Protein AF-0000000083551795 (afdb_homodimer)

Sequence (752 aa):
MEHSTFIGLDVHKAAISVAVAWGTRGGEVRHWGSVPNRPDQIRKLVEKLAAGGARLHFCYEAGPCDYGLHRQLVEMGHDCIVVAPSLIPVKAGDRVKTDRRDAVMLAKLHRAGELTAVWVPDTAHEAMRDLVRARATAMRVAGKARQHLQGFLLRHSRIYPGKKGWSGAYRRWLALVRFTHPAQQIVLQDYIDAVADAEARVERLTGQIADLLPHWSLAPVVAAVQAMRGVGFIVAVTVVAEVGDFQRFDSPRQLMAYLGLTPSEHSSGASVRRGGITKAGSGLARRALIEGAWSYRMQARISVKLLARLEALPKLVRDIAWKGQLRMCQRYRHLVAAGKAKVVVVTAIAREMLGFVWAIARAVTTPPAAPSATAAMEHSTFIGLDVHKAAISVAVAWGTRGGEVRHWGSVPNRPDQIRKLVEKLAAGGARLHFCYEAGPCDYGLHRQLVEMGHDCIVVAPSLIPVKAGDRVKTDRRDAVMLAKLHRAGELTAVWVPDTAHEAMRDLVRARATAMRVAGKARQHLQGFLLRHSRIYPGKKGWSGAYRRWLALVRFTHPAQQIVLQDYIDAVADAEARVERLTGQIADLLPHWSLAPVVAAVQAMRGVGFIVAVTVVAEVGDFQRFDSPRQLMAYLGLTPSEHSSGASVRRGGITKAGSGLARRALIEGAWSYRMQARISVKLLARLEALPKLVRDIAWKGQLRMCQRYRHLVAAGKAKVVVVTAIAREMLGFVWAIARAVTTPPAAPSATAA

Secondary structure (DSSP, 8-state):
---EEEEEEEE-SSEEEEEEEESSTT--EEEEEEEESSHHHHHHHHHHHHTT-PEEEEEEE--SS-SHHHHHHHHTT-EEEEE-GGGS---TT-----HHHHHHHHHHHHHHT-PPBPP---HHHHHHHHHHHHHHHHHHHHHHHHHHHHHHHHHTT----SSSTTSHHHHHHHHH---SSHHHHHHHHHHHHHHHHHHHHHHHHHHHHHHHGGGSTTHHHHHHHTTSTT--HHHHHHHHHHH--GGG-SSHHHHHHHTT-SEEEEEETTEEEEEEE---S-HHHHHHHHHHHGGGGSPP---HHHHHHHTTS-HHHHHHHHHHHHHHHHHHHHHHHTT--HHHHHHHHHHHHHHHHHHHHHHHHS----------/---EEEEEEEE-SSEEEEEEEESSSS--EEEEEEEESSHHHHHHHHHHHHTT-PEEEEEEE--SS-SHHHHHHHHTT-EEEEE-GGGS---TT-----HHHHHHHHHHHHHHT-PPBPP---HHHHHHHHHHHHHHHHHHHHHHHHHHHHHHHHHTT----SSSTTSHHHHHHHHH---SSHHHHHHHHHHHHHHHHHHHHHHHHHHHHHHHGGGSTTHHHHHHHTTSTT--HHHHHHHHHHH--GGG-SSHHHHHHHTT-SEEEEEETTEEEEEEE---S-HHHHHHHHHHHGGGGSPP---HHHHHHHTTS-HHHHHHHHHHHHHHHHHHHHHHHTT--HHHHHHHHHHHHHHHHHHHHHHHHS----------

InterPro domains:
  IPR002525 Transposase IS110-like, N-terminal [PF01548] (7-154)
  IPR003346 Transposase IS116/IS110/IS902, C-terminal [PF02371] (224-297)
  IPR047650 Transposase IS110-like [NF033542] (6-363)
  IPR047650 Transposase IS110-like [PTHR33055] (2-297)

Radius of gyration: 32.65 Å; Cα contacts (8 Å, |Δi|>4): 1067; chains: 2; bounding box: 66×117×77 Å

Organism: NCBI:txid2306993

Foldseek 3Di:
DQWEKEWFWEDDPFKIWIWIATGAPPGDIFTPGMFTPDLVRLVVVCCVVCVVVHAYAYEYEDDPDACVSVVSQVVVPHHYFYFYPVQQDDDPPDPDDDSRVNRSSRRVCVSVVRTDGDDHDDPLLVVLLVLLVVLVVLVVQLVVLVVQLVVLCVVVPNDDPDDDDPDPVNVVSLVVDDDDDVVSVVVSVVSVVSNVVSVVVSVVSLVVSVVCLVVRPCSLLLLLLLLAQLNDNSLSSNLCSQVPDLVVDPALVVVLVQQQLQWDWDDDDPDTDTHHTRRHGDPRNLVSLLRSLLRLCDDQDQDPVSCVSPVVYDPVSNVLNSVLSNVLNVQLVVCVVVPDDNSNSSSVSSSSSSRSSSVRSCVRVDPDPDPPPPDD/DQWEKEWFWEDDPFKIWIWIATGQPPGDIFTPGMFTPDLVRLVVVCCVVCVVVHAYAYEYEDDPDACVSVVSQVVVPHHYFYFYPVQQDDDPPDPDDDSRVNRSSRRVCVSVVRTDGDDHDDPLLVVLLVLLVVLVVLVVQLVVLVVQLVVLCVVVPNDDPDDDDPDPVNVVSLVVDDDDDVVSRVVSVVSVVSNVVSVVVSVVSLVVSVVCLVVRPLSLLLLLLLLAQLNDNSLSSNLCSQPPDLVVDPALVVVLVQQQLQWDWDDDDPDTDTHHTRRHGDPRNLVSLLRSLLRLCDDQDQDPVSCVSPVVYDPVSNVLNSVLSNVLNVQLVVCVVVPDDNSNSSSVSSSSSSRSSSVRSCVVVDPDDDPPPPDD

pLDDT: mean 91.14, std 11.52, range [32.66, 98.81]

Solvent-accessible surface area (backbone atoms only — not comparable to full-atom values): 40526 Å² total; per-residue (Å²): 126,86,46,47,32,21,30,4,36,32,77,47,87,65,34,27,24,35,8,40,19,41,50,74,87,87,46,65,69,41,70,74,50,72,44,57,60,41,73,69,49,48,51,51,51,50,53,61,70,34,68,81,69,34,52,48,37,37,34,32,61,64,54,68,50,46,64,58,66,48,49,53,43,38,73,72,72,33,50,57,40,40,25,44,65,90,58,52,85,75,64,89,76,66,81,78,87,46,59,60,58,50,4,35,50,43,6,53,35,53,65,70,65,64,62,54,66,52,88,78,71,54,72,67,52,48,24,50,29,49,36,50,50,47,31,51,50,31,46,51,51,23,53,50,30,46,48,53,37,50,51,55,30,38,27,67,69,53,72,78,89,69,89,60,80,84,37,75,68,38,52,56,49,57,72,66,62,81,54,89,52,64,46,42,37,52,41,51,51,50,32,53,49,48,28,53,52,26,47,49,50,28,50,51,44,50,52,50,50,61,67,48,34,80,78,38,94,57,36,66,43,35,55,52,39,33,43,29,83,45,23,47,71,68,40,22,49,42,38,44,43,72,63,58,66,68,77,80,38,93,42,49,67,52,49,32,47,50,38,10,54,35,64,30,74,53,67,48,94,95,44,80,45,77,54,60,54,58,64,33,62,48,63,67,36,44,50,38,39,34,60,18,28,54,59,33,75,44,80,74,74,81,47,72,72,55,45,66,52,39,70,84,49,58,66,70,47,50,50,52,25,49,52,46,41,52,51,43,22,52,48,41,54,53,41,48,73,71,65,48,57,65,71,59,45,26,42,54,41,20,35,52,49,47,34,52,42,45,53,38,40,48,61,71,69,52,75,78,76,70,77,77,76,75,82,126,127,88,46,47,31,21,31,4,36,32,79,47,87,66,34,28,24,35,8,42,19,41,48,76,82,89,48,63,68,42,70,74,49,72,45,56,59,39,74,70,50,49,51,51,51,50,54,62,69,34,69,81,70,35,52,48,36,38,34,33,60,63,56,69,51,46,64,58,64,49,49,52,43,40,73,73,71,32,49,58,41,40,25,45,65,91,58,51,87,74,66,89,79,66,80,76,89,46,59,60,57,50,4,35,49,42,6,51,34,52,55,68,64,64,61,54,67,52,90,78,72,54,72,68,52,47,24,51,30,49,37,50,51,48,30,53,50,30,45,52,50,22,53,50,30,46,47,53,38,50,52,54,30,39,27,66,69,52,72,79,88,68,89,60,80,85,36,74,67,38,52,55,50,56,72,65,63,83,52,89,53,64,45,43,37,51,42,51,52,49,33,52,50,47,27,53,53,26,47,50,49,28,51,52,44,51,52,51,50,63,68,49,34,81,78,38,92,56,36,66,42,34,55,52,39,33,44,28,83,45,22,49,70,68,37,21,48,41,38,45,45,71,63,58,67,68,77,80,39,93,43,49,64,54,49,31,46,50,39,11,53,34,65,30,77,53,67,50,93,98,44,79,45,76,53,60,55,59,65,33,62,48,63,67,37,44,50,38,40,33,60,17,28,53,61,32,76,43,81,73,74,82,47,72,71,55,46,65,53,39,70,86,47,56,66,70,48,50,51,51,25,49,54,45,41,51,52,44,21,51,48,42,52,53,42,46,74,71,64,47,56,66,70,60,48,25,43,53,40,21,34,54,50,48,34,52,42,45,52,40,40,49,63,71,68,51,73,78,74,70,76,76,76,75,82,125

Structure (mmCIF, N/CA/C/O backbone):
data_AF-0000000083551795-model_v1
#
loop_
_entity.id
_entity.type
_entity.pdbx_description
1 polymer 'IS110 family transposase'
#
loop_
_atom_site.group_PDB
_atom_site.id
_atom_site.type_symbol
_atom_site.label_atom_id
_atom_site.label_alt_id
_atom_site.label_comp_id
_atom_site.label_asym_id
_atom_site.label_entity_id
_atom_site.label_seq_id
_atom_site.pdbx_PDB_ins_code
_atom_site.Cartn_x
_atom_site.Cartn_y
_atom_site.Cartn_z
_atom_site.occupancy
_atom_site.B_iso_or_equiv
_atom_site.auth_seq_id
_atom_site.auth_comp_id
_atom_site.auth_asym_id
_atom_site.auth_atom_id
_atom_site.pdbx_PDB_model_num
ATOM 1 N N . MET A 1 1 ? 22.203 51.625 5.285 1 41.16 1 MET A N 1
ATOM 2 C CA . MET A 1 1 ? 21.062 51 4.602 1 41.16 1 MET A CA 1
ATOM 3 C C . MET A 1 1 ? 21.062 49.5 4.789 1 41.16 1 MET A C 1
ATOM 5 O O . MET A 1 1 ? 22.062 48.812 4.523 1 41.16 1 MET A O 1
ATOM 9 N N . GLU A 1 2 ? 20.406 48.938 5.668 1 53.03 2 GLU A N 1
ATOM 10 C CA . GLU A 1 2 ? 20.484 47.562 6.141 1 53.03 2 GLU A CA 1
ATOM 11 C C . GLU A 1 2 ? 20.344 46.594 4.98 1 53.03 2 GLU A C 1
ATOM 13 O O . GLU A 1 2 ? 19.391 46.656 4.215 1 53.03 2 GLU A O 1
ATOM 18 N N . HIS A 1 3 ? 21.438 46.156 4.359 1 75.12 3 HIS A N 1
ATOM 19 C CA . HIS A 1 3 ? 21.484 45.406 3.109 1 75.12 3 HIS A CA 1
ATOM 20 C C . HIS A 1 3 ? 20.938 44 3.291 1 75.12 3 HIS A C 1
ATOM 22 O O . HIS A 1 3 ? 21.297 43.312 4.234 1 75.12 3 HIS A O 1
ATOM 28 N N . SER A 1 4 ? 19.703 43.781 2.795 1 85 4 SER A N 1
ATOM 29 C CA . SER A 1 4 ? 19.078 42.469 2.814 1 85 4 SER A CA 1
ATOM 30 C C . SER A 1 4 ? 19.672 41.562 1.757 1 85 4 SER A C 1
ATOM 32 O O . SER A 1 4 ? 19.984 42 0.647 1 85 4 SER A O 1
ATOM 34 N N . THR A 1 5 ? 20.109 40.406 2.186 1 91.75 5 THR A N 1
ATOM 35 C CA . THR A 1 5 ? 20.578 39.344 1.3 1 91.75 5 THR A CA 1
ATOM 36 C C . THR A 1 5 ? 19.641 38.156 1.319 1 91.75 5 THR A C 1
ATOM 38 O O . THR A 1 5 ? 19.234 37.688 2.389 1 91.75 5 THR A O 1
ATOM 41 N N . PHE A 1 6 ? 19.234 37.781 0.107 1 95.5 6 PHE A N 1
ATOM 42 C CA . PHE A 1 6 ? 18.312 36.656 -0.006 1 95.5 6 PHE A CA 1
ATOM 43 C C . PHE A 1 6 ? 19.047 35.375 -0.385 1 95.5 6 PHE A C 1
ATOM 45 O O . PHE A 1 6 ? 19.859 35.375 -1.312 1 95.5 6 PHE A O 1
ATOM 52 N N . ILE A 1 7 ? 18.812 34.344 0.366 1 96.62 7 ILE A N 1
ATOM 53 C CA . ILE A 1 7 ? 19.531 33.094 0.189 1 96.62 7 ILE A CA 1
ATOM 54 C C . ILE A 1 7 ? 18.562 31.969 -0.174 1 96.62 7 ILE A C 1
ATOM 56 O O . ILE A 1 7 ? 17.578 31.734 0.536 1 96.62 7 ILE A O 1
ATOM 60 N N . GLY A 1 8 ? 18.812 31.328 -1.295 1 97 8 GLY A N 1
ATOM 61 C CA . GLY A 1 8 ? 18.078 30.141 -1.682 1 97 8 GLY A CA 1
ATOM 62 C C . GLY A 1 8 ? 18.812 28.859 -1.348 1 97 8 GLY A C 1
ATOM 63 O O . GLY A 1 8 ? 19.984 28.688 -1.703 1 97 8 GLY A O 1
ATOM 64 N N . LEU A 1 9 ? 18.125 27.969 -0.644 1 96.19 9 LEU A N 1
ATOM 65 C CA . LEU A 1 9 ? 18.719 26.688 -0.25 1 96.19 9 LEU A CA 1
ATOM 66 C C . LEU A 1 9 ? 17.984 25.531 -0.918 1 96.19 9 LEU A C 1
ATOM 68 O O . LEU A 1 9 ? 16.766 25.375 -0.769 1 96.19 9 LEU A O 1
ATOM 72 N N . ASP A 1 10 ? 18.672 24.75 -1.681 1 94 10 ASP A N 1
ATOM 73 C CA . ASP A 1 10 ? 18.188 23.453 -2.125 1 94 10 ASP A CA 1
ATOM 74 C C . ASP A 1 10 ? 18.672 22.344 -1.208 1 94 10 ASP A C 1
ATOM 76 O O . ASP A 1 10 ? 19.812 21.891 -1.323 1 94 10 ASP A O 1
ATOM 80 N N . VAL A 1 11 ? 17.766 21.859 -0.387 1 91.88 11 VAL A N 1
ATOM 81 C CA . VAL A 1 11 ? 18.109 21.047 0.774 1 91.88 11 VAL A CA 1
ATOM 82 C C . VAL A 1 11 ? 17.953 19.562 0.442 1 91.88 11 VAL A C 1
ATOM 84 O O . VAL A 1 11 ? 16.875 19.125 0.029 1 91.88 11 VAL A O 1
ATOM 87 N N . HIS A 1 12 ? 19.062 18.781 0.589 1 87.12 12 HIS A N 1
ATOM 88 C CA . HIS A 1 12 ? 19.062 17.328 0.508 1 87.12 12 HIS A CA 1
ATOM 89 C C . HIS A 1 12 ? 19.547 16.703 1.814 1 87.12 12 HIS A C 1
ATOM 91 O O . HIS A 1 12 ? 20.047 17.406 2.695 1 87.12 12 HIS A O 1
ATOM 97 N N . LYS A 1 13 ? 19.359 15.422 1.849 1 83.31 13 LYS A N 1
ATOM 98 C CA . LYS A 1 13 ? 19.719 14.703 3.068 1 83.31 13 LYS A CA 1
ATOM 99 C C . LYS A 1 13 ? 21.188 14.891 3.412 1 83.31 13 LYS A C 1
ATOM 101 O O . LYS A 1 13 ? 21.547 15.086 4.578 1 83.31 13 LYS A O 1
ATOM 106 N N . ALA A 1 14 ? 22.031 14.953 2.416 1 85.5 14 ALA A N 1
ATOM 107 C CA . ALA A 1 14 ? 23.469 14.953 2.66 1 85.5 14 ALA A CA 1
ATOM 108 C C . ALA A 1 14 ? 24.062 16.344 2.504 1 85.5 14 ALA A C 1
ATOM 110 O O . ALA A 1 14 ? 25.062 16.688 3.145 1 85.5 14 ALA A O 1
ATOM 111 N N . ALA A 1 15 ? 23.375 17.109 1.63 1 91.56 15 ALA A N 1
ATOM 112 C CA . ALA A 1 15 ? 24 18.375 1.31 1 91.56 15 ALA A CA 1
ATOM 113 C C . ALA A 1 15 ? 22.953 19.438 0.972 1 91.56 15 ALA A C 1
ATOM 115 O O . ALA A 1 15 ? 21.812 19.109 0.637 1 91.56 15 ALA A O 1
ATOM 116 N N . ILE A 1 16 ? 23.359 20.672 1.082 1 94.44 16 ILE A N 1
ATOM 117 C CA . ILE A 1 16 ? 22.531 21.828 0.754 1 94.44 16 ILE A CA 1
ATOM 118 C C . ILE A 1 16 ? 23.234 22.688 -0.294 1 94.44 16 ILE A C 1
ATOM 120 O O . ILE A 1 16 ? 24.375 23.094 -0.103 1 94.44 16 ILE A O 1
ATOM 124 N N . SER A 1 17 ? 22.594 22.875 -1.423 1 96.5 17 SER A N 1
ATOM 125 C CA . SER A 1 17 ? 23.078 23.828 -2.418 1 96.5 17 SER A CA 1
ATOM 126 C C . SER A 1 17 ? 22.625 25.25 -2.086 1 96.5 17 SER A C 1
ATOM 128 O O . SER A 1 17 ? 21.453 25.484 -1.791 1 96.5 17 SER A O 1
ATOM 130 N N . VAL A 1 18 ? 23.578 26.203 -2.111 1 97.5 18 VAL A N 1
ATOM 131 C CA . VAL A 1 18 ? 23.328 27.547 -1.612 1 97.5 18 VAL A CA 1
ATOM 132 C C . VAL A 1 18 ? 23.484 28.547 -2.748 1 97.5 18 VAL A C 1
ATOM 134 O O . VAL A 1 18 ? 24.469 28.5 -3.498 1 97.5 18 VAL A O 1
ATOM 137 N N . ALA A 1 19 ? 22.516 29.406 -2.863 1 97.38 19 ALA A N 1
ATOM 138 C CA . ALA A 1 19 ? 22.609 30.547 -3.779 1 97.38 19 ALA A CA 1
ATOM 139 C C . ALA A 1 19 ? 22.312 31.859 -3.059 1 97.38 19 ALA A C 1
ATOM 141 O O . ALA A 1 19 ? 21.547 31.875 -2.086 1 97.38 19 ALA A O 1
ATOM 142 N N . VAL A 1 20 ? 22.906 32.938 -3.545 1 95.31 20 VAL A N 1
ATOM 143 C CA . VAL A 1 20 ? 22.781 34.219 -2.881 1 95.31 20 VAL A CA 1
ATOM 144 C C . VAL A 1 20 ? 22.344 35.281 -3.887 1 95.31 20 VAL A C 1
ATOM 146 O O . VAL A 1 20 ? 22.906 35.375 -4.98 1 95.31 20 VAL A O 1
ATOM 149 N N . ALA A 1 21 ? 21.328 35.906 -3.525 1 94 21 ALA A N 1
ATOM 150 C CA . ALA A 1 21 ? 20.891 37.094 -4.254 1 94 21 ALA A CA 1
ATOM 151 C C . ALA A 1 21 ? 21.125 38.375 -3.439 1 94 21 ALA A C 1
ATOM 153 O O . ALA A 1 21 ? 20.469 38.594 -2.428 1 94 21 ALA A O 1
ATOM 154 N N . TRP A 1 22 ? 22.094 39.188 -3.982 1 86.25 22 TRP A N 1
ATOM 155 C CA . TRP A 1 22 ? 22.484 40.375 -3.256 1 86.25 22 TRP A CA 1
ATOM 156 C C . TRP A 1 22 ? 21.562 41.562 -3.594 1 86.25 22 TRP A C 1
ATOM 158 O O . TRP A 1 22 ? 21.188 41.719 -4.754 1 86.25 22 TRP A O 1
ATOM 168 N N . GLY A 1 23 ? 21.281 42.312 -2.646 1 74.06 23 GLY A N 1
ATOM 169 C CA . GLY A 1 23 ? 20.609 43.594 -2.828 1 74.06 23 GLY A CA 1
ATOM 170 C C . GLY A 1 23 ? 19.141 43.438 -3.174 1 74.06 23 GLY A C 1
ATOM 171 O O . GLY A 1 23 ? 18.594 42.344 -3.09 1 74.06 23 GLY A O 1
ATOM 172 N N . THR A 1 24 ? 18.453 44.5 -3.156 1 67.69 24 THR A N 1
ATOM 173 C CA . THR A 1 24 ? 17.031 44.531 -3.473 1 67.69 24 THR A CA 1
ATOM 174 C C . THR A 1 24 ? 16.797 44.219 -4.953 1 67.69 24 THR A C 1
ATOM 176 O O . THR A 1 24 ? 17.578 43.531 -5.578 1 67.69 24 THR A O 1
ATOM 179 N N . ARG A 1 25 ? 16.562 45.156 -5.758 1 64.62 25 ARG A N 1
ATOM 180 C CA . ARG A 1 25 ? 16.156 45.031 -7.152 1 64.62 25 ARG A CA 1
ATOM 181 C C . ARG A 1 25 ? 17.359 45.094 -8.086 1 64.62 25 ARG A C 1
ATOM 183 O O . ARG A 1 25 ? 18.203 45.969 -7.973 1 64.62 25 ARG A O 1
ATOM 190 N N . GLY A 1 26 ? 17.609 44.062 -8.875 1 67.12 26 GLY A N 1
ATOM 191 C CA . GLY A 1 26 ? 18.531 44.062 -9.992 1 67.12 26 GLY A CA 1
ATOM 192 C C . GLY A 1 26 ? 19.906 43.531 -9.617 1 67.12 26 GLY A C 1
ATOM 193 O O . GLY A 1 26 ? 20.812 43.5 -10.453 1 67.12 26 GLY A O 1
ATOM 194 N N . GLY A 1 27 ? 20.125 43.125 -8.336 1 74.69 27 GLY A N 1
ATOM 195 C CA . GLY A 1 27 ? 21.453 42.688 -7.949 1 74.69 27 GLY A CA 1
ATOM 196 C C . GLY A 1 27 ? 21.781 41.312 -8.469 1 74.69 27 GLY A C 1
ATOM 197 O O . GLY A 1 27 ? 20.906 40.594 -8.945 1 74.69 27 GLY A O 1
ATOM 198 N N . GLU A 1 28 ? 23.047 40.938 -8.391 1 86.38 28 GLU A N 1
ATOM 199 C CA . GLU A 1 28 ? 23.562 39.656 -8.883 1 86.38 28 GLU A CA 1
ATOM 200 C C . GLU A 1 28 ? 23.047 38.5 -8.039 1 86.38 28 GLU A C 1
ATOM 202 O O . GLU A 1 28 ? 22.906 38.594 -6.82 1 86.38 28 GLU A O 1
ATOM 207 N N . VAL A 1 29 ? 22.547 37.5 -8.727 1 91.88 29 VAL A N 1
ATOM 208 C CA . VAL A 1 29 ? 22.203 36.219 -8.094 1 91.88 29 VAL A CA 1
ATOM 209 C C . VAL A 1 29 ? 23.203 35.156 -8.523 1 91.88 29 VAL A C 1
ATOM 211 O O . VAL A 1 29 ? 23.422 34.938 -9.719 1 91.88 29 VAL A O 1
ATOM 214 N N . ARG A 1 30 ? 23.875 34.531 -7.605 1 92.06 30 ARG A N 1
ATOM 215 C CA . ARG A 1 30 ? 24.875 33.531 -7.969 1 92.06 30 ARG A CA 1
ATOM 216 C C . ARG A 1 30 ? 24.812 32.344 -7.031 1 92.06 30 ARG A C 1
ATOM 218 O O . ARG A 1 30 ? 24.438 32.469 -5.867 1 92.06 30 ARG A O 1
ATOM 225 N N . HIS A 1 31 ? 25.172 31.266 -7.594 1 95.31 31 HIS A N 1
ATOM 226 C CA . HIS A 1 31 ? 25.406 30.094 -6.773 1 95.31 31 HIS A CA 1
ATOM 227 C C . HIS A 1 31 ? 26.641 30.266 -5.898 1 95.31 31 HIS A C 1
ATOM 229 O O . HIS A 1 31 ? 27.719 30.609 -6.398 1 95.31 31 HIS A O 1
ATOM 235 N N . TRP A 1 32 ? 26.5 30.141 -4.676 1 94.31 32 TRP A N 1
ATOM 236 C CA . TRP A 1 32 ? 27.562 30.344 -3.701 1 94.31 32 TRP A CA 1
ATOM 237 C C . TRP A 1 32 ? 28.359 29.062 -3.496 1 94.31 32 TRP A C 1
ATOM 239 O O . TRP A 1 32 ? 29.594 29.078 -3.455 1 94.31 32 TRP A O 1
ATOM 249 N N . GLY A 1 33 ? 27.672 27.906 -3.389 1 95 33 GLY A N 1
ATOM 250 C CA . GLY A 1 33 ? 28.312 26.609 -3.182 1 95 33 GLY A CA 1
ATOM 251 C C . GLY A 1 33 ? 27.391 25.594 -2.547 1 95 33 GLY A C 1
ATOM 252 O O . GLY A 1 33 ? 26.172 25.703 -2.629 1 95 33 GLY A O 1
ATOM 253 N N . SER A 1 34 ? 28.016 24.516 -2.074 1 96.06 34 SER A N 1
ATOM 254 C CA . SER A 1 34 ? 27.297 23.453 -1.373 1 96.06 34 SER A CA 1
ATOM 255 C C . SER A 1 34 ? 27.938 23.172 -0.014 1 96.06 34 SER A C 1
ATOM 257 O O . SER A 1 34 ? 29.156 23.234 0.134 1 96.06 34 SER A O 1
ATOM 259 N N . VAL A 1 35 ? 27.141 22.969 0.938 1 96 35 VAL A N 1
ATOM 260 C CA . VAL A 1 35 ? 27.625 22.641 2.271 1 96 35 VAL A CA 1
ATOM 261 C C . VAL A 1 35 ? 26.953 21.344 2.756 1 96 35 VAL A C 1
ATOM 263 O O . VAL A 1 35 ? 25.828 21.031 2.359 1 96 35 VAL A O 1
ATOM 266 N N . PRO A 1 36 ? 27.688 20.562 3.625 1 93.62 36 PRO A N 1
ATOM 267 C CA . PRO A 1 36 ? 27.016 19.406 4.234 1 93.62 36 PRO A CA 1
ATOM 268 C C . PRO A 1 36 ? 25.812 19.797 5.074 1 93.62 36 PRO A C 1
ATOM 270 O O . PRO A 1 36 ? 25.828 20.844 5.738 1 93.62 36 PRO A O 1
ATOM 273 N N . ASN A 1 37 ? 24.766 19.016 5.031 1 90.44 37 ASN A N 1
ATOM 274 C CA . ASN A 1 37 ? 23.562 19.281 5.809 1 90.44 37 ASN A CA 1
ATOM 275 C C . ASN A 1 37 ? 23.75 18.859 7.266 1 90.44 37 ASN A C 1
ATOM 277 O O . ASN A 1 37 ? 23.188 17.844 7.695 1 90.44 37 ASN A O 1
ATOM 281 N N . ARG A 1 38 ? 24.5 19.641 7.969 1 91 38 ARG A N 1
ATOM 282 C CA . ARG A 1 38 ? 24.797 19.469 9.383 1 91 38 ARG A CA 1
ATOM 283 C C . ARG A 1 38 ? 24.719 20.797 10.125 1 91 38 ARG A C 1
ATOM 285 O O . ARG A 1 38 ? 25.141 21.844 9.602 1 91 38 ARG A O 1
ATOM 292 N N . PRO A 1 39 ? 24.281 20.703 11.359 1 91.62 39 PRO A N 1
ATOM 293 C CA . PRO A 1 39 ? 24.062 21.953 12.102 1 91.62 39 PRO A CA 1
ATOM 294 C C . PRO A 1 39 ? 25.328 22.797 12.211 1 91.62 39 PRO A C 1
ATOM 296 O O . PRO A 1 39 ? 25.266 24.031 12.109 1 91.62 39 PRO A O 1
ATOM 299 N N . ASP A 1 40 ? 26.406 22.172 12.398 1 94.81 40 ASP A N 1
ATOM 300 C CA . ASP A 1 40 ? 27.641 22.906 12.555 1 94.81 40 ASP A CA 1
ATOM 301 C C . ASP A 1 40 ? 28.047 23.578 11.242 1 94.81 40 ASP A C 1
ATOM 303 O O . ASP A 1 40 ? 28.547 24.703 11.242 1 94.81 40 ASP A O 1
ATOM 307 N N . GLN A 1 41 ? 27.781 22.875 10.141 1 95.56 41 GLN A N 1
ATOM 308 C CA . GLN A 1 41 ? 28.125 23.438 8.836 1 95.56 41 GLN A CA 1
ATOM 309 C C . GLN A 1 41 ? 27.172 24.578 8.461 1 95.56 41 GLN A C 1
ATOM 311 O O . GLN A 1 41 ? 27.578 25.547 7.82 1 95.56 41 GLN A O 1
ATOM 316 N N . ILE A 1 42 ? 25.984 24.484 8.852 1 94.81 42 ILE A N 1
ATOM 317 C CA . ILE A 1 42 ? 25 25.531 8.625 1 94.81 42 ILE A CA 1
ATOM 318 C C . ILE A 1 42 ? 25.391 26.797 9.406 1 94.81 42 ILE A C 1
ATOM 320 O O . ILE A 1 42 ? 25.312 27.906 8.883 1 94.81 42 ILE A O 1
ATOM 324 N N . ARG A 1 43 ? 25.781 26.594 10.617 1 96.19 43 ARG A N 1
ATOM 325 C CA . ARG A 1 43 ? 26.25 27.703 11.438 1 96.19 43 ARG A CA 1
ATOM 326 C C . ARG A 1 43 ? 27.406 28.438 10.766 1 96.19 43 ARG A C 1
ATOM 328 O O . ARG A 1 43 ? 27.406 29.672 10.695 1 96.19 43 ARG A O 1
ATOM 335 N N . LYS A 1 44 ? 28.328 27.688 10.266 1 96.19 44 LYS A N 1
ATOM 336 C CA . LYS A 1 44 ? 29.469 28.281 9.594 1 96.19 44 LYS A CA 1
ATOM 337 C C . LYS A 1 44 ? 29.047 29.047 8.352 1 96.19 44 LYS A C 1
ATOM 339 O O . LYS A 1 44 ? 29.562 30.125 8.078 1 96.19 44 LYS A O 1
ATOM 344 N N . LEU A 1 45 ? 28.172 28.438 7.609 1 95.38 45 LEU A N 1
ATOM 345 C CA . LEU A 1 45 ? 27.641 29.094 6.418 1 95.38 45 LEU A CA 1
ATOM 346 C C . LEU A 1 45 ? 27.031 30.438 6.762 1 95.38 45 LEU A C 1
ATOM 348 O O . LEU A 1 45 ? 27.312 31.453 6.109 1 95.38 45 LEU A O 1
ATOM 352 N N . VAL A 1 46 ? 26.203 30.531 7.785 1 95.12 46 VAL A N 1
ATOM 353 C CA . VAL A 1 46 ? 25.516 31.734 8.203 1 95.12 46 VAL A CA 1
ATOM 354 C C . VAL A 1 46 ? 26.516 32.781 8.656 1 95.12 46 VAL A C 1
ATOM 356 O O . VAL A 1 46 ? 26.406 33.969 8.305 1 95.12 46 VAL A O 1
ATOM 359 N N . GLU A 1 47 ? 27.516 32.344 9.414 1 94.31 47 GLU A N 1
ATOM 360 C CA . GLU A 1 47 ? 28.547 33.281 9.891 1 94.31 47 GLU A CA 1
ATOM 361 C C . GLU A 1 47 ? 29.312 33.906 8.727 1 94.31 47 GLU A C 1
ATOM 363 O O . GLU A 1 47 ? 29.594 35.094 8.734 1 94.31 47 GLU A O 1
ATOM 368 N N . LYS A 1 48 ? 29.547 33.094 7.762 1 93.56 48 LYS A N 1
ATOM 369 C CA . LYS A 1 48 ? 30.266 33.562 6.59 1 93.56 48 LYS A CA 1
ATOM 370 C C . LYS A 1 48 ? 29.438 34.562 5.801 1 93.56 48 LYS A C 1
ATOM 372 O O . LYS A 1 48 ? 29.938 35.625 5.379 1 93.56 48 LYS A O 1
ATOM 377 N N . LEU A 1 49 ? 28.219 34.25 5.586 1 92.19 49 LEU A N 1
ATOM 378 C CA . LEU A 1 49 ? 27.344 35.094 4.77 1 92.19 49 LEU A CA 1
ATOM 379 C C . LEU A 1 49 ? 26.969 36.375 5.508 1 92.19 49 LEU A C 1
ATOM 381 O O . LEU A 1 49 ? 26.719 37.406 4.879 1 92.19 49 LEU A O 1
ATOM 385 N N . ALA A 1 50 ? 26.938 36.312 6.809 1 89.94 50 ALA A N 1
ATOM 386 C CA . ALA A 1 50 ? 26.516 37.438 7.625 1 89.94 50 ALA A CA 1
ATOM 387 C C . ALA A 1 50 ? 27.672 38.375 7.945 1 89.94 50 ALA A C 1
ATOM 389 O O . ALA A 1 50 ? 27.5 39.438 8.57 1 89.94 50 ALA A O 1
ATOM 390 N N . ALA A 1 51 ? 28.859 38.031 7.695 1 86.5 51 ALA A N 1
ATOM 391 C CA . ALA A 1 51 ? 30.062 38.812 8.023 1 86.5 51 ALA A CA 1
ATOM 392 C C . ALA A 1 51 ? 29.938 40.25 7.535 1 86.5 51 ALA A C 1
ATOM 394 O O . ALA A 1 51 ? 30.469 41.156 8.156 1 86.5 51 ALA A O 1
ATOM 395 N N . GLY A 1 52 ? 29.25 40.531 6.598 1 77.44 52 GLY A N 1
ATOM 396 C CA . GLY A 1 52 ? 29.109 41.906 6.078 1 77.44 52 GLY A CA 1
ATOM 397 C C . GLY A 1 52 ? 28.016 42.688 6.762 1 77.44 52 GLY A C 1
ATOM 398 O O . GLY A 1 52 ? 27.766 43.844 6.402 1 77.44 52 GLY A O 1
ATOM 399 N N . GLY A 1 53 ? 27.391 42.094 7.84 1 76.94 53 GLY A N 1
ATOM 400 C CA . GLY A 1 53 ? 26.391 42.781 8.625 1 76.94 53 GLY A CA 1
ATOM 401 C C . GLY A 1 53 ? 25.016 42.75 8 1 76.94 53 GLY A C 1
ATOM 402 O O . GLY A 1 53 ? 24.078 43.375 8.508 1 76.94 53 GLY A O 1
ATOM 403 N N . ALA A 1 54 ? 24.875 42.125 6.934 1 78.5 54 ALA A N 1
ATOM 404 C CA . ALA A 1 54 ? 23.578 42.062 6.258 1 78.5 54 ALA A CA 1
ATOM 405 C C . ALA A 1 54 ? 22.609 41.125 6.988 1 78.5 54 ALA A C 1
ATOM 407 O O . ALA A 1 54 ? 23.031 40.188 7.637 1 78.5 54 ALA A O 1
ATOM 408 N N . ARG A 1 55 ? 21.375 41.562 7 1 85 55 ARG A N 1
ATOM 409 C CA . ARG A 1 55 ? 20.328 40.625 7.434 1 85 55 ARG A CA 1
ATOM 410 C C . ARG A 1 55 ? 20.047 39.594 6.359 1 85 55 ARG A C 1
ATOM 412 O O . ARG A 1 55 ? 19.781 39.938 5.203 1 85 55 ARG A O 1
ATOM 419 N N . LEU A 1 56 ? 20.141 38.312 6.77 1 93.94 56 LEU A N 1
ATOM 420 C CA . LEU A 1 56 ? 19.969 37.25 5.809 1 93.94 56 LEU A CA 1
ATOM 421 C C . LEU A 1 56 ? 18.531 36.75 5.801 1 93.94 56 LEU A C 1
ATOM 423 O O . LEU A 1 56 ? 17.906 36.594 6.855 1 93.94 56 LEU A O 1
ATOM 427 N N . HIS A 1 57 ? 18 36.594 4.613 1 95.94 57 HIS A N 1
ATOM 428 C CA . HIS A 1 57 ? 16.672 36 4.398 1 95.94 57 HIS A CA 1
ATOM 429 C C . HIS A 1 57 ? 16.766 34.688 3.646 1 95.94 57 HIS A C 1
ATOM 431 O O . HIS A 1 57 ? 16.969 34.656 2.428 1 95.94 57 HIS A O 1
ATOM 437 N N . PHE A 1 58 ? 16.547 33.625 4.391 1 97 58 PHE A N 1
ATOM 438 C CA . PHE A 1 58 ? 16.688 32.312 3.812 1 97 58 PHE A CA 1
ATOM 439 C C . PHE A 1 58 ? 15.344 31.797 3.293 1 97 58 PHE A C 1
ATOM 441 O O . PHE A 1 58 ? 14.289 32.188 3.795 1 97 58 PHE A O 1
ATOM 448 N N . CYS A 1 59 ? 15.422 30.922 2.285 1 96.38 59 CYS A N 1
ATOM 449 C CA . CYS A 1 59 ? 14.258 30.156 1.874 1 96.38 59 CYS A CA 1
ATOM 450 C C . CYS A 1 59 ? 14.656 28.781 1.371 1 96.38 59 CYS A C 1
ATOM 452 O O . CYS A 1 59 ? 15.758 28.594 0.85 1 96.38 59 CYS A O 1
ATOM 454 N N . TYR A 1 60 ? 13.898 27.828 1.641 1 94.81 60 TYR A N 1
ATOM 455 C CA . TYR A 1 60 ? 14.07 26.516 1.042 1 94.81 60 TYR A CA 1
ATOM 456 C C . TYR A 1 60 ? 12.734 25.812 0.837 1 94.81 60 TYR A C 1
ATOM 458 O O . TYR A 1 60 ? 11.727 26.219 1.43 1 94.81 60 TYR A O 1
ATOM 466 N N . GLU A 1 61 ? 12.758 24.875 -0.057 1 91.44 61 GLU A N 1
ATOM 467 C CA . GLU A 1 61 ? 11.547 24.125 -0.393 1 91.44 61 GLU A CA 1
ATOM 468 C C . GLU A 1 61 ? 11.25 23.047 0.649 1 91.44 61 GLU A C 1
ATOM 470 O O . GLU A 1 61 ? 12.156 22.359 1.102 1 91.44 61 GLU A O 1
ATOM 475 N N . ALA A 1 62 ? 9.914 23.094 0.992 1 84.94 62 ALA A N 1
ATOM 476 C CA . ALA A 1 62 ? 9.484 22.031 1.898 1 84.94 62 ALA A CA 1
ATOM 477 C C . ALA A 1 62 ? 9.781 20.656 1.308 1 84.94 62 ALA A C 1
ATOM 479 O O . ALA A 1 62 ? 9.469 20.406 0.142 1 84.94 62 ALA A O 1
ATOM 480 N N . GLY A 1 63 ? 10.523 19.844 1.919 1 75.06 63 GLY A N 1
ATOM 481 C CA . GLY A 1 63 ? 10.867 18.5 1.496 1 75.06 63 GLY A CA 1
ATOM 482 C C . GLY A 1 63 ? 10.789 17.484 2.619 1 75.06 63 GLY A C 1
ATOM 483 O O . GLY A 1 63 ? 10.047 17.672 3.58 1 75.06 63 GLY A O 1
ATOM 484 N N . PRO A 1 64 ? 11.445 16.375 2.27 1 69.25 64 PRO A N 1
ATOM 485 C CA . PRO A 1 64 ? 11.391 15.312 3.271 1 69.25 64 PRO A CA 1
ATOM 486 C C . PRO A 1 64 ? 12.062 15.703 4.586 1 69.25 64 PRO A C 1
ATOM 488 O O . PRO A 1 64 ? 11.828 15.062 5.617 1 69.25 64 PRO A O 1
ATOM 491 N N . CYS A 1 65 ? 12.805 16.719 4.402 1 63.62 65 CYS A N 1
ATOM 492 C CA . CYS A 1 65 ? 13.492 17.141 5.613 1 63.62 65 CYS A CA 1
ATOM 493 C C . CYS A 1 65 ? 12.617 18.062 6.449 1 63.62 65 CYS A C 1
ATOM 495 O O . CYS A 1 65 ? 11.68 18.688 5.93 1 63.62 65 CYS A O 1
ATOM 497 N N . ASP A 1 66 ? 12.773 18.016 7.754 1 66.69 66 ASP A N 1
ATOM 498 C CA . ASP A 1 66 ? 11.953 18.688 8.758 1 66.69 66 ASP A CA 1
ATOM 499 C C . ASP A 1 66 ? 12.211 20.188 8.75 1 66.69 66 ASP A C 1
ATOM 501 O O . ASP A 1 66 ? 12.789 20.734 7.797 1 66.69 66 ASP A O 1
ATOM 505 N N . TYR A 1 67 ? 11.594 20.797 9.664 1 88.38 67 TYR A N 1
ATOM 506 C CA . TYR A 1 67 ? 11.68 22.219 9.93 1 88.38 67 TYR A CA 1
ATOM 507 C C . TYR A 1 67 ? 12.898 22.547 10.781 1 88.38 67 TYR A C 1
ATOM 509 O O . TYR A 1 67 ? 12.992 23.641 11.344 1 88.38 67 TYR A O 1
ATOM 517 N N . GLY A 1 68 ? 13.82 21.484 10.836 1 87.5 68 GLY A N 1
ATOM 518 C CA . GLY A 1 68 ? 15 21.703 11.656 1 87.5 68 GLY A CA 1
ATOM 519 C C . GLY A 1 68 ? 15.883 22.828 11.141 1 87.5 68 GLY A C 1
ATOM 520 O O . GLY A 1 68 ? 16.359 23.656 11.922 1 87.5 68 GLY A O 1
ATOM 521 N N . LEU A 1 69 ? 16.047 22.812 9.859 1 91.94 69 LEU A N 1
ATOM 522 C CA . LEU A 1 69 ? 16.844 23.859 9.234 1 91.94 69 LEU A CA 1
ATOM 523 C C . LEU A 1 69 ? 16.234 25.234 9.469 1 91.94 69 LEU A C 1
ATOM 525 O O . LEU A 1 69 ? 16.938 26.172 9.836 1 91.94 69 LEU A O 1
ATOM 529 N N . HIS A 1 70 ? 14.953 25.312 9.289 1 94.94 70 HIS A N 1
ATOM 530 C CA . HIS A 1 70 ? 14.234 26.562 9.547 1 94.94 70 HIS A CA 1
ATOM 531 C C . HIS A 1 70 ? 14.438 27.031 10.984 1 94.94 70 HIS A C 1
ATOM 533 O O . HIS A 1 70 ? 14.789 28.188 11.219 1 94.94 70 HIS A O 1
ATOM 539 N N . ARG A 1 71 ? 14.297 26.156 11.883 1 92.88 71 ARG A N 1
ATOM 540 C CA . ARG A 1 71 ? 14.398 26.5 13.297 1 92.88 71 ARG A CA 1
ATOM 541 C C . ARG A 1 71 ? 15.812 26.938 13.656 1 92.88 71 ARG A C 1
ATOM 543 O O . ARG A 1 71 ? 16 27.891 14.414 1 92.88 71 ARG A O 1
ATOM 550 N N . GLN A 1 72 ? 16.734 26.25 13.148 1 93.25 72 GLN A N 1
ATOM 551 C CA . GLN A 1 72 ? 18.125 26.609 13.414 1 93.25 72 GLN A CA 1
ATOM 552 C C . GLN A 1 72 ? 18.438 28.016 12.906 1 93.25 72 GLN A C 1
ATOM 554 O O . GLN A 1 72 ? 19.031 28.828 13.625 1 93.25 72 GLN A O 1
ATOM 559 N N . LEU A 1 73 ? 18.016 28.328 11.719 1 95.44 73 LEU A N 1
ATOM 560 C CA . LEU A 1 73 ? 18.297 29.609 11.109 1 95.44 73 LEU A CA 1
ATOM 561 C C . LEU A 1 73 ? 17.594 30.734 11.859 1 95.44 73 LEU A C 1
ATOM 563 O O . LEU A 1 73 ? 18.188 31.797 12.094 1 95.44 73 LEU A O 1
ATOM 567 N N . VAL A 1 74 ? 16.375 30.484 12.266 1 95.19 74 VAL A N 1
ATOM 568 C CA . VAL A 1 74 ? 15.617 31.469 13.023 1 95.19 74 VAL A CA 1
ATOM 569 C C . VAL A 1 74 ? 16.25 31.672 14.391 1 95.19 74 VAL A C 1
ATOM 571 O O . VAL A 1 74 ? 16.375 32.812 14.867 1 95.19 74 VAL A O 1
ATOM 574 N N . GLU A 1 75 ? 16.656 30.641 15.039 1 94.56 75 GLU A N 1
ATOM 575 C CA . GLU A 1 75 ? 17.312 30.703 16.344 1 94.56 75 GLU A CA 1
ATOM 576 C C . GLU A 1 75 ? 18.609 31.5 16.266 1 94.56 75 GLU A C 1
ATOM 578 O O . GLU A 1 75 ? 19 32.156 17.234 1 94.56 75 GLU A O 1
ATOM 583 N N . MET A 1 76 ? 19.203 31.453 15.117 1 94.12 76 MET A N 1
ATOM 584 C CA . MET A 1 76 ? 20.453 32.188 14.898 1 94.12 76 MET A CA 1
ATOM 585 C C . MET A 1 76 ? 20.188 33.656 14.609 1 94.12 76 MET A C 1
ATOM 587 O O . MET A 1 76 ? 21.109 34.438 14.438 1 94.12 76 MET A O 1
ATOM 591 N N . GLY A 1 77 ? 18.922 33.969 14.508 1 92.69 77 GLY A N 1
ATOM 592 C CA . GLY A 1 77 ? 18.547 35.375 14.398 1 92.69 77 GLY A CA 1
ATOM 593 C C . GLY A 1 77 ? 18.281 35.781 12.969 1 92.69 77 GLY A C 1
ATOM 594 O O . GLY A 1 77 ? 18.234 37 12.68 1 92.69 77 GLY A O 1
ATOM 595 N N . HIS A 1 78 ? 18.109 34.875 12.055 1 94.75 78 HIS A N 1
ATOM 596 C CA . HIS A 1 78 ? 17.859 35.219 10.656 1 94.75 78 HIS A CA 1
ATOM 597 C C . HIS A 1 78 ? 16.453 34.781 10.234 1 94.75 78 HIS A C 1
ATOM 599 O O . HIS A 1 78 ? 15.805 34 10.914 1 94.75 78 HIS A O 1
ATOM 605 N N . ASP A 1 79 ? 16.031 35.406 9.164 1 94.94 79 ASP A N 1
ATOM 606 C CA . ASP A 1 79 ? 14.734 35.031 8.617 1 94.94 79 ASP A CA 1
ATOM 607 C C . ASP A 1 79 ? 14.836 33.812 7.734 1 94.94 79 ASP A C 1
ATOM 609 O O . ASP A 1 79 ? 15.836 33.594 7.039 1 94.94 79 ASP A O 1
ATOM 613 N N . CYS A 1 80 ? 13.828 33.031 7.855 1 96.44 80 CYS A N 1
ATOM 614 C CA . CYS A 1 80 ? 13.766 31.844 7 1 96.44 80 CYS A CA 1
ATOM 615 C C . CYS A 1 80 ? 12.32 31.484 6.672 1 96.44 80 CYS A C 1
ATOM 617 O O . CYS A 1 80 ? 11.484 31.359 7.566 1 96.44 80 CYS A O 1
ATOM 619 N N . ILE A 1 81 ? 12.062 31.312 5.355 1 95.56 81 ILE A N 1
ATOM 620 C CA . ILE A 1 81 ? 10.734 30.844 4.977 1 95.56 81 ILE A CA 1
ATOM 621 C C . ILE A 1 81 ? 10.852 29.469 4.316 1 95.56 81 ILE A C 1
ATOM 623 O O . ILE A 1 81 ? 11.852 29.188 3.645 1 95.56 81 ILE A O 1
ATOM 627 N N . VAL A 1 82 ? 9.906 28.688 4.645 1 94.94 82 VAL A N 1
ATOM 628 C CA . VAL A 1 82 ? 9.742 27.406 3.957 1 94.94 82 VAL A CA 1
ATOM 629 C C . VAL A 1 82 ? 8.656 27.531 2.891 1 94.94 82 VAL A C 1
ATOM 631 O O . VAL A 1 82 ? 7.578 28.062 3.15 1 94.94 82 VAL A O 1
ATOM 634 N N . VAL A 1 83 ? 9.031 27 1.712 1 92.19 83 VAL A N 1
ATOM 635 C CA . VAL A 1 83 ? 8.125 27.25 0.592 1 92.19 83 VAL A CA 1
ATOM 636 C C . VAL A 1 83 ? 7.5 25.938 0.131 1 92.19 83 VAL A C 1
ATOM 638 O O . VAL A 1 83 ? 8.164 24.891 0.125 1 92.19 83 VAL A O 1
ATOM 641 N N . ALA A 1 84 ? 6.199 26.047 -0.243 1 84.69 84 ALA A N 1
ATOM 642 C CA . ALA A 1 84 ? 5.512 24.875 -0.8 1 84.69 84 ALA A CA 1
ATOM 643 C C . ALA A 1 84 ? 5.961 24.609 -2.234 1 84.69 84 ALA A C 1
ATOM 645 O O . ALA A 1 84 ? 5.945 25.516 -3.072 1 84.69 84 ALA A O 1
ATOM 646 N N . PRO A 1 85 ? 6.332 23.359 -2.496 1 82.12 85 PRO A N 1
ATOM 647 C CA . PRO A 1 85 ? 6.773 23.047 -3.857 1 82.12 85 PRO A CA 1
ATOM 648 C C . PRO A 1 85 ? 5.711 23.344 -4.91 1 82.12 85 PRO A C 1
ATOM 650 O O . PRO A 1 85 ? 6.035 23.844 -5.996 1 82.12 85 PRO A O 1
ATOM 653 N N . SER A 1 86 ? 4.473 23.141 -4.582 1 76.88 86 SER A N 1
ATOM 654 C CA . SER A 1 86 ? 3.375 23.312 -5.527 1 76.88 86 SER A CA 1
ATOM 655 C C . SER A 1 86 ? 3.139 24.781 -5.84 1 76.88 86 SER A C 1
ATOM 657 O O . SER A 1 86 ? 2.459 25.109 -6.812 1 76.88 86 SER A O 1
ATOM 659 N N . LEU A 1 87 ? 3.756 25.578 -5.109 1 76.75 87 LEU A N 1
ATOM 660 C CA . LEU A 1 87 ? 3.465 27 -5.262 1 76.75 87 LEU A CA 1
ATOM 661 C C . LEU A 1 87 ? 4.656 27.75 -5.859 1 76.75 87 LEU A C 1
ATOM 663 O O . LEU A 1 87 ? 4.613 28.969 -6.035 1 76.75 87 LEU A O 1
ATOM 667 N N . ILE A 1 88 ? 5.688 26.969 -6.133 1 81 88 ILE A N 1
ATOM 668 C CA . ILE A 1 88 ? 6.844 27.594 -6.777 1 81 88 ILE A CA 1
ATOM 669 C C . ILE A 1 88 ? 6.582 27.734 -8.273 1 81 88 ILE A C 1
ATOM 671 O O . ILE A 1 88 ? 6.297 26.75 -8.961 1 81 88 ILE A O 1
ATOM 675 N N . PRO A 1 89 ? 6.613 28.859 -8.75 1 75.81 89 PRO A N 1
ATOM 676 C CA . PRO A 1 89 ? 6.406 29.062 -10.188 1 75.81 89 PRO A CA 1
ATOM 677 C C . PRO A 1 89 ? 7.43 28.328 -11.047 1 75.81 89 PRO A C 1
ATOM 679 O O . PRO A 1 89 ? 8.617 28.312 -10.711 1 75.81 89 PRO A O 1
ATOM 682 N N . VAL A 1 90 ? 6.98 27.453 -11.984 1 70.81 90 VAL A N 1
ATOM 683 C CA . VAL A 1 90 ? 7.867 26.734 -12.891 1 70.81 90 VAL A CA 1
ATOM 684 C C . VAL A 1 90 ? 7.773 27.328 -14.297 1 70.81 90 VAL A C 1
ATOM 686 O O . VAL A 1 90 ? 6.676 27.594 -14.789 1 70.81 90 VAL A O 1
ATOM 689 N N . LYS A 1 91 ? 8.922 27.734 -14.734 1 65.19 91 LYS A N 1
ATOM 690 C CA . LYS A 1 91 ? 8.93 28.188 -16.125 1 65.19 91 LYS A CA 1
ATOM 691 C C . LYS A 1 91 ? 8.789 27.016 -17.094 1 65.19 91 LYS A C 1
ATOM 693 O O . LYS A 1 91 ? 9.469 26 -16.953 1 65.19 91 LYS A O 1
ATOM 698 N N . ALA A 1 92 ? 7.82 26.906 -17.953 1 62.78 92 ALA A N 1
ATOM 699 C CA . ALA A 1 92 ? 7.445 25.859 -18.891 1 62.78 92 ALA A CA 1
ATOM 700 C C . ALA A 1 92 ? 8.664 25.328 -19.641 1 62.78 92 ALA A C 1
ATOM 702 O O . ALA A 1 92 ? 8.766 24.141 -19.906 1 62.78 92 ALA A O 1
ATOM 703 N N . GLY A 1 93 ? 9.523 26.109 -19.844 1 61.44 93 GLY A N 1
ATOM 704 C CA . GLY A 1 93 ? 10.594 25.75 -20.766 1 61.44 93 GLY A CA 1
ATOM 705 C C . GLY A 1 93 ? 11.859 25.297 -20.062 1 61.44 93 GLY A C 1
ATOM 706 O O . GLY A 1 93 ? 12.82 24.891 -20.703 1 61.44 93 GLY A O 1
ATOM 707 N N . ASP A 1 94 ? 11.781 25.234 -18.906 1 61.56 94 ASP A N 1
ATOM 708 C CA . ASP A 1 94 ? 13.023 24.906 -18.219 1 61.56 94 ASP A CA 1
ATOM 709 C C . ASP A 1 94 ? 13.156 23.391 -18.016 1 61.56 94 ASP A C 1
ATOM 711 O O . ASP A 1 94 ? 12.398 22.781 -17.266 1 61.56 94 ASP A O 1
ATOM 715 N N . ARG A 1 95 ? 13.914 22.781 -18.812 1 66.19 95 ARG A N 1
ATOM 716 C CA . ARG A 1 95 ? 14.023 21.328 -18.891 1 66.19 95 ARG A CA 1
ATOM 717 C C . ARG A 1 95 ? 15.227 20.828 -18.109 1 66.19 95 ARG A C 1
ATOM 719 O O . ARG A 1 95 ? 15.422 19.609 -17.953 1 66.19 95 ARG A O 1
ATOM 726 N N . VAL A 1 96 ? 16.031 21.781 -17.688 1 70.5 96 VAL A N 1
ATOM 727 C CA . VAL A 1 96 ? 17.234 21.297 -17.016 1 70.5 96 VAL A CA 1
ATOM 728 C C . VAL A 1 96 ? 17.094 21.5 -15.516 1 70.5 96 VAL A C 1
ATOM 730 O O . VAL A 1 96 ? 17.016 22.625 -15.039 1 70.5 96 VAL A O 1
ATOM 733 N N . LYS A 1 97 ? 16.859 20.516 -14.719 1 75.56 97 LYS A N 1
ATOM 734 C CA . LYS A 1 97 ? 16.734 20.578 -13.266 1 75.56 97 LYS A CA 1
ATOM 735 C C . LYS A 1 97 ? 18 20.078 -12.578 1 75.56 97 LYS A C 1
ATOM 737 O O . LYS A 1 97 ? 18.422 18.938 -12.812 1 75.56 97 LYS A O 1
ATOM 742 N N . THR A 1 98 ? 18.75 21.156 -12.023 1 86.75 98 THR A N 1
ATOM 743 C CA . THR A 1 98 ? 19.891 20.828 -11.18 1 86.75 98 THR A CA 1
ATOM 744 C C . THR A 1 98 ? 19.75 21.484 -9.812 1 86.75 98 THR A C 1
ATOM 746 O O . THR A 1 98 ? 19.016 22.469 -9.656 1 86.75 98 THR A O 1
ATOM 749 N N . ASP A 1 99 ? 20.453 20.953 -8.812 1 89.56 99 ASP A N 1
ATOM 750 C CA . ASP A 1 99 ? 20.438 21.5 -7.465 1 89.56 99 ASP A CA 1
ATOM 751 C C . ASP A 1 99 ? 20.891 22.969 -7.469 1 89.56 99 ASP A C 1
ATOM 753 O O . ASP A 1 99 ? 20.312 23.797 -6.758 1 89.56 99 ASP A O 1
ATOM 757 N N . ARG A 1 100 ? 21.875 23.25 -8.273 1 91.19 100 ARG A N 1
ATOM 758 C CA . ARG A 1 100 ? 22.391 24.609 -8.398 1 91.19 100 ARG A CA 1
ATOM 759 C C . ARG A 1 100 ? 21.328 25.547 -8.953 1 91.19 100 ARG A C 1
ATOM 761 O O . ARG A 1 100 ? 21.078 26.625 -8.383 1 91.19 100 ARG A O 1
ATOM 768 N N . ARG A 1 101 ? 20.734 25.188 -9.984 1 90.12 101 ARG A N 1
ATOM 769 C CA . ARG A 1 101 ? 19.734 26.016 -10.633 1 90.12 101 ARG A CA 1
ATOM 770 C C . ARG A 1 101 ? 18.516 26.203 -9.727 1 90.12 101 ARG A C 1
ATOM 772 O O . ARG A 1 101 ? 17.938 27.297 -9.688 1 90.12 101 ARG A O 1
ATOM 779 N N . ASP A 1 102 ? 18.188 25.172 -8.977 1 91.69 102 ASP A N 1
ATOM 780 C CA . ASP A 1 102 ? 17.047 25.25 -8.07 1 91.69 102 ASP A CA 1
ATOM 781 C C . ASP A 1 102 ? 17.328 26.25 -6.945 1 91.69 102 ASP A C 1
ATOM 783 O O . ASP A 1 102 ? 16.469 27.078 -6.609 1 91.69 102 ASP A O 1
ATOM 787 N N . ALA A 1 103 ? 18.531 26.188 -6.465 1 95.38 103 ALA A N 1
ATOM 788 C CA . ALA A 1 103 ? 18.906 27.125 -5.414 1 95.38 103 ALA A CA 1
ATOM 789 C C . ALA A 1 103 ? 18.875 28.562 -5.922 1 95.38 103 ALA A C 1
ATOM 791 O O . ALA A 1 103 ? 18.375 29.453 -5.242 1 95.38 103 ALA A O 1
ATOM 792 N N . VAL A 1 104 ? 19.391 28.75 -7.09 1 94.5 104 VAL A N 1
ATOM 793 C CA . VAL A 1 104 ? 19.438 30.078 -7.684 1 94.5 104 VAL A CA 1
ATOM 794 C C . VAL A 1 104 ? 18.016 30.594 -7.926 1 94.5 104 VAL A C 1
ATOM 796 O O . VAL A 1 104 ? 17.703 31.734 -7.613 1 94.5 104 VAL A O 1
ATOM 799 N N . MET A 1 105 ? 17.234 29.75 -8.445 1 92.75 105 MET A N 1
ATOM 800 C CA . MET A 1 105 ? 15.844 30.109 -8.695 1 92.75 105 MET A CA 1
ATOM 801 C C . MET A 1 105 ? 15.141 30.5 -7.402 1 92.75 105 MET A C 1
ATOM 803 O O . MET A 1 105 ? 14.438 31.5 -7.352 1 92.75 105 MET A O 1
ATOM 807 N N . LEU A 1 106 ? 15.375 29.75 -6.344 1 94.69 106 LEU A N 1
ATOM 808 C CA . LEU A 1 106 ? 14.766 30.031 -5.051 1 94.69 106 LEU A CA 1
ATOM 809 C C . LEU A 1 106 ? 15.211 31.391 -4.516 1 94.69 106 LEU A C 1
ATOM 811 O O . LEU A 1 106 ? 14.398 32.188 -4.039 1 94.69 106 LEU A O 1
ATOM 815 N N . ALA A 1 107 ? 16.469 31.688 -4.652 1 95.44 107 ALA A N 1
ATOM 816 C CA . ALA A 1 107 ? 17 32.969 -4.195 1 95.44 107 ALA A CA 1
ATOM 817 C C . ALA A 1 107 ? 16.375 34.125 -4.969 1 95.44 107 ALA A C 1
ATOM 819 O O . ALA A 1 107 ? 15.984 35.125 -4.379 1 95.44 107 ALA A O 1
ATOM 820 N N . LYS A 1 108 ? 16.281 33.906 -6.242 1 93.31 108 LYS A N 1
ATOM 821 C CA . LYS A 1 108 ? 15.703 34.938 -7.105 1 93.31 108 LYS A CA 1
ATOM 822 C C . LYS A 1 108 ? 14.242 35.219 -6.742 1 93.31 108 LYS A C 1
ATOM 824 O O . LYS A 1 108 ? 13.844 36.375 -6.578 1 93.31 108 LYS A O 1
ATOM 829 N N . LEU A 1 109 ? 13.516 34.188 -6.629 1 93.38 109 LEU A N 1
ATOM 830 C CA . LEU A 1 109 ? 12.086 34.312 -6.328 1 93.38 109 LEU A CA 1
ATOM 831 C C . LEU A 1 109 ? 11.867 34.875 -4.93 1 93.38 109 LEU A C 1
ATOM 833 O O . LEU A 1 109 ? 10.914 35.594 -4.695 1 93.38 109 LEU A O 1
ATOM 837 N N . HIS A 1 110 ? 12.727 34.5 -4.027 1 94.44 110 HIS A N 1
ATOM 838 C CA . HIS A 1 110 ? 12.656 35.031 -2.666 1 94.44 110 HIS A CA 1
ATOM 839 C C . HIS A 1 110 ? 12.875 36.531 -2.645 1 94.44 110 HIS A C 1
ATOM 841 O O . HIS A 1 110 ? 12.109 37.25 -2.02 1 94.44 110 HIS A O 1
ATOM 847 N N . ARG A 1 111 ? 13.828 36.938 -3.367 1 93.06 111 ARG A N 1
ATOM 848 C CA . ARG A 1 111 ? 14.117 38.344 -3.455 1 93.06 111 ARG A CA 1
ATOM 849 C C . ARG A 1 111 ? 12.953 39.125 -4.086 1 93.06 111 ARG A C 1
ATOM 851 O O . ARG A 1 111 ? 12.625 40.219 -3.652 1 93.06 111 ARG A O 1
ATOM 858 N N . ALA A 1 112 ? 12.367 38.5 -5.078 1 91.62 112 ALA A N 1
ATOM 859 C CA . ALA A 1 112 ? 11.273 39.125 -5.812 1 91.62 112 ALA A CA 1
ATOM 860 C C . ALA A 1 112 ? 9.977 39.094 -5.008 1 91.62 112 ALA A C 1
ATOM 862 O O . ALA A 1 112 ? 8.984 39.719 -5.395 1 91.62 112 ALA A O 1
ATOM 863 N N . GLY A 1 113 ? 9.945 38.344 -3.936 1 90.44 113 GLY A N 1
ATOM 864 C CA . GLY A 1 113 ? 8.734 38.219 -3.135 1 90.44 113 GLY A CA 1
ATOM 865 C C . GLY A 1 113 ? 7.668 37.375 -3.785 1 90.44 113 GLY A C 1
ATOM 866 O O . GLY A 1 113 ? 6.473 37.594 -3.588 1 90.44 113 GLY A O 1
ATOM 867 N N . GLU A 1 114 ? 8.141 36.438 -4.543 1 90.06 114 GLU A N 1
ATOM 868 C CA . GLU A 1 114 ? 7.211 35.625 -5.34 1 90.06 114 GLU A CA 1
ATOM 869 C C . GLU A 1 114 ? 6.961 34.281 -4.699 1 90.06 114 GLU A C 1
ATOM 871 O O . GLU A 1 114 ? 6.297 33.406 -5.289 1 90.06 114 GLU A O 1
ATOM 876 N N . LEU A 1 115 ? 7.5 34.031 -3.553 1 91.44 115 LEU A N 1
ATOM 877 C CA . LEU A 1 115 ? 7.336 32.75 -2.881 1 91.44 115 LEU A CA 1
ATOM 878 C C . LEU A 1 115 ? 6.238 32.812 -1.824 1 91.44 115 LEU A C 1
ATOM 880 O O . LEU A 1 115 ? 6.031 33.875 -1.211 1 91.44 115 LEU A O 1
ATOM 884 N N . THR A 1 116 ? 5.531 31.75 -1.726 1 87.12 116 THR A N 1
ATOM 885 C CA . THR A 1 116 ? 4.527 31.625 -0.673 1 87.12 116 THR A CA 1
ATOM 886 C C . THR A 1 116 ? 5.031 30.719 0.449 1 87.12 116 THR A C 1
ATOM 888 O O . THR A 1 116 ? 5.32 29.547 0.224 1 87.12 116 THR A O 1
ATOM 891 N N . ALA A 1 117 ? 5.113 31.312 1.631 1 91.06 117 ALA A N 1
ATOM 892 C CA . ALA A 1 117 ? 5.637 30.594 2.785 1 91.06 117 ALA A CA 1
ATOM 893 C C . ALA A 1 117 ? 4.59 29.641 3.355 1 91.06 117 ALA A C 1
ATOM 895 O O . ALA A 1 117 ? 3.398 29.969 3.389 1 91.06 117 ALA A O 1
ATOM 896 N N . VAL A 1 118 ? 5.074 28.547 3.787 1 90.06 118 VAL A N 1
ATOM 897 C CA . VAL A 1 118 ? 4.195 27.625 4.504 1 90.06 118 VAL A CA 1
ATOM 898 C C . VAL A 1 118 ? 4.258 27.906 6.004 1 90.06 118 VAL A C 1
ATOM 900 O O . VAL A 1 118 ? 5.246 28.469 6.492 1 90.06 118 VAL A O 1
ATOM 903 N N . TRP A 1 119 ? 3.188 27.594 6.664 1 91.19 119 TRP A N 1
ATOM 904 C CA . TRP A 1 119 ? 3.162 27.703 8.117 1 91.19 119 TRP A CA 1
ATOM 905 C C . TRP A 1 119 ? 4.047 26.625 8.75 1 91.19 119 TRP A C 1
ATOM 907 O O . TRP A 1 119 ? 3.928 25.438 8.43 1 91.19 119 TRP A O 1
ATOM 917 N N . VAL A 1 120 ? 4.969 27.047 9.602 1 93 120 VAL A N 1
ATOM 918 C CA . VAL A 1 120 ? 5.855 26.109 10.289 1 93 120 VAL A CA 1
ATOM 919 C C . VAL A 1 120 ? 5.332 25.859 11.703 1 93 120 VAL A C 1
ATOM 921 O O . VAL A 1 120 ? 5.289 26.766 12.531 1 93 120 VAL A O 1
ATOM 924 N N . PRO A 1 121 ? 4.918 24.672 11.961 1 92.38 121 PRO A N 1
ATOM 925 C CA . PRO A 1 121 ? 4.406 24.359 13.297 1 92.38 121 PRO A CA 1
ATOM 926 C C . PRO A 1 121 ? 5.496 24.406 14.367 1 92.38 121 PRO A C 1
ATOM 928 O O . PRO A 1 121 ? 6.68 24.219 14.062 1 92.38 121 PRO A O 1
ATOM 931 N N . ASP A 1 122 ? 5.078 24.703 15.602 1 92.44 122 ASP A N 1
ATOM 932 C CA . ASP A 1 122 ? 6.016 24.531 16.703 1 92.44 122 ASP A CA 1
ATOM 933 C C . ASP A 1 122 ? 6.301 23.047 16.953 1 92.44 122 ASP A C 1
ATOM 935 O O . ASP A 1 122 ? 5.648 22.188 16.359 1 92.44 122 ASP A O 1
ATOM 939 N N . THR A 1 123 ? 7.215 22.75 17.812 1 92.69 123 THR A N 1
ATOM 940 C CA . THR A 1 123 ? 7.703 21.391 18 1 92.69 123 THR A CA 1
ATOM 941 C C . THR A 1 123 ? 6.621 20.5 18.609 1 92.69 123 THR A C 1
ATOM 943 O O . THR A 1 123 ? 6.516 19.312 18.266 1 92.69 123 THR A O 1
ATOM 946 N N . ALA A 1 124 ? 5.836 21.078 19.469 1 95.25 124 ALA A N 1
ATOM 947 C CA . ALA A 1 124 ? 4.77 20.312 20.109 1 95.25 124 ALA A CA 1
ATOM 948 C C . ALA A 1 124 ? 3.691 19.938 19.094 1 95.25 124 ALA A C 1
ATOM 950 O O . ALA A 1 124 ? 3.217 18.797 19.078 1 95.25 124 ALA A O 1
ATOM 951 N N . HIS A 1 125 ? 3.375 20.906 18.297 1 95.88 125 HIS A N 1
ATOM 952 C CA . HIS A 1 125 ? 2.381 20.641 17.266 1 95.88 125 HIS A CA 1
ATOM 953 C C . HIS A 1 125 ? 2.889 19.609 16.25 1 95.88 125 HIS A C 1
ATOM 955 O O . HIS A 1 125 ? 2.158 18.688 15.875 1 95.88 125 HIS A O 1
ATOM 961 N N . GLU A 1 126 ? 4.066 19.797 15.875 1 95.06 126 GLU A N 1
ATOM 962 C CA . GLU A 1 126 ? 4.668 18.844 14.945 1 95.06 126 GLU A CA 1
ATOM 963 C C . GLU A 1 126 ? 4.652 17.422 15.523 1 95.06 126 GLU A C 1
ATOM 965 O O . GLU A 1 126 ? 4.379 16.469 14.805 1 95.06 126 GLU A O 1
ATOM 970 N N . ALA A 1 127 ? 4.898 17.297 16.781 1 97.31 127 ALA A N 1
ATOM 971 C CA . ALA A 1 127 ? 4.93 16 17.453 1 97.31 127 ALA A CA 1
ATOM 972 C C . ALA A 1 127 ? 3.547 15.359 17.469 1 97.31 127 ALA A C 1
ATOM 974 O O . ALA A 1 127 ? 3.404 14.18 17.141 1 97.31 127 ALA A O 1
ATOM 975 N N . MET A 1 128 ? 2.562 16.141 17.781 1 98.12 128 MET A N 1
ATOM 976 C CA . MET A 1 128 ? 1.201 15.617 17.797 1 98.12 128 MET A CA 1
ATOM 977 C C . MET A 1 128 ? 0.754 15.219 16.391 1 98.12 128 MET A C 1
ATOM 979 O O . MET A 1 128 ? 0.089 14.195 16.219 1 98.12 128 MET A O 1
ATOM 983 N N . ARG A 1 129 ? 1.122 16.016 15.43 1 97.31 129 ARG A N 1
ATOM 984 C CA . ARG A 1 129 ? 0.811 15.695 14.039 1 97.31 129 ARG A CA 1
ATOM 985 C C . ARG A 1 129 ? 1.454 14.375 13.625 1 97.31 129 ARG A C 1
ATOM 987 O O . ARG A 1 129 ? 0.825 13.562 12.945 1 97.31 129 ARG A O 1
ATOM 994 N N . ASP A 1 130 ? 2.689 14.164 14.047 1 97.5 130 ASP A N 1
ATOM 995 C CA . ASP A 1 130 ? 3.371 12.906 13.766 1 97.5 130 ASP A CA 1
ATOM 996 C C . ASP A 1 130 ? 2.59 11.719 14.328 1 97.5 130 ASP A C 1
ATOM 998 O O . ASP A 1 130 ? 2.441 10.695 13.656 1 97.5 130 ASP A O 1
ATOM 1002 N N . LEU A 1 131 ? 2.135 11.875 15.547 1 98.75 131 LEU A N 1
ATOM 1003 C CA . LEU A 1 131 ? 1.401 10.805 16.203 1 98.75 131 LEU A CA 1
ATOM 1004 C C . LEU A 1 131 ? 0.08 10.523 15.5 1 98.75 131 LEU A C 1
ATOM 1006 O O . LEU A 1 131 ? -0.269 9.367 15.258 1 98.75 131 LEU A O 1
ATOM 1010 N N . VAL A 1 132 ? -0.599 11.555 15.094 1 98.69 132 VAL A N 1
ATOM 1011 C CA . VAL A 1 132 ? -1.867 11.43 14.383 1 98.69 132 VAL A CA 1
ATOM 1012 C C . VAL A 1 132 ? -1.635 10.773 13.023 1 98.69 132 VAL A C 1
ATOM 1014 O O . VAL A 1 132 ? -2.393 9.883 12.617 1 98.69 132 VAL A O 1
ATOM 1017 N N . ARG A 1 133 ? -0.585 11.18 12.359 1 98.25 133 ARG A N 1
ATOM 1018 C CA . ARG A 1 133 ? -0.261 10.609 11.055 1 98.25 133 ARG A CA 1
ATOM 1019 C C . ARG A 1 133 ? 0.171 9.148 11.18 1 98.25 133 ARG A C 1
ATOM 1021 O O . ARG A 1 133 ? -0.104 8.336 10.297 1 98.25 133 ARG A O 1
ATOM 1028 N N . ALA A 1 134 ? 0.831 8.812 12.289 1 98.75 134 ALA A N 1
ATOM 1029 C CA . ALA A 1 134 ? 1.173 7.414 12.539 1 98.75 134 ALA A CA 1
ATOM 1030 C C . ALA A 1 134 ? -0.083 6.559 12.688 1 98.75 134 ALA A C 1
ATOM 1032 O O . ALA A 1 134 ? -0.143 5.441 12.164 1 98.75 134 ALA A O 1
ATOM 1033 N N . ARG A 1 135 ? -1.056 7.117 13.383 1 98.81 135 ARG A N 1
ATOM 1034 C CA . ARG A 1 135 ? -2.318 6.395 13.5 1 98.81 135 ARG A CA 1
ATOM 1035 C C . ARG A 1 135 ? -2.963 6.191 12.133 1 98.81 135 ARG A C 1
ATOM 1037 O O . ARG A 1 135 ? -3.514 5.129 11.852 1 98.81 135 ARG A O 1
ATOM 1044 N N . ALA A 1 136 ? -2.941 7.238 11.336 1 98.56 136 ALA A N 1
ATOM 1045 C CA . ALA A 1 136 ? -3.502 7.141 9.984 1 98.56 136 ALA A CA 1
ATOM 1046 C C . ALA A 1 136 ? -2.795 6.059 9.18 1 98.56 136 ALA A C 1
ATOM 1048 O O . ALA A 1 136 ? -3.438 5.305 8.445 1 98.56 136 ALA A O 1
ATOM 1049 N N . THR A 1 137 ? -1.459 6.004 9.305 1 98.56 137 THR A N 1
ATOM 1050 C CA . THR A 1 137 ? -0.686 4.949 8.656 1 98.56 137 THR A CA 1
ATOM 1051 C C . THR A 1 137 ? -1.136 3.572 9.148 1 98.56 137 THR A C 1
ATOM 1053 O O . THR A 1 137 ? -1.355 2.666 8.336 1 98.56 137 THR A O 1
ATOM 1056 N N . ALA A 1 138 ? -1.294 3.428 10.461 1 98.75 138 ALA A N 1
ATOM 1057 C CA . ALA A 1 138 ? -1.744 2.168 11.047 1 98.75 138 ALA A CA 1
ATOM 1058 C C . ALA A 1 138 ? -3.121 1.779 10.516 1 98.75 138 ALA A C 1
ATOM 1060 O O . ALA A 1 138 ? -3.387 0.602 10.266 1 98.75 138 ALA A O 1
ATOM 1061 N N . MET A 1 139 ? -3.973 2.748 10.367 1 98.5 139 MET A N 1
ATOM 1062 C CA . MET A 1 139 ? -5.312 2.5 9.844 1 98.5 139 MET A CA 1
ATOM 1063 C C . MET A 1 139 ? -5.246 1.96 8.414 1 98.5 139 MET A C 1
ATOM 1065 O O . MET A 1 139 ? -5.988 1.044 8.062 1 98.5 139 MET A O 1
ATOM 1069 N N . ARG A 1 140 ? -4.379 2.523 7.637 1 98.06 140 ARG A N 1
ATOM 1070 C CA . ARG A 1 140 ? -4.199 2.043 6.27 1 98.06 140 ARG A CA 1
ATOM 1071 C C . ARG A 1 140 ? -3.691 0.605 6.258 1 98.06 140 ARG A C 1
ATOM 1073 O O . ARG A 1 140 ? -4.156 -0.215 5.461 1 98.06 140 ARG A O 1
ATOM 1080 N N . VAL A 1 141 ? -2.758 0.346 7.125 1 98.56 141 VAL A N 1
ATOM 1081 C CA . VAL A 1 141 ? -2.221 -1.006 7.238 1 98.56 141 VAL A CA 1
ATOM 1082 C C . VAL A 1 141 ? -3.336 -1.976 7.617 1 98.56 141 VAL A C 1
ATOM 1084 O O . VAL A 1 141 ? -3.436 -3.068 7.055 1 98.56 141 VAL A O 1
ATOM 1087 N N . ALA A 1 142 ? -4.176 -1.603 8.555 1 98.62 142 ALA A N 1
ATOM 1088 C CA . ALA A 1 142 ? -5.293 -2.445 8.969 1 98.62 142 ALA A CA 1
ATOM 1089 C C . ALA A 1 142 ? -6.254 -2.697 7.812 1 98.62 142 ALA A C 1
ATOM 1091 O O . ALA A 1 142 ? -6.723 -3.822 7.621 1 98.62 142 ALA A O 1
ATOM 1092 N N . GLY A 1 143 ? -6.531 -1.637 7.09 1 98.38 143 GLY A N 1
ATOM 1093 C CA . GLY A 1 143 ? -7.395 -1.786 5.93 1 98.38 143 GLY A CA 1
ATOM 1094 C C . GLY A 1 143 ? -6.855 -2.766 4.906 1 98.38 143 GLY A C 1
ATOM 1095 O O . GLY A 1 143 ? -7.602 -3.586 4.367 1 98.38 143 GLY A O 1
ATOM 1096 N N . LYS A 1 144 ? -5.582 -2.674 4.648 1 98.62 144 LYS A N 1
ATOM 1097 C CA . LYS A 1 144 ? -4.953 -3.582 3.695 1 98.62 144 LYS A CA 1
ATOM 1098 C C . LYS A 1 144 ? -4.957 -5.016 4.219 1 98.62 144 LYS A C 1
ATOM 1100 O O . LYS A 1 144 ? -5.152 -5.961 3.453 1 98.62 144 LYS A O 1
ATOM 1105 N N . ALA A 1 145 ? -4.688 -5.172 5.477 1 98.75 145 ALA A N 1
ATOM 1106 C CA . ALA A 1 145 ? -4.727 -6.5 6.082 1 98.75 145 ALA A CA 1
ATOM 1107 C C . ALA A 1 145 ? -6.102 -7.141 5.906 1 98.75 145 ALA A C 1
ATOM 1109 O O . ALA A 1 145 ? -6.203 -8.32 5.574 1 98.75 145 ALA A O 1
ATOM 1110 N N . ARG A 1 146 ? -7.152 -6.375 6.129 1 98.5 146 ARG A N 1
ATOM 1111 C CA . ARG A 1 146 ? -8.508 -6.871 5.938 1 98.5 146 ARG A CA 1
ATOM 1112 C C . ARG A 1 146 ? -8.742 -7.293 4.492 1 98.5 146 ARG A C 1
ATOM 1114 O O . ARG A 1 146 ? -9.352 -8.328 4.234 1 98.5 146 ARG A O 1
ATOM 1121 N N . GLN A 1 147 ? -8.203 -6.52 3.633 1 97.94 147 GLN A N 1
ATOM 1122 C CA . GLN A 1 147 ? -8.359 -6.816 2.213 1 97.94 147 GLN A CA 1
ATOM 1123 C C . GLN A 1 147 ? -7.66 -8.125 1.847 1 97.94 147 GLN A C 1
ATOM 1125 O O . GLN A 1 147 ? -8.188 -8.914 1.063 1 97.94 147 GLN A O 1
ATOM 1130 N N . HIS A 1 148 ? -6.473 -8.305 2.359 1 98.31 148 HIS A N 1
ATOM 1131 C CA . HIS A 1 148 ? -5.742 -9.547 2.104 1 98.31 148 HIS A CA 1
ATOM 1132 C C . HIS A 1 148 ? -6.539 -10.758 2.574 1 98.31 148 HIS A C 1
ATOM 1134 O O . HIS A 1 148 ? -6.672 -11.742 1.842 1 98.31 148 HIS A O 1
ATOM 1140 N N . LEU A 1 149 ? -7.07 -10.664 3.773 1 98.44 149 LEU A N 1
ATOM 1141 C CA . LEU A 1 149 ? -7.859 -11.758 4.34 1 98.44 149 LEU A CA 1
ATOM 1142 C C . LEU A 1 149 ? -9.102 -12.016 3.5 1 98.44 149 LEU A C 1
ATOM 1144 O O . LEU A 1 149 ? -9.383 -13.164 3.137 1 98.44 149 LEU A O 1
ATOM 1148 N N . GLN A 1 150 ? -9.82 -10.961 3.17 1 96.25 150 GLN A N 1
ATOM 1149 C CA . GLN A 1 150 ? -11.055 -11.102 2.406 1 96.25 150 GLN A CA 1
ATOM 1150 C C . GLN A 1 150 ? -10.773 -11.648 1.008 1 96.25 150 GLN A C 1
ATOM 1152 O O . GLN A 1 150 ? -11.562 -12.438 0.479 1 96.25 150 GLN A O 1
ATOM 1157 N N . GLY A 1 151 ? -9.648 -11.164 0.389 1 94.31 151 GLY A N 1
ATOM 1158 C CA . GLY A 1 151 ? -9.266 -11.695 -0.907 1 94.31 151 GLY A CA 1
ATOM 1159 C C . GLY A 1 151 ? -8.992 -13.188 -0.881 1 94.31 151 GLY A C 1
ATOM 1160 O O . GLY A 1 151 ? -9.414 -13.922 -1.784 1 94.31 151 GLY A O 1
ATOM 1161 N N . PHE A 1 152 ? -8.312 -13.656 0.223 1 96.75 152 PHE A N 1
ATOM 1162 C CA . PHE A 1 152 ? -8.023 -15.07 0.395 1 96.75 152 PHE A CA 1
ATOM 1163 C C . PHE A 1 152 ? -9.312 -15.867 0.559 1 96.75 152 PHE A C 1
ATOM 1165 O O . PHE A 1 152 ? -9.492 -16.906 -0.078 1 96.75 152 PHE A O 1
ATOM 1172 N N . LEU A 1 153 ? -10.234 -15.32 1.379 1 94.81 153 LEU A N 1
ATOM 1173 C CA . LEU A 1 153 ? -11.508 -15.992 1.623 1 94.81 153 LEU A CA 1
ATOM 1174 C C . LEU A 1 153 ? -12.328 -16.078 0.34 1 94.81 153 LEU A C 1
ATOM 1176 O O . LEU A 1 153 ? -12.883 -17.141 0.029 1 94.81 153 LEU A O 1
ATOM 1180 N N . LEU A 1 154 ? -12.359 -15 -0.39 1 90.56 154 LEU A N 1
ATOM 1181 C CA . LEU A 1 154 ? -13.125 -14.969 -1.63 1 90.56 154 LEU A CA 1
ATOM 1182 C C . LEU A 1 154 ? -12.562 -15.969 -2.641 1 90.56 154 LEU A C 1
ATOM 1184 O O . LEU A 1 154 ? -13.32 -16.688 -3.299 1 90.56 154 LEU A O 1
ATOM 1188 N N . ARG A 1 155 ? -11.273 -16.094 -2.725 1 88.5 155 ARG A N 1
ATOM 1189 C CA . ARG A 1 155 ? -10.609 -16.984 -3.668 1 88.5 155 ARG A CA 1
ATOM 1190 C C . ARG A 1 155 ? -10.984 -18.438 -3.395 1 88.5 155 ARG A C 1
ATOM 1192 O O . ARG A 1 155 ? -10.961 -19.281 -4.301 1 88.5 155 ARG A O 1
ATOM 1199 N N . HIS A 1 156 ? -11.336 -18.703 -2.197 1 91.44 156 HIS A N 1
ATOM 1200 C CA . HIS A 1 156 ? -11.656 -20.078 -1.822 1 91.44 156 HIS A CA 1
ATOM 1201 C C . HIS A 1 156 ? -13.141 -20.219 -1.51 1 91.44 156 HIS A C 1
ATOM 1203 O O . HIS A 1 156 ? -13.539 -21.141 -0.781 1 91.44 156 HIS A O 1
ATOM 1209 N N . SER A 1 157 ? -13.906 -19.188 -1.948 1 87.25 157 SER A N 1
ATOM 1210 C CA . SER A 1 157 ? -15.367 -19.219 -1.896 1 87.25 157 SER A CA 1
ATOM 1211 C C . SER A 1 157 ? -15.867 -19.344 -0.461 1 87.25 157 SER A C 1
ATOM 1213 O O . SER A 1 157 ? -16.812 -20.094 -0.194 1 87.25 157 SER A O 1
ATOM 1215 N N . ARG A 1 158 ? -15.07 -18.812 0.476 1 91 158 ARG A N 1
ATOM 1216 C CA . ARG A 1 158 ? -15.555 -18.672 1.845 1 91 158 ARG A CA 1
ATOM 1217 C C . ARG A 1 158 ? -16.266 -17.328 2.035 1 91 158 ARG A C 1
ATOM 1219 O O . ARG A 1 158 ? -15.617 -16.297 2.258 1 91 158 ARG A O 1
ATOM 1226 N N . ILE A 1 159 ? -17.531 -17.375 2.006 1 88.25 159 ILE A N 1
ATOM 1227 C CA . ILE A 1 159 ? -18.328 -16.141 1.98 1 88.25 159 ILE A CA 1
ATOM 1228 C C . ILE A 1 159 ? -19.125 -16.016 3.275 1 88.25 159 ILE A C 1
ATOM 1230 O O . ILE A 1 159 ? -19.859 -16.938 3.648 1 88.25 159 ILE A O 1
ATOM 1234 N N . TYR A 1 160 ? -18.938 -14.945 3.975 1 91.88 160 TYR A N 1
ATOM 1235 C CA . TYR A 1 160 ? -19.719 -14.664 5.176 1 91.88 160 TYR A CA 1
ATOM 1236 C C . TYR A 1 160 ? -21.188 -14.461 4.844 1 91.88 160 TYR A C 1
ATOM 1238 O O . TYR A 1 160 ? -21.531 -13.602 4.027 1 91.88 160 TYR A O 1
ATOM 1246 N N . PRO A 1 161 ? -22.109 -15.148 5.414 1 88.5 161 PRO A N 1
ATOM 1247 C CA . PRO A 1 161 ? -23.531 -15.062 5.07 1 88.5 161 PRO A CA 1
ATOM 1248 C C . PRO A 1 161 ? -24.219 -13.844 5.68 1 88.5 161 PRO A C 1
ATOM 1250 O O . PRO A 1 161 ? -25.328 -13.5 5.285 1 88.5 161 PRO A O 1
ATOM 1253 N N . GLY A 1 162 ? -23.547 -13.18 6.605 1 88.94 162 GLY A N 1
ATOM 1254 C CA . GLY A 1 162 ? -24.172 -12.062 7.285 1 88.94 162 GLY A CA 1
ATOM 1255 C C . GLY A 1 162 ? -24.078 -10.758 6.512 1 88.94 162 GLY A C 1
ATOM 1256 O O . GLY A 1 162 ? -23.609 -10.742 5.371 1 88.94 162 GLY A O 1
ATOM 1257 N N . LYS A 1 163 ? -24.562 -9.742 7.094 1 85.88 163 LYS A N 1
ATOM 1258 C CA . LYS A 1 163 ? -24.734 -8.469 6.402 1 85.88 163 LYS A CA 1
ATOM 1259 C C . LYS A 1 163 ? -23.516 -7.578 6.586 1 85.88 163 LYS A C 1
ATOM 1261 O O . LYS A 1 163 ? -23.078 -6.922 5.637 1 85.88 163 LYS A O 1
ATOM 1266 N N . LYS A 1 164 ? -22.984 -7.562 7.836 1 89.56 164 LYS A N 1
ATOM 1267 C CA . LYS A 1 164 ? -21.938 -6.598 8.141 1 89.56 164 LYS A CA 1
ATOM 1268 C C . LYS A 1 164 ? -20.594 -7.297 8.398 1 89.56 164 LYS A C 1
ATOM 1270 O O . LYS A 1 164 ? -20.516 -8.188 9.242 1 89.56 164 LYS A O 1
ATOM 1275 N N . GLY A 1 165 ? -19.625 -6.906 7.625 1 91.75 165 GLY A N 1
ATOM 1276 C CA . GLY A 1 165 ? -18.281 -7.426 7.848 1 91.75 165 GLY A CA 1
ATOM 1277 C C . GLY A 1 165 ? -17.625 -6.848 9.086 1 91.75 165 GLY A C 1
ATOM 1278 O O . GLY A 1 165 ? -18.016 -5.781 9.562 1 91.75 165 GLY A O 1
ATOM 1279 N N . TRP A 1 166 ? -16.75 -7.609 9.672 1 93.75 166 TRP A N 1
ATOM 1280 C CA . TRP A 1 166 ? -15.852 -7.215 10.75 1 93.75 166 TRP A CA 1
ATOM 1281 C C . TRP A 1 166 ? -16.625 -6.926 12.031 1 93.75 166 TRP A C 1
ATOM 1283 O O . TRP A 1 166 ? -16.141 -6.207 12.906 1 93.75 166 TRP A O 1
ATOM 1293 N N . SER A 1 167 ? -17.875 -7.262 12.117 1 94.31 167 SER A N 1
ATOM 1294 C CA . SER A 1 167 ? -18.656 -7.27 13.352 1 94.31 167 SER A CA 1
ATOM 1295 C C . SER A 1 167 ? -18.234 -8.422 14.266 1 94.31 167 SER A C 1
ATOM 1297 O O . SER A 1 167 ? -17.375 -9.227 13.898 1 94.31 167 SER A O 1
ATOM 1299 N N . GLY A 1 168 ? -18.797 -8.422 15.477 1 94.62 168 GLY A N 1
ATOM 1300 C CA . GLY A 1 168 ? -18.578 -9.562 16.344 1 94.62 168 GLY A CA 1
ATOM 1301 C C . GLY A 1 168 ? -19.016 -10.875 15.719 1 94.62 168 GLY A C 1
ATOM 1302 O O . GLY A 1 168 ? -18.312 -11.883 15.828 1 94.62 168 GLY A O 1
ATOM 1303 N N . ALA A 1 169 ? -20.109 -10.828 15.016 1 95.69 169 ALA A N 1
ATOM 1304 C CA . ALA A 1 169 ? -20.641 -12.008 14.344 1 95.69 169 ALA A CA 1
ATOM 1305 C C . ALA A 1 169 ? -19.703 -12.461 13.227 1 95.69 169 ALA A C 1
ATOM 1307 O O . ALA A 1 169 ? -19.484 -13.664 13.039 1 95.69 169 ALA A O 1
ATOM 1308 N N . TYR A 1 170 ? -19.172 -11.555 12.508 1 96.38 170 TYR A N 1
ATOM 1309 C CA . TYR A 1 170 ? -18.234 -11.859 11.438 1 96.38 170 TYR A CA 1
ATOM 1310 C C . TYR A 1 170 ? -16.984 -12.547 11.984 1 96.38 170 TYR A C 1
ATOM 1312 O O . TYR A 1 170 ? -16.531 -13.547 11.422 1 96.38 170 TYR A O 1
ATOM 1320 N N . ARG A 1 171 ? -16.469 -12.062 13.102 1 95.88 171 ARG A N 1
ATOM 1321 C CA . ARG A 1 171 ? -15.266 -12.617 13.703 1 95.88 171 ARG A CA 1
ATOM 1322 C C . ARG A 1 171 ? -15.523 -14.016 14.242 1 95.88 171 ARG A C 1
ATOM 1324 O O . ARG A 1 171 ? -14.633 -14.875 14.195 1 95.88 171 ARG A O 1
ATOM 1331 N N . ARG A 1 172 ? -16.672 -14.258 14.789 1 95.62 172 ARG A N 1
ATOM 1332 C CA . ARG A 1 172 ? -17.031 -15.602 15.227 1 95.62 172 ARG A CA 1
ATOM 1333 C C . ARG A 1 172 ? -17.109 -16.562 14.039 1 95.62 172 ARG A C 1
ATOM 1335 O O . ARG A 1 172 ? -16.656 -17.703 14.133 1 95.62 172 ARG A O 1
ATOM 1342 N N . TRP A 1 173 ? -17.703 -16.031 12.977 1 96.56 173 TRP A N 1
ATOM 1343 C CA . TRP A 1 173 ? -17.766 -16.828 11.758 1 96.56 173 TRP A CA 1
ATOM 1344 C C . TRP A 1 173 ? -16.359 -17.188 11.266 1 96.56 173 TRP A C 1
ATOM 1346 O O . TRP A 1 173 ? -16.094 -18.328 10.906 1 96.56 173 TRP A O 1
ATOM 1356 N N . LEU A 1 174 ? -15.461 -16.203 11.297 1 96.62 174 LEU A N 1
ATOM 1357 C CA . LEU A 1 174 ? -14.086 -16.406 10.867 1 96.62 174 LEU A CA 1
ATOM 1358 C C . LEU A 1 174 ? -13.43 -17.531 11.656 1 96.62 174 LEU A C 1
ATOM 1360 O O . LEU A 1 174 ? -12.648 -18.312 11.109 1 96.62 174 LEU A O 1
ATOM 1364 N N . ALA A 1 175 ? -13.742 -17.625 12.938 1 95.94 175 ALA A N 1
ATOM 1365 C CA . ALA A 1 175 ? -13.164 -18.625 13.82 1 95.94 175 ALA A CA 1
ATOM 1366 C C . ALA A 1 175 ? -13.641 -20.031 13.438 1 95.94 175 ALA A C 1
ATOM 1368 O O . ALA A 1 175 ? -13.016 -21.031 13.812 1 95.94 175 ALA A O 1
ATOM 1369 N N . LEU A 1 176 ? -14.711 -20.109 12.648 1 96.38 176 LEU A N 1
ATOM 1370 C CA . LEU A 1 176 ? -15.281 -21.391 12.273 1 96.38 176 LEU A CA 1
ATOM 1371 C C . LEU A 1 176 ? -14.781 -21.828 10.898 1 96.38 176 LEU A C 1
ATOM 1373 O O . LEU A 1 176 ? -14.938 -22.984 10.516 1 96.38 176 LEU A O 1
ATOM 1377 N N . VAL A 1 177 ? -14.234 -20.906 10.172 1 96.88 177 VAL A N 1
ATOM 1378 C CA . VAL A 1 177 ? -13.727 -21.234 8.844 1 96.88 177 VAL A CA 1
ATOM 1379 C C . VAL A 1 177 ? -12.562 -22.203 8.961 1 96.88 177 VAL A C 1
ATOM 1381 O O . VAL A 1 177 ? -11.688 -22.031 9.82 1 96.88 177 VAL A O 1
ATOM 1384 N N . ARG A 1 178 ? -12.562 -23.266 8.125 1 96.5 178 ARG A N 1
ATOM 1385 C CA . ARG A 1 178 ? -11.516 -24.281 8.141 1 96.5 178 ARG A CA 1
ATOM 1386 C C . ARG A 1 178 ? -11.086 -24.656 6.727 1 96.5 178 ARG A C 1
ATOM 1388 O O . ARG A 1 178 ? -11.891 -24.594 5.797 1 96.5 178 ARG A O 1
ATOM 1395 N N . PHE A 1 179 ? -9.852 -24.984 6.613 1 96.62 179 PHE A N 1
ATOM 1396 C CA . PHE A 1 179 ? -9.312 -25.547 5.383 1 96.62 179 PHE A CA 1
ATOM 1397 C C . PHE A 1 179 ? -8.742 -26.953 5.629 1 96.62 179 PHE A C 1
ATOM 1399 O O . PHE A 1 179 ? -8.227 -27.234 6.711 1 96.62 179 PHE A O 1
ATOM 1406 N N . THR A 1 180 ? -8.883 -27.75 4.633 1 94.56 180 THR A N 1
ATOM 1407 C CA . THR A 1 180 ? -8.406 -29.125 4.742 1 94.56 180 THR A CA 1
ATOM 1408 C C . THR A 1 180 ? -6.879 -29.172 4.695 1 94.56 180 THR A C 1
ATOM 1410 O O . THR A 1 180 ? -6.246 -29.828 5.531 1 94.56 180 THR A O 1
ATOM 1413 N N . HIS A 1 181 ? -6.34 -28.516 3.74 1 96.19 181 HIS A N 1
ATOM 1414 C CA . HIS A 1 181 ? -4.887 -28.531 3.613 1 96.19 181 HIS A CA 1
ATOM 1415 C C . HIS A 1 181 ? -4.234 -27.625 4.656 1 96.19 181 HIS A C 1
ATOM 1417 O O . HIS A 1 181 ? -4.613 -26.469 4.797 1 96.19 181 HIS A O 1
ATOM 1423 N N . PRO A 1 182 ? -3.215 -28.047 5.371 1 97.81 182 PRO A N 1
ATOM 1424 C CA . PRO A 1 182 ? -2.588 -27.266 6.438 1 97.81 182 PRO A CA 1
ATOM 1425 C C . PRO A 1 182 ? -2.051 -25.922 5.949 1 97.81 182 PRO A C 1
ATOM 1427 O O . PRO A 1 182 ? -2.104 -24.922 6.676 1 97.81 182 PRO A O 1
ATOM 1430 N N . ALA A 1 183 ? -1.52 -25.859 4.746 1 98.38 183 ALA A N 1
ATOM 1431 C CA . ALA A 1 183 ? -0.957 -24.625 4.215 1 98.38 183 ALA A CA 1
ATOM 1432 C C . ALA A 1 183 ? -2.006 -23.516 4.176 1 98.38 183 ALA A C 1
ATOM 1434 O O . ALA A 1 183 ? -1.742 -22.391 4.594 1 98.38 183 ALA A O 1
ATOM 1435 N N . GLN A 1 184 ? -3.172 -23.859 3.701 1 98.06 184 GLN A N 1
ATOM 1436 C CA . GLN A 1 184 ? -4.234 -22.875 3.609 1 98.06 184 GLN A CA 1
ATOM 1437 C C . GLN A 1 184 ? -4.754 -22.484 4.992 1 98.06 184 GLN A C 1
ATOM 1439 O O . GLN A 1 184 ? -5.137 -21.344 5.223 1 98.06 184 GLN A O 1
ATOM 1444 N N . GLN A 1 185 ? -4.73 -23.484 5.926 1 98.38 185 GLN A N 1
ATOM 1445 C CA . GLN A 1 185 ? -5.117 -23.172 7.297 1 98.38 185 GLN A CA 1
ATOM 1446 C C . GLN A 1 185 ? -4.125 -22.219 7.949 1 98.38 185 GLN A C 1
ATOM 1448 O O . GLN A 1 185 ? -4.52 -21.312 8.688 1 98.38 185 GLN A O 1
ATOM 1453 N N . ILE A 1 186 ? -2.875 -22.391 7.703 1 98.69 186 ILE A N 1
ATOM 1454 C CA . ILE A 1 186 ? -1.82 -21.516 8.195 1 98.69 186 ILE A CA 1
ATOM 1455 C C . ILE A 1 186 ? -2.021 -20.109 7.633 1 98.69 186 ILE A C 1
ATOM 1457 O O . ILE A 1 186 ? -1.938 -19.125 8.367 1 98.69 186 ILE A O 1
ATOM 1461 N N . VAL A 1 187 ? -2.33 -20.031 6.312 1 98.75 187 VAL A N 1
ATOM 1462 C CA . VAL A 1 187 ? -2.525 -18.734 5.648 1 98.75 187 VAL A CA 1
ATOM 1463 C C . VAL A 1 187 ? -3.715 -18.016 6.273 1 98.75 187 VAL A C 1
ATOM 1465 O O . VAL A 1 187 ? -3.637 -16.812 6.562 1 98.75 187 VAL A O 1
ATOM 1468 N N . LEU A 1 188 ? -4.816 -18.766 6.496 1 98.62 188 LEU A N 1
ATOM 1469 C CA . LEU A 1 188 ? -5.996 -18.172 7.125 1 98.62 188 LEU A CA 1
ATOM 1470 C C . LEU A 1 188 ? -5.648 -17.562 8.477 1 98.62 188 LEU A C 1
ATOM 1472 O O . LEU A 1 188 ? -5.953 -16.391 8.734 1 98.62 188 LEU A O 1
ATOM 1476 N N . GLN A 1 189 ? -4.996 -18.359 9.273 1 98.56 189 GLN A N 1
ATOM 1477 C CA . GLN A 1 189 ? -4.66 -17.891 10.617 1 98.56 189 GLN A CA 1
ATOM 1478 C C . GLN A 1 189 ? -3.699 -16.703 10.562 1 98.56 189 GLN A C 1
ATOM 1480 O O . GLN A 1 189 ? -3.826 -15.766 11.352 1 98.56 189 GLN A O 1
ATOM 1485 N N . ASP A 1 190 ? -2.783 -16.781 9.672 1 98.69 190 ASP A N 1
ATOM 1486 C CA . ASP A 1 190 ? -1.83 -15.695 9.5 1 98.69 190 ASP A CA 1
ATOM 1487 C C . ASP A 1 190 ? -2.547 -14.391 9.172 1 98.69 190 ASP A C 1
ATOM 1489 O O . ASP A 1 190 ? -2.248 -13.344 9.758 1 98.69 190 ASP A O 1
ATOM 1493 N N . TYR A 1 191 ? -3.471 -14.414 8.203 1 98.75 191 TYR A N 1
ATOM 1494 C CA . TYR A 1 191 ? -4.199 -13.219 7.805 1 98.75 191 TYR A CA 1
ATOM 1495 C C . TYR A 1 191 ? -5.082 -12.711 8.938 1 98.75 191 TYR A C 1
ATOM 1497 O O . TYR A 1 191 ? -5.211 -11.5 9.141 1 98.75 191 TYR A O 1
ATOM 1505 N N . ILE A 1 192 ? -5.672 -13.641 9.672 1 98.62 192 ILE A N 1
ATOM 1506 C CA . ILE A 1 192 ? -6.492 -13.258 10.82 1 98.62 192 ILE A CA 1
ATOM 1507 C C . ILE A 1 192 ? -5.633 -12.531 11.852 1 98.62 192 ILE A C 1
ATOM 1509 O O . ILE A 1 192 ? -6.016 -11.469 12.352 1 98.62 192 ILE A O 1
ATOM 1513 N N . ASP A 1 193 ? -4.469 -13.086 12.164 1 98.5 193 ASP A N 1
ATOM 1514 C CA . ASP A 1 193 ? -3.557 -12.492 13.133 1 98.5 193 ASP A CA 1
ATOM 1515 C C . ASP A 1 193 ? -3.062 -11.125 12.656 1 98.5 193 ASP A C 1
ATOM 1517 O O . ASP A 1 193 ? -2.922 -10.195 13.453 1 98.5 193 ASP A O 1
ATOM 1521 N N . ALA A 1 194 ? -2.781 -11.008 11.359 1 98.69 194 ALA A N 1
ATOM 1522 C CA . ALA A 1 194 ? -2.324 -9.742 10.797 1 98.69 194 ALA A CA 1
ATOM 1523 C C . ALA A 1 194 ? -3.367 -8.648 10.992 1 98.69 194 ALA A C 1
ATOM 1525 O O . ALA A 1 194 ? -3.025 -7.508 11.328 1 98.69 194 ALA A O 1
ATOM 1526 N N . VAL A 1 195 ? -4.66 -8.984 10.75 1 98.56 195 VAL A N 1
ATOM 1527 C CA . VAL A 1 195 ? -5.742 -8.031 10.961 1 98.56 195 VAL A CA 1
ATOM 1528 C C . VAL A 1 195 ? -5.805 -7.633 12.43 1 98.56 195 VAL A C 1
ATOM 1530 O O . VAL A 1 195 ? -5.871 -6.445 12.758 1 98.56 195 VAL A O 1
ATOM 1533 N N . ALA A 1 196 ? -5.734 -8.625 13.328 1 98.25 196 ALA A N 1
ATOM 1534 C CA . ALA A 1 196 ? -5.82 -8.375 14.766 1 98.25 196 ALA A CA 1
ATOM 1535 C C . ALA A 1 196 ? -4.68 -7.48 15.234 1 98.25 196 ALA A C 1
ATOM 1537 O O . ALA A 1 196 ? -4.898 -6.531 15.992 1 98.25 196 ALA A O 1
ATOM 1538 N N . ASP A 1 197 ? -3.467 -7.793 14.789 1 98.31 197 ASP A N 1
ATOM 1539 C CA . ASP A 1 197 ? -2.293 -7.012 15.164 1 98.31 197 ASP A CA 1
ATOM 1540 C C . ASP A 1 197 ? -2.416 -5.57 14.672 1 98.31 197 ASP A C 1
ATOM 1542 O O . ASP A 1 197 ? -2.094 -4.633 15.406 1 98.31 197 ASP A O 1
ATOM 1546 N N . ALA A 1 198 ? -2.84 -5.402 13.414 1 98.62 198 ALA A N 1
ATOM 1547 C CA . ALA A 1 198 ? -2.971 -4.066 12.836 1 98.62 198 ALA A CA 1
ATOM 1548 C C . ALA A 1 198 ? -4.031 -3.252 13.57 1 98.62 198 ALA A C 1
ATOM 1550 O O . ALA A 1 198 ? -3.84 -2.061 13.828 1 98.62 198 ALA A O 1
ATOM 1551 N N . GLU A 1 199 ? -5.152 -3.875 13.891 1 98.44 199 GLU A N 1
ATOM 1552 C CA . GLU A 1 199 ? -6.219 -3.191 14.617 1 98.44 199 GLU A CA 1
ATOM 1553 C C . GLU A 1 199 ? -5.77 -2.801 16.016 1 98.44 199 GLU A C 1
ATOM 1555 O O . GLU A 1 199 ? -6.105 -1.721 16.516 1 98.44 199 GLU A O 1
ATOM 1560 N N . ALA A 1 200 ? -5.027 -3.705 16.688 1 98.62 200 ALA A N 1
ATOM 1561 C CA . ALA A 1 200 ? -4.488 -3.404 18.016 1 98.62 200 ALA A CA 1
ATOM 1562 C C . ALA A 1 200 ? -3.555 -2.199 17.969 1 98.62 200 ALA A C 1
ATOM 1564 O O . ALA A 1 200 ? -3.545 -1.376 18.891 1 98.62 200 ALA A O 1
ATOM 1565 N N . ARG A 1 201 ? -2.76 -2.117 16.922 1 98.69 201 ARG A N 1
ATOM 1566 C CA . ARG A 1 201 ? -1.858 -0.989 16.719 1 98.69 201 ARG A CA 1
ATOM 1567 C C . ARG A 1 201 ? -2.635 0.319 16.594 1 98.69 201 ARG A C 1
ATOM 1569 O O . ARG A 1 201 ? -2.27 1.32 17.219 1 98.69 201 ARG A O 1
ATOM 1576 N N . VAL A 1 202 ? -3.725 0.328 15.828 1 98.75 202 VAL A N 1
ATOM 1577 C CA . VAL A 1 202 ? -4.574 1.504 15.672 1 98.75 202 VAL A CA 1
ATOM 1578 C C . VAL A 1 202 ? -5.121 1.933 17.031 1 98.75 202 VAL A C 1
ATOM 1580 O O . VAL A 1 202 ? -5.086 3.115 17.375 1 98.75 202 VAL A O 1
ATOM 1583 N N . GLU A 1 203 ? -5.605 0.957 17.797 1 98.75 203 GLU A N 1
ATOM 1584 C CA . GLU A 1 203 ? -6.188 1.24 19.109 1 98.75 203 GLU A CA 1
ATOM 1585 C C . GLU A 1 203 ? -5.148 1.811 20.062 1 98.75 203 GLU A C 1
ATOM 1587 O O . GLU A 1 203 ? -5.426 2.76 20.812 1 98.75 203 GLU A O 1
ATOM 1592 N N . ARG A 1 204 ? -3.998 1.224 20.062 1 98.62 204 ARG A N 1
ATOM 1593 C CA . ARG A 1 204 ? -2.916 1.698 20.922 1 98.62 204 ARG A CA 1
ATOM 1594 C C . ARG A 1 204 ? -2.555 3.143 20.594 1 98.62 204 ARG A C 1
ATOM 1596 O O . ARG A 1 204 ? -2.449 3.979 21.484 1 98.62 204 ARG A O 1
ATOM 1603 N N . LEU A 1 205 ? -2.373 3.471 19.328 1 98.81 205 LEU A N 1
ATOM 1604 C CA . LEU A 1 205 ? -2.02 4.824 18.906 1 98.81 205 LEU A CA 1
ATOM 1605 C C . LEU A 1 205 ? -3.139 5.805 19.234 1 98.81 205 LEU A C 1
ATOM 1607 O O . LEU A 1 205 ? -2.877 6.945 19.625 1 98.81 205 LEU A O 1
ATOM 1611 N N . THR A 1 206 ? -4.375 5.359 19.094 1 98.81 206 THR A N 1
ATOM 1612 C CA . THR A 1 206 ? -5.52 6.191 19.453 1 98.81 206 THR A CA 1
ATOM 1613 C C . THR A 1 206 ? -5.48 6.547 20.938 1 98.81 206 THR A C 1
ATOM 1615 O O . THR A 1 206 ? -5.68 7.707 21.312 1 98.81 206 THR A O 1
ATOM 1618 N N . GLY A 1 207 ? -5.191 5.492 21.766 1 98.81 207 GLY A N 1
ATOM 1619 C CA . GLY A 1 207 ? -5.066 5.73 23.188 1 98.81 207 GLY A CA 1
ATOM 1620 C C . GLY A 1 207 ? -3.941 6.684 23.547 1 98.81 207 GLY A C 1
ATOM 1621 O O . GLY A 1 207 ? -4.09 7.527 24.438 1 98.81 207 GLY A O 1
ATOM 1622 N N . GLN A 1 208 ? -2.861 6.625 22.828 1 98.81 208 GLN A N 1
ATOM 1623 C CA . GLN A 1 208 ? -1.708 7.484 23.078 1 98.81 208 GLN A CA 1
ATOM 1624 C C . GLN A 1 208 ? -1.999 8.93 22.672 1 98.81 208 GLN A C 1
ATOM 1626 O O . GLN A 1 208 ? -1.561 9.859 23.344 1 98.81 208 GLN A O 1
ATOM 1631 N N . ILE A 1 209 ? -2.721 9.133 21.562 1 98.81 209 ILE A N 1
ATOM 1632 C CA . ILE A 1 209 ? -3.154 10.469 21.172 1 98.81 209 ILE A CA 1
ATOM 1633 C C . ILE A 1 209 ? -4.016 11.078 22.281 1 98.81 209 ILE A C 1
ATOM 1635 O O . ILE A 1 209 ? -3.797 12.219 22.688 1 98.81 209 ILE A O 1
ATOM 1639 N N . ALA A 1 210 ? -4.949 10.281 22.797 1 98.69 210 ALA A N 1
ATOM 1640 C CA . ALA A 1 210 ? -5.848 10.742 23.859 1 98.69 210 ALA A CA 1
ATOM 1641 C C . ALA A 1 210 ? -5.074 11.102 25.125 1 98.69 210 ALA A C 1
ATOM 1643 O O . ALA A 1 210 ? -5.375 12.094 25.781 1 98.69 210 ALA A O 1
ATOM 1644 N N . ASP A 1 211 ? -4.047 10.32 25.438 1 98.56 211 ASP A N 1
ATOM 1645 C CA . ASP A 1 211 ? -3.25 10.508 26.641 1 98.56 211 ASP A CA 1
ATOM 1646 C C . ASP A 1 211 ? -2.438 11.797 26.562 1 98.56 211 ASP A C 1
ATOM 1648 O O . ASP A 1 211 ? -2.225 12.469 27.578 1 98.56 211 ASP A O 1
ATOM 1652 N N . LEU A 1 212 ? -2.016 12.188 25.391 1 98.5 212 LEU A N 1
ATOM 1653 C CA . LEU A 1 212 ? -1.109 13.32 25.25 1 98.5 212 LEU A CA 1
ATOM 1654 C C . LEU A 1 212 ? -1.882 14.594 24.922 1 98.5 212 LEU A C 1
ATOM 1656 O O . LEU A 1 212 ? -1.348 15.695 25.047 1 98.5 212 LEU A O 1
ATOM 1660 N N . LEU A 1 213 ? -3.152 14.438 24.547 1 98.06 213 LEU A N 1
ATOM 1661 C CA . LEU A 1 213 ? -3.979 15.539 24.062 1 98.06 213 LEU A CA 1
ATOM 1662 C C . LEU A 1 213 ? -4.047 16.656 25.109 1 98.06 213 LEU A C 1
ATOM 1664 O O . LEU A 1 213 ? -3.865 17.828 24.781 1 98.06 213 LEU A O 1
ATOM 1668 N N . PRO A 1 214 ? -4.18 16.297 26.422 1 97.25 214 PRO A N 1
ATOM 1669 C CA . PRO A 1 214 ? -4.332 17.359 27.422 1 97.25 214 PRO A CA 1
ATOM 1670 C C . PRO A 1 214 ? -3.102 18.25 27.516 1 97.25 214 PRO A C 1
ATOM 1672 O O . PRO A 1 214 ? -3.193 19.391 28 1 97.25 214 PRO A O 1
ATOM 1675 N N . HIS A 1 215 ? -2.016 17.797 27.031 1 96.38 215 HIS A N 1
ATOM 1676 C CA . HIS A 1 215 ? -0.776 18.562 27.141 1 96.38 215 HIS A CA 1
ATOM 1677 C C . HIS A 1 215 ? -0.523 19.375 25.875 1 96.38 215 HIS A C 1
ATOM 1679 O O . HIS A 1 215 ? 0.466 20.109 25.781 1 96.38 215 HIS A O 1
ATOM 1685 N N . TRP A 1 216 ? -1.391 19.219 24.891 1 97 216 TRP A N 1
ATOM 1686 C CA . TRP A 1 216 ? -1.295 19.953 23.641 1 97 216 TRP A CA 1
ATOM 1687 C C . TRP A 1 216 ? -2.061 21.266 23.703 1 97 216 TRP A C 1
ATOM 1689 O O . TRP A 1 216 ? -3.209 21.297 24.156 1 97 216 TRP A O 1
ATOM 1699 N N . SER A 1 217 ? -1.432 22.359 23.297 1 96.25 217 SER A N 1
ATOM 1700 C CA . SER A 1 217 ? -1.999 23.688 23.422 1 96.25 217 SER A CA 1
ATOM 1701 C C . SER A 1 217 ? -3.33 23.797 22.672 1 96.25 217 SER A C 1
ATOM 1703 O O . SER A 1 217 ? -4.164 24.641 23.016 1 96.25 217 SER A O 1
ATOM 1705 N N . LEU A 1 218 ? -3.611 22.875 21.75 1 97 218 LEU A N 1
ATOM 1706 C CA . LEU A 1 218 ? -4.824 22.969 20.953 1 97 218 LEU A CA 1
ATOM 1707 C C . LEU A 1 218 ? -5.891 22 21.438 1 97 218 LEU A C 1
ATOM 1709 O O . LEU A 1 218 ? -6.898 21.781 20.766 1 97 218 LEU A O 1
ATOM 1713 N N . ALA A 1 219 ? -5.68 21.391 22.641 1 97.44 219 ALA A N 1
ATOM 1714 C CA . ALA A 1 219 ? -6.645 20.469 23.219 1 97.44 219 ALA A CA 1
ATOM 1715 C C . ALA A 1 219 ? -8.023 21.109 23.312 1 97.44 219 ALA A C 1
ATOM 1717 O O . ALA A 1 219 ? -9.031 20.469 22.984 1 97.44 219 ALA A O 1
ATOM 1718 N N . PRO A 1 220 ? -8.148 22.375 23.672 1 96.56 220 PRO A N 1
ATOM 1719 C CA . PRO A 1 220 ? -9.477 22.984 23.75 1 96.56 220 PRO A CA 1
ATOM 1720 C C . PRO A 1 220 ? -10.156 23.078 22.375 1 96.56 220 PRO A C 1
ATOM 1722 O O . PRO A 1 220 ? -11.375 22.953 22.281 1 96.56 220 PRO A O 1
ATOM 1725 N N . VAL A 1 221 ? -9.375 23.312 21.344 1 97.94 221 VAL A N 1
ATOM 1726 C CA . VAL A 1 221 ? -9.938 23.375 20 1 97.94 221 VAL A CA 1
ATOM 1727 C C . VAL A 1 221 ? -10.453 22 19.594 1 97.94 221 VAL A C 1
ATOM 1729 O O . VAL A 1 221 ? -11.562 21.875 19.062 1 97.94 221 VAL A O 1
ATOM 1732 N N . VAL A 1 222 ? -9.664 20.953 19.922 1 98.31 222 VAL A N 1
ATOM 1733 C CA . VAL A 1 222 ? -10.078 19.594 19.609 1 98.31 222 VAL A CA 1
ATOM 1734 C C . VAL A 1 222 ? -11.398 19.281 20.297 1 98.31 222 VAL A C 1
ATOM 1736 O O . VAL A 1 222 ? -12.312 18.719 19.688 1 98.31 222 VAL A O 1
ATOM 1739 N N . ALA A 1 223 ? -11.484 19.656 21.516 1 97.44 223 ALA A N 1
ATOM 1740 C CA . ALA A 1 223 ? -12.703 19.422 22.266 1 97.44 223 ALA A CA 1
ATOM 1741 C C . ALA A 1 223 ? -13.883 20.188 21.672 1 97.44 223 ALA A C 1
ATOM 1743 O O . ALA A 1 223 ? -14.961 19.625 21.484 1 97.44 223 ALA A O 1
ATOM 1744 N N . ALA A 1 224 ? -13.688 21.406 21.344 1 98.12 224 ALA A N 1
ATOM 1745 C CA . ALA A 1 224 ? -14.758 22.297 20.891 1 98.12 224 ALA A CA 1
ATOM 1746 C C . ALA A 1 224 ? -15.312 21.844 19.547 1 98.12 224 ALA A C 1
ATOM 1748 O O . ALA A 1 224 ? -16.531 21.844 19.344 1 98.12 224 ALA A O 1
ATOM 1749 N N . VAL A 1 225 ? -14.477 21.438 18.672 1 98.19 225 VAL A N 1
ATOM 1750 C CA . VAL A 1 225 ? -14.938 21.141 17.312 1 98.19 225 VAL A CA 1
ATOM 1751 C C . VAL A 1 225 ? -15.734 19.844 17.328 1 98.19 225 VAL A C 1
ATOM 1753 O O . VAL A 1 225 ? -16.469 19.562 16.375 1 98.19 225 VAL A O 1
ATOM 1756 N N . GLN A 1 226 ? -15.602 19.062 18.375 1 97.94 226 GLN A N 1
ATOM 1757 C CA . GLN A 1 226 ? -16.375 17.828 18.5 1 97.94 226 GLN A CA 1
ATOM 1758 C C . GLN A 1 226 ? -17.844 18.125 18.781 1 97.94 226 GLN A C 1
ATOM 1760 O O . GLN A 1 226 ? -18.672 17.219 18.812 1 97.94 226 GLN A O 1
ATOM 1765 N N . ALA A 1 227 ? -18.188 19.359 18.969 1 97.81 227 ALA A N 1
ATOM 1766 C CA . ALA A 1 227 ? -19.578 19.766 19.062 1 97.81 227 ALA A CA 1
ATOM 1767 C C . ALA A 1 227 ? -20.328 19.469 17.766 1 97.81 227 ALA A C 1
ATOM 1769 O O . ALA A 1 227 ? -21.547 19.328 17.766 1 97.81 227 ALA A O 1
ATOM 1770 N N . MET A 1 228 ? -19.625 19.453 16.734 1 97.38 228 MET A N 1
ATOM 1771 C CA . MET A 1 228 ? -20.219 19.25 15.414 1 97.38 228 MET A CA 1
ATOM 1772 C C . MET A 1 228 ? -20.578 17.781 15.211 1 97.38 228 MET A C 1
ATOM 1774 O O . MET A 1 228 ? -19.781 16.891 15.492 1 97.38 228 MET A O 1
ATOM 1778 N N . ARG A 1 229 ? -21.734 17.562 14.672 1 96.19 229 ARG A N 1
ATOM 1779 C CA . ARG A 1 229 ? -22.078 16.219 14.227 1 96.19 229 ARG A CA 1
ATOM 1780 C C . ARG A 1 229 ? -21.078 15.719 13.18 1 96.19 229 ARG A C 1
ATOM 1782 O O . ARG A 1 229 ? -20.703 16.469 12.273 1 96.19 229 ARG A O 1
ATOM 1789 N N . GLY A 1 230 ? -20.672 14.5 13.336 1 95.62 230 GLY A N 1
ATOM 1790 C CA . GLY A 1 230 ? -19.781 13.922 12.359 1 95.62 230 GLY A CA 1
ATOM 1791 C C . GLY A 1 230 ? -18.312 14.18 12.672 1 95.62 230 GLY A C 1
ATOM 1792 O O . GLY A 1 230 ? -17.422 13.656 11.984 1 95.62 230 GLY A O 1
ATOM 1793 N N . VAL A 1 231 ? -18.062 15.008 13.641 1 97.75 231 VAL A N 1
ATOM 1794 C CA . VAL A 1 231 ? -16.688 15.297 14.055 1 97.75 231 VAL A CA 1
ATOM 1795 C C . VAL A 1 231 ? -16.422 14.664 15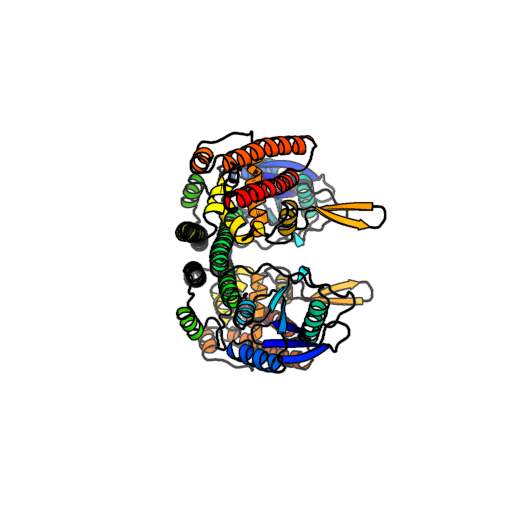.422 1 97.75 231 VAL A C 1
ATOM 1797 O O . VAL A 1 231 ? -16.5 15.336 16.453 1 97.75 231 VAL A O 1
ATOM 1800 N N . GLY A 1 232 ? -16.172 13.375 15.383 1 96.88 232 GLY A N 1
ATOM 1801 C CA . GLY A 1 232 ? -15.766 12.695 16.609 1 96.88 232 GLY A CA 1
ATOM 1802 C C . GLY A 1 232 ? -14.297 12.906 16.938 1 96.88 232 GLY A C 1
ATOM 1803 O O . GLY A 1 232 ? -13.617 13.703 16.281 1 96.88 232 GLY A O 1
ATOM 1804 N N . PHE A 1 233 ? -13.797 12.242 17.891 1 97.25 233 PHE A N 1
ATOM 1805 C CA . PHE A 1 233 ? -12.461 12.445 18.438 1 97.25 233 PHE A CA 1
ATOM 1806 C C . PHE A 1 233 ? -11.398 12.367 17.344 1 97.25 233 PHE A C 1
ATOM 1808 O O . PHE A 1 233 ? -10.594 13.281 17.188 1 97.25 233 PHE A O 1
ATOM 1815 N N . ILE A 1 234 ? -11.445 11.305 16.469 1 97.75 234 ILE A N 1
ATOM 1816 C CA . ILE A 1 234 ? -10.406 11.078 15.469 1 97.75 234 ILE A CA 1
ATOM 1817 C C . ILE A 1 234 ? -10.484 12.156 14.391 1 97.75 234 ILE A C 1
ATOM 1819 O O . ILE A 1 234 ? -9.461 12.672 13.953 1 97.75 234 I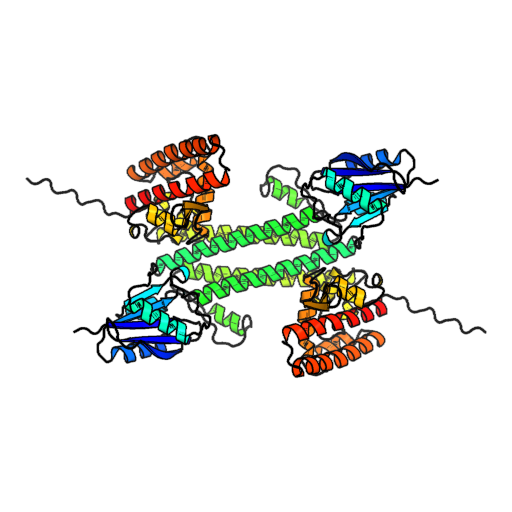LE A O 1
ATOM 1823 N N . VAL A 1 235 ? -11.688 12.477 13.938 1 98.06 235 VAL A N 1
ATOM 1824 C CA . VAL A 1 235 ? -11.844 13.523 12.938 1 98.06 235 VAL A CA 1
ATOM 1825 C C . VAL A 1 235 ? -11.328 14.852 13.492 1 98.06 235 VAL A C 1
ATOM 1827 O O . VAL A 1 235 ? -10.562 15.555 12.828 1 98.06 235 VAL A O 1
ATOM 1830 N N . ALA A 1 236 ? -11.672 15.141 14.734 1 98.56 236 ALA A N 1
ATOM 1831 C CA . ALA A 1 236 ? -11.305 16.406 15.375 1 98.56 236 ALA A CA 1
ATOM 1832 C C . ALA A 1 236 ? -9.789 16.531 15.492 1 98.56 236 ALA A C 1
ATOM 1834 O O . ALA A 1 236 ? -9.203 17.516 15.031 1 98.56 236 ALA A O 1
ATOM 1835 N N . VAL A 1 237 ? -9.188 15.523 16.109 1 98.56 237 VAL A N 1
ATOM 1836 C CA . VAL A 1 237 ? -7.754 15.617 16.375 1 98.56 237 VAL A CA 1
ATOM 1837 C C . VAL A 1 237 ? -6.984 15.625 15.062 1 98.56 237 VAL A C 1
ATOM 1839 O O . VAL A 1 237 ? -5.953 16.297 14.938 1 98.56 237 VAL A O 1
ATOM 1842 N N . THR A 1 238 ? -7.465 14.906 14.008 1 98.69 238 THR A N 1
ATOM 1843 C CA . THR A 1 238 ? -6.816 14.859 12.703 1 98.69 238 THR A CA 1
ATOM 1844 C C . THR A 1 238 ? -6.871 16.219 12.023 1 98.69 238 THR A C 1
ATOM 1846 O O . THR A 1 238 ? -5.844 16.75 11.586 1 98.69 238 THR A O 1
ATOM 1849 N N . VAL A 1 239 ? -8.023 16.828 12 1 98.56 239 VAL A N 1
ATOM 1850 C CA . VAL A 1 239 ? -8.195 18.109 11.344 1 98.56 239 VAL A CA 1
ATOM 1851 C C . VAL A 1 239 ? -7.363 19.172 12.062 1 98.56 239 VAL A C 1
ATOM 1853 O O . VAL A 1 239 ? -6.645 19.953 11.43 1 98.56 239 VAL A O 1
ATOM 1856 N N . VAL A 1 240 ? -7.418 19.172 13.367 1 98.56 240 VAL A N 1
ATOM 1857 C CA . VAL A 1 240 ? -6.703 20.172 14.164 1 98.56 240 VAL A CA 1
ATOM 1858 C C . VAL A 1 240 ? -5.199 19.969 14.008 1 98.56 240 VAL A C 1
ATOM 1860 O O . VAL A 1 240 ? -4.453 20.938 13.859 1 98.56 240 VAL A O 1
ATOM 1863 N N . ALA A 1 241 ? -4.758 18.734 13.992 1 98.19 241 ALA A N 1
ATOM 1864 C CA . ALA A 1 241 ? -3.332 18.453 13.844 1 98.19 241 ALA A CA 1
ATOM 1865 C C . ALA A 1 241 ? -2.834 18.875 12.461 1 98.19 241 ALA A C 1
ATOM 1867 O O . ALA A 1 241 ? -1.71 19.375 12.328 1 98.19 241 ALA A O 1
ATOM 1868 N N . GLU A 1 242 ? -3.637 18.719 11.461 1 97.31 242 GLU A N 1
ATOM 1869 C CA . GLU A 1 242 ? -3.229 19.031 10.094 1 97.31 242 GLU A CA 1
ATOM 1870 C C . GLU A 1 242 ? -3.295 20.531 9.828 1 97.31 242 GLU A C 1
ATOM 1872 O O . GLU A 1 242 ? -2.496 21.078 9.062 1 97.31 242 GLU A O 1
ATOM 1877 N N . VAL A 1 243 ? -4.199 21.203 10.508 1 96.88 243 VAL A N 1
ATOM 1878 C CA . VAL A 1 243 ? -4.395 22.625 10.266 1 96.88 243 VAL A CA 1
ATOM 1879 C C . VAL A 1 243 ? -3.484 23.438 11.188 1 96.88 243 VAL A C 1
ATOM 1881 O O . VAL A 1 243 ? -2.844 24.391 10.75 1 96.88 243 VAL A O 1
ATOM 1884 N N . GLY A 1 244 ? -3.465 23.094 12.438 1 95.81 244 GLY A N 1
ATOM 1885 C CA . GLY A 1 244 ? -2.701 23.844 13.422 1 95.81 244 GLY A CA 1
ATOM 1886 C C . GLY A 1 244 ? -3.4 25.109 13.883 1 95.81 244 GLY A C 1
ATOM 1887 O O . GLY A 1 244 ? -4.516 25.062 14.406 1 95.81 244 GLY A O 1
ATOM 1888 N N . ASP A 1 245 ? -2.842 26.25 13.516 1 94.38 245 ASP A N 1
ATOM 1889 C CA . ASP A 1 245 ? -3.369 27.547 13.93 1 94.38 245 ASP A CA 1
ATOM 1890 C C . ASP A 1 245 ? -4.473 28.016 12.984 1 94.38 245 ASP A C 1
ATOM 1892 O O . ASP A 1 245 ? -4.195 28.422 11.852 1 94.38 245 ASP A O 1
ATOM 1896 N N . PHE A 1 246 ? -5.699 28.031 13.523 1 96.31 246 PHE A N 1
ATOM 1897 C CA . PHE A 1 246 ? -6.848 28.422 12.711 1 96.31 246 PHE A CA 1
ATOM 1898 C C . PHE A 1 246 ? -6.895 29.938 12.523 1 96.31 246 PHE A C 1
ATOM 1900 O O . PHE A 1 246 ? -7.57 30.422 11.617 1 96.31 246 PHE A O 1
ATOM 1907 N N . GLN A 1 247 ? -6.172 30.609 13.32 1 94 247 GLN A N 1
ATOM 1908 C CA . GLN A 1 247 ? -6.199 32.062 13.273 1 94 247 GLN A CA 1
ATOM 1909 C C . GLN A 1 247 ? -5.453 32.594 12.055 1 94 247 GLN A C 1
ATOM 1911 O O . GLN A 1 247 ? -5.617 33.75 11.672 1 94 247 GLN A O 1
ATOM 1916 N N . ARG A 1 248 ? -4.695 31.719 11.5 1 92.44 248 ARG A N 1
ATOM 1917 C CA . ARG A 1 248 ? -3.889 32.156 10.367 1 92.44 248 ARG A CA 1
ATOM 1918 C C . ARG A 1 248 ? -4.746 32.344 9.117 1 92.44 248 ARG A C 1
ATOM 1920 O O . ARG A 1 248 ? -4.293 32.875 8.117 1 92.44 248 ARG A O 1
ATOM 1927 N N . PHE A 1 249 ? -5.98 31.938 9.266 1 96 249 PHE A N 1
ATOM 1928 C CA . PHE A 1 249 ? -6.918 32.125 8.164 1 96 249 PHE A CA 1
ATOM 1929 C C . PHE A 1 249 ? -7.891 33.25 8.453 1 96 249 PHE A C 1
ATOM 1931 O O . PHE A 1 249 ? -8.664 33.188 9.406 1 96 249 PHE A O 1
ATOM 1938 N N . ASP A 1 250 ? -7.941 34.219 7.551 1 94.81 250 ASP A N 1
ATOM 1939 C CA . ASP A 1 250 ? -8.766 35.406 7.75 1 94.81 250 ASP A CA 1
ATOM 1940 C C . ASP A 1 250 ? -10.242 35.094 7.492 1 94.81 250 ASP A C 1
ATOM 1942 O O . ASP A 1 250 ? -11.125 35.781 7.988 1 94.81 250 ASP A O 1
ATOM 1946 N N . SER A 1 251 ? -10.469 34.062 6.75 1 96.88 251 SER A N 1
ATOM 1947 C CA . SER A 1 251 ? -11.82 33.625 6.414 1 96.88 251 SER A CA 1
ATOM 1948 C C . SER A 1 251 ? -11.898 32.094 6.285 1 96.88 251 SER A C 1
ATOM 1950 O O . SER A 1 251 ? -10.883 31.438 6.035 1 96.88 251 SER A O 1
ATOM 1952 N N . PRO A 1 252 ? -13.133 31.594 6.508 1 96.94 252 PRO A N 1
ATOM 1953 C CA . PRO A 1 252 ? -13.266 30.141 6.32 1 96.94 252 PRO A CA 1
ATOM 1954 C C . PRO A 1 252 ? -12.945 29.703 4.895 1 96.94 252 PRO A C 1
ATOM 1956 O O . PRO A 1 252 ? -12.469 28.578 4.684 1 96.94 252 PRO A O 1
ATOM 1959 N N . ARG A 1 253 ? -13.148 30.562 3.971 1 96.44 253 ARG A N 1
ATOM 1960 C CA . ARG A 1 253 ? -12.883 30.25 2.57 1 96.44 253 ARG A CA 1
ATOM 1961 C C . ARG A 1 253 ? -11.406 29.953 2.346 1 96.44 253 ARG A C 1
ATOM 1963 O O . ARG A 1 253 ? -11.055 29.094 1.544 1 96.44 253 ARG A O 1
ATOM 1970 N N . GLN A 1 254 ? -10.586 30.672 3.066 1 96.06 254 GLN A N 1
ATOM 1971 C CA . GLN A 1 254 ? -9.148 30.438 2.959 1 96.06 254 GLN A CA 1
ATOM 1972 C C . GLN A 1 254 ? -8.781 29.047 3.471 1 96.06 254 GLN A C 1
ATOM 1974 O O . GLN A 1 254 ? -7.953 28.359 2.869 1 96.06 254 GLN A O 1
ATOM 1979 N N . LEU A 1 255 ? -9.414 28.656 4.523 1 97 255 LEU A N 1
ATOM 1980 C CA . LEU A 1 255 ? -9.172 27.328 5.082 1 97 255 LEU A CA 1
ATOM 1981 C C . LEU A 1 255 ? -9.688 26.25 4.148 1 97 255 LEU A C 1
ATOM 1983 O O . LEU A 1 255 ? -9.023 25.219 3.951 1 97 255 LEU A O 1
ATOM 1987 N N . MET A 1 256 ? -10.836 26.5 3.557 1 97.5 256 MET A N 1
ATOM 1988 C CA . MET A 1 256 ? -11.414 25.562 2.596 1 97.5 256 MET A CA 1
ATOM 1989 C C . MET A 1 256 ? -10.477 25.344 1.413 1 97.5 256 MET A C 1
ATOM 1991 O O . MET A 1 256 ? -10.281 24.219 0.958 1 97.5 256 MET A O 1
ATOM 1995 N N . ALA A 1 257 ? -9.875 26.406 0.951 1 94.06 257 ALA A N 1
ATOM 1996 C CA . ALA A 1 257 ? -8.914 26.328 -0.152 1 94.06 257 ALA A CA 1
ATOM 1997 C C . ALA A 1 257 ? -7.645 25.609 0.271 1 94.06 257 ALA A C 1
ATOM 1999 O O . ALA A 1 257 ? -7.098 24.812 -0.493 1 94.06 257 ALA A O 1
ATOM 2000 N N . TYR A 1 258 ? -7.25 25.906 1.47 1 93.31 258 TYR A N 1
ATOM 2001 C CA . TYR A 1 258 ? -6.043 25.312 2.02 1 93.31 258 TYR A CA 1
ATOM 2002 C C . TYR A 1 258 ? -6.168 23.781 2.062 1 93.31 258 TYR A C 1
ATOM 2004 O O . TYR A 1 258 ? -5.207 23.078 1.771 1 93.31 258 TYR A O 1
ATOM 2012 N N . LEU A 1 259 ? -7.344 23.266 2.357 1 95.81 259 LEU A N 1
ATOM 2013 C CA . LEU A 1 259 ? -7.551 21.828 2.455 1 95.81 259 LEU A CA 1
ATOM 2014 C C . LEU A 1 259 ? -8.062 21.266 1.137 1 95.81 259 LEU A C 1
ATOM 2016 O O . LEU A 1 259 ? -8.398 20.078 1.053 1 95.81 259 LEU A O 1
ATOM 2020 N N . GLY A 1 260 ? -8.211 22.109 0.138 1 94.19 260 GLY A N 1
ATOM 2021 C CA . GLY A 1 260 ? -8.516 21.672 -1.214 1 94.19 260 GLY A CA 1
ATOM 2022 C C . GLY A 1 260 ? -9.961 21.25 -1.391 1 94.19 260 GLY A C 1
ATOM 2023 O O . GLY A 1 260 ? -10.258 20.375 -2.201 1 94.19 260 GLY A O 1
ATOM 2024 N N . LEU A 1 261 ? -10.844 21.75 -0.623 1 95.62 261 LEU A N 1
ATOM 2025 C CA . LEU A 1 261 ? -12.25 21.391 -0.702 1 95.62 261 LEU A CA 1
ATOM 2026 C C . LEU A 1 261 ? -13.016 22.359 -1.592 1 95.62 261 LEU A C 1
ATOM 2028 O O . LEU A 1 261 ? -14.234 22.281 -1.709 1 95.62 261 LEU A O 1
ATOM 2032 N N . THR A 1 262 ? -12.266 23.266 -2.227 1 92.94 262 THR A N 1
ATOM 2033 C CA . THR A 1 262 ? -12.883 24.234 -3.121 1 92.94 262 THR A CA 1
ATOM 2034 C C . THR A 1 262 ? -12.836 23.75 -4.566 1 92.94 262 THR A C 1
ATOM 2036 O O . THR A 1 262 ? -11.875 23.094 -4.973 1 92.94 262 THR A O 1
ATOM 2039 N N . PRO A 1 263 ? -13.82 24.016 -5.301 1 89.12 263 PRO A N 1
ATOM 2040 C CA . PRO A 1 263 ? -13.812 23.594 -6.707 1 89.12 263 PRO A CA 1
ATOM 2041 C C . PRO A 1 263 ? -12.664 24.203 -7.5 1 89.12 263 PRO A C 1
ATOM 2043 O O . PRO A 1 263 ? -12.242 25.328 -7.219 1 89.12 263 PRO A O 1
ATOM 2046 N N . SER A 1 264 ? -12.125 23.422 -8.453 1 86.94 264 SER A N 1
ATOM 2047 C CA . SER A 1 264 ? -11.125 23.953 -9.383 1 86.94 264 SER A CA 1
ATOM 2048 C C . SER A 1 264 ? -11.773 24.812 -10.453 1 86.94 264 SER A C 1
ATOM 2050 O O . SER A 1 264 ? -12.953 24.656 -10.766 1 86.94 264 SER A O 1
ATOM 2052 N N . GLU A 1 265 ? -11.102 25.906 -10.82 1 80.25 265 GLU A N 1
ATOM 2053 C CA . GLU A 1 265 ? -11.617 26.812 -11.844 1 80.25 265 GLU A CA 1
ATOM 2054 C C . GLU A 1 265 ? -10.625 26.969 -12.992 1 80.25 265 GLU A C 1
ATOM 2056 O O . GLU A 1 265 ? -9.43 27.141 -12.766 1 80.25 265 GLU A O 1
ATOM 2061 N N . HIS A 1 266 ? -11.023 26.484 -14.156 1 76.88 266 HIS A N 1
ATOM 2062 C CA . HIS A 1 266 ? -10.25 26.766 -15.367 1 76.88 266 HIS A CA 1
ATOM 2063 C C . HIS A 1 266 ? -10.961 27.797 -16.25 1 76.88 266 HIS A C 1
ATOM 2065 O O . HIS A 1 266 ? -12.086 27.562 -16.688 1 76.88 266 HIS A O 1
ATOM 2071 N N . SER A 1 267 ? -10.633 29.062 -15.961 1 67.62 267 SER A N 1
ATOM 2072 C CA . SER A 1 267 ? -11.297 30.109 -16.734 1 67.62 267 SER A CA 1
ATOM 2073 C C . SER A 1 267 ? -10.469 30.516 -17.938 1 67.62 267 SER A C 1
ATOM 2075 O O . SER A 1 267 ? -9.242 30.625 -17.859 1 67.62 267 SER A O 1
ATOM 2077 N N . SER A 1 268 ? -10.945 30.125 -18.984 1 65.31 268 SER A N 1
ATOM 2078 C CA . SER A 1 268 ? -10.398 30.75 -20.188 1 65.31 268 SER A CA 1
ATOM 2079 C C . SER A 1 268 ? -11.305 31.875 -20.672 1 65.31 268 SER A C 1
ATOM 2081 O O . SER A 1 268 ? -12.508 31.891 -20.391 1 65.31 268 SER A O 1
ATOM 2083 N N . GLY A 1 269 ? -10.789 33.031 -21.094 1 58.69 269 GLY A N 1
ATOM 2084 C CA . GLY A 1 269 ? -11.516 34.188 -21.594 1 58.69 269 GLY A CA 1
ATOM 2085 C C . GLY A 1 269 ? -12.969 34.188 -21.156 1 58.69 269 GLY A C 1
ATOM 2086 O O . GLY A 1 269 ? -13.266 34.219 -19.969 1 58.69 269 GLY A O 1
ATOM 2087 N N . ALA A 1 270 ? -13.922 33.906 -21.969 1 64.19 270 ALA A N 1
ATOM 2088 C CA . ALA A 1 270 ? -15.359 34.125 -21.844 1 64.19 270 ALA A CA 1
ATOM 2089 C C . ALA A 1 270 ? -16.031 32.969 -21.094 1 64.19 270 ALA A C 1
ATOM 2091 O O . ALA A 1 270 ? -17.203 33.062 -20.75 1 64.19 270 ALA A O 1
ATOM 2092 N N . SER A 1 271 ? -15.203 31.844 -20.75 1 71.69 271 SER A N 1
ATOM 2093 C CA . SER A 1 271 ? -15.906 30.703 -20.188 1 71.69 271 SER A CA 1
ATOM 2094 C C . SER A 1 271 ? -15.266 30.234 -18.891 1 71.69 271 SER A C 1
ATOM 2096 O O . SER A 1 271 ? -14.039 30.203 -18.766 1 71.69 271 SER A O 1
ATOM 2098 N N . VAL A 1 272 ? -16.109 30.234 -17.859 1 73.12 272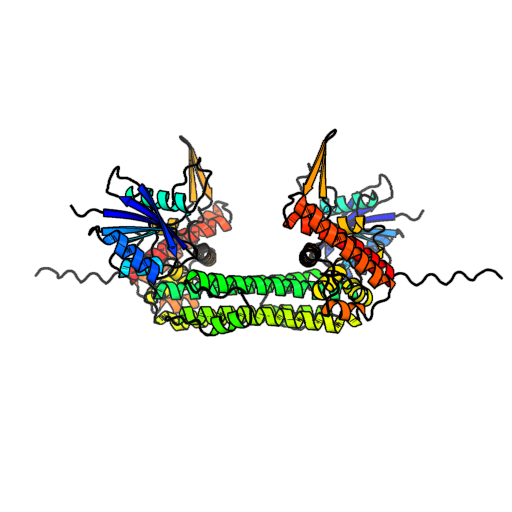 VAL A N 1
ATOM 2099 C CA . VAL A 1 272 ? -15.664 29.703 -16.578 1 73.12 272 VAL A CA 1
ATOM 2100 C C . VAL A 1 272 ? -16.078 28.234 -16.453 1 73.12 272 VAL A C 1
ATOM 2102 O O . VAL A 1 272 ? -17.25 27.891 -16.578 1 73.12 272 VAL A O 1
ATOM 2105 N N . ARG A 1 273 ? -15.156 27.281 -16.547 1 70.56 273 ARG A N 1
ATOM 2106 C CA . ARG A 1 273 ? -15.445 25.859 -16.359 1 70.56 273 ARG A CA 1
ATOM 2107 C C . ARG A 1 273 ? -15 25.391 -14.984 1 70.56 273 ARG A C 1
ATOM 2109 O O . ARG A 1 273 ? -13.82 25.484 -14.633 1 70.56 273 ARG A O 1
ATOM 2116 N N . ARG A 1 274 ? -16.062 25.047 -14.188 1 71.5 274 ARG A N 1
ATOM 2117 C CA . ARG A 1 274 ? -15.781 24.531 -12.852 1 71.5 274 ARG A CA 1
ATOM 2118 C C . ARG A 1 274 ? -15.555 23.016 -12.883 1 71.5 274 ARG A C 1
ATOM 2120 O O . ARG A 1 274 ? -16.266 22.297 -13.578 1 71.5 274 ARG A O 1
ATOM 2127 N N . GLY A 1 275 ? -14.453 22.656 -12.258 1 78.06 275 GLY A N 1
ATOM 2128 C CA . GLY A 1 275 ? -14.164 21.234 -12.195 1 78.06 275 GLY A CA 1
ATOM 2129 C C . GLY A 1 275 ? -14.273 20.656 -10.797 1 78.06 275 GLY A C 1
ATOM 2130 O O . GLY A 1 275 ? -15.07 21.141 -9.984 1 78.06 275 GLY A O 1
ATOM 2131 N N . GLY A 1 276 ? -13.742 19.547 -10.547 1 85.31 276 GLY A N 1
ATOM 2132 C CA . GLY A 1 276 ? -13.711 18.906 -9.234 1 85.31 276 GLY A CA 1
ATOM 2133 C C . GLY A 1 276 ? -12.922 19.703 -8.211 1 85.31 276 GLY A C 1
ATOM 2134 O O . GLY A 1 276 ? -12.453 20.812 -8.492 1 85.31 276 GLY A O 1
ATOM 2135 N N . ILE A 1 277 ? -12.984 19.328 -7.02 1 86 277 ILE A N 1
ATOM 2136 C CA . ILE A 1 277 ? -12.273 20.031 -5.953 1 86 277 ILE A CA 1
ATOM 2137 C C . ILE A 1 277 ? -10.773 20.047 -6.254 1 86 277 ILE A C 1
ATOM 2139 O O . ILE A 1 277 ? -10.266 19.156 -6.945 1 86 277 ILE A O 1
ATOM 2143 N N . THR A 1 278 ? -9.992 20.906 -5.738 1 84.25 278 THR A N 1
ATOM 2144 C CA . THR A 1 278 ? -8.586 21.109 -6.051 1 84.25 278 THR A CA 1
ATOM 2145 C C . THR A 1 278 ? -7.723 20 -5.441 1 84.25 278 THR A C 1
ATOM 2147 O O . THR A 1 278 ? -6.621 19.734 -5.922 1 84.25 278 THR A O 1
ATOM 2150 N N . LYS A 1 279 ? -8.148 19.453 -4.316 1 86.44 279 LYS A N 1
ATOM 2151 C CA . LYS A 1 279 ? -7.453 18.406 -3.582 1 86.44 279 LYS A CA 1
ATOM 2152 C C . LYS A 1 279 ? -6.094 18.891 -3.082 1 86.44 279 LYS A C 1
ATOM 2154 O O . LYS A 1 279 ? -5.152 18.109 -2.967 1 86.44 279 LYS A O 1
ATOM 2159 N N . ALA A 1 280 ? -6 20.172 -2.863 1 86 280 ALA A N 1
ATOM 2160 C CA . ALA A 1 280 ? -4.801 20.766 -2.266 1 86 280 ALA A CA 1
ATOM 2161 C C . ALA A 1 280 ? -4.688 20.391 -0.79 1 86 280 ALA A C 1
ATOM 2163 O O . ALA A 1 280 ? -5.672 19.984 -0.17 1 86 280 ALA A O 1
ATOM 2164 N N . GLY A 1 281 ? -3.494 20.438 -0.343 1 89 281 GLY A N 1
ATOM 2165 C CA . GLY A 1 281 ? -3.293 20.297 1.091 1 89 281 GLY A CA 1
ATOM 2166 C C . GLY A 1 281 ? -3.379 18.859 1.568 1 89 281 GLY A C 1
ATOM 2167 O O . GLY A 1 281 ? -3.068 17.938 0.818 1 89 281 GLY A O 1
ATOM 2168 N N . SER A 1 282 ? -3.811 18.734 2.818 1 93.06 282 SER A N 1
ATOM 2169 C CA . SER A 1 282 ? -3.758 17.453 3.502 1 93.06 282 SER A CA 1
ATOM 2170 C C . SER A 1 282 ? -4.895 16.547 3.053 1 93.06 282 SER A C 1
ATOM 2172 O O . SER A 1 282 ? -6.059 16.781 3.387 1 93.06 282 SER A O 1
ATOM 2174 N N . GLY A 1 283 ? -4.516 15.531 2.387 1 95.62 283 GLY A N 1
ATOM 2175 C CA . GLY A 1 283 ? -5.512 14.531 2.035 1 95.62 283 GLY A CA 1
ATOM 2176 C C . GLY A 1 283 ? -6.113 13.836 3.242 1 95.62 283 GLY A C 1
ATOM 2177 O O . GLY A 1 283 ? -7.277 13.43 3.217 1 95.62 283 GLY A O 1
ATOM 2178 N N . LEU A 1 284 ? -5.316 13.75 4.277 1 96.81 284 LEU A N 1
ATOM 2179 C CA . LEU A 1 284 ? -5.77 13.117 5.512 1 96.81 284 LEU A CA 1
ATOM 2180 C C . LEU A 1 284 ? -6.91 13.906 6.141 1 96.81 284 LEU A C 1
ATOM 2182 O O . LEU A 1 284 ? -7.945 13.336 6.488 1 96.81 284 LEU A O 1
ATOM 2186 N N . ALA A 1 285 ? -6.75 15.156 6.254 1 97.81 285 ALA A N 1
ATOM 2187 C CA . ALA A 1 285 ? -7.789 16.016 6.812 1 97.81 285 ALA A CA 1
ATOM 2188 C C . ALA A 1 285 ? -9.031 16.016 5.926 1 97.81 285 ALA A C 1
ATOM 2190 O O . ALA A 1 285 ? -10.156 15.93 6.426 1 97.81 285 ALA A O 1
ATOM 2191 N N . ARG A 1 286 ? -8.867 16.141 4.664 1 97.25 286 ARG A N 1
ATOM 2192 C CA . ARG A 1 286 ? -9.977 16.156 3.719 1 97.25 286 ARG A CA 1
ATOM 2193 C C . ARG A 1 286 ? -10.812 14.883 3.844 1 97.25 286 ARG A C 1
ATOM 2195 O O . ARG A 1 286 ? -12.047 14.945 3.906 1 97.25 286 ARG A O 1
ATOM 2202 N N . ARG A 1 287 ? -10.141 13.797 3.912 1 97 287 ARG A N 1
ATOM 2203 C CA . ARG A 1 287 ? -10.836 12.523 4.027 1 97 287 ARG A CA 1
ATOM 2204 C C . ARG A 1 287 ? -11.609 12.43 5.34 1 97 287 ARG A C 1
ATOM 2206 O O . ARG A 1 287 ? -12.734 11.938 5.371 1 97 287 ARG A O 1
ATOM 2213 N N . ALA A 1 288 ? -10.969 12.836 6.375 1 97.69 288 ALA A N 1
ATOM 2214 C CA . ALA A 1 288 ? -11.625 12.82 7.68 1 97.69 288 ALA A CA 1
ATOM 2215 C C . ALA A 1 288 ? -12.898 13.656 7.664 1 97.69 288 ALA A C 1
ATOM 2217 O O . ALA A 1 288 ? -13.938 13.234 8.172 1 97.69 288 ALA A O 1
ATOM 2218 N N . LEU A 1 289 ? -12.82 14.797 7.039 1 98 289 LEU A N 1
ATOM 2219 C CA . LEU A 1 289 ? -13.969 15.695 6.965 1 98 289 LEU A CA 1
ATOM 2220 C C . LEU A 1 289 ? -15.078 15.094 6.113 1 98 289 LEU A C 1
ATOM 2222 O O . LEU A 1 289 ? -16.25 15.156 6.488 1 98 289 LEU A O 1
ATOM 2226 N N . ILE A 1 290 ? -14.758 14.531 5.035 1 97.75 290 ILE A N 1
ATOM 2227 C CA . ILE A 1 290 ? -15.742 13.945 4.133 1 97.75 290 ILE A CA 1
ATOM 2228 C C . ILE A 1 290 ? -16.438 12.773 4.828 1 97.75 290 ILE A C 1
ATOM 2230 O O . ILE A 1 290 ? -17.656 12.633 4.73 1 97.75 290 ILE A O 1
ATOM 2234 N N . GLU A 1 291 ? -15.672 12.031 5.543 1 96.56 291 GLU A N 1
ATOM 2235 C CA . GLU A 1 291 ? -16.266 10.922 6.281 1 96.56 291 GLU A CA 1
ATOM 2236 C C . GLU A 1 291 ? -17.266 11.422 7.312 1 96.56 291 GLU A C 1
ATOM 2238 O O . GLU A 1 291 ? -18.359 10.859 7.453 1 96.56 291 GLU A O 1
ATOM 2243 N N . GLY A 1 292 ? -16.875 12.406 7.984 1 96.94 292 GLY A N 1
ATOM 2244 C CA . GLY A 1 292 ? -17.781 12.984 8.961 1 96.94 292 GLY A CA 1
ATOM 2245 C C . GLY A 1 292 ? -19.031 13.594 8.336 1 96.94 292 GLY A C 1
ATOM 2246 O O . GLY A 1 292 ? -20.109 13.539 8.922 1 96.94 292 GLY A O 1
ATOM 2247 N N . ALA A 1 293 ? -18.875 14.086 7.164 1 97.94 293 ALA A N 1
ATOM 2248 C CA . ALA A 1 293 ? -19.938 14.82 6.492 1 97.94 293 ALA A CA 1
ATOM 2249 C C . ALA A 1 293 ? -21.094 13.891 6.109 1 97.94 293 ALA A C 1
ATOM 2251 O O . ALA A 1 293 ? -22.219 14.344 5.887 1 97.94 293 ALA A O 1
ATOM 2252 N N . TRP A 1 294 ? -20.859 12.617 6.055 1 96.88 294 TRP A N 1
ATOM 2253 C CA . TRP A 1 294 ? -21.906 11.656 5.703 1 96.88 294 TRP A CA 1
ATOM 2254 C C . TRP A 1 294 ? -23.031 11.672 6.73 1 96.88 294 TRP A C 1
ATOM 2256 O O . TRP A 1 294 ? -24.172 11.352 6.41 1 96.88 294 TRP A O 1
ATOM 2266 N N . SER A 1 295 ? -22.734 12.023 7.934 1 96.5 295 SER A N 1
ATOM 2267 C CA . SER A 1 295 ? -23.703 12 9.016 1 96.5 295 SER A CA 1
ATOM 2268 C C . SER A 1 295 ? -24.828 13 8.766 1 96.5 295 SER A C 1
ATOM 2270 O O . SER A 1 295 ? -25.906 12.906 9.367 1 96.5 295 SER A O 1
ATOM 2272 N N . TYR A 1 296 ? -24.656 13.891 7.914 1 97.19 296 TYR A N 1
ATOM 2273 C CA . TYR A 1 296 ? -25.609 14.969 7.715 1 97.19 296 TYR A CA 1
ATOM 2274 C C . TYR A 1 296 ? -26.703 14.539 6.742 1 97.19 296 TYR A C 1
ATOM 2276 O O . TYR A 1 296 ? -27.656 15.297 6.488 1 97.19 296 TYR A O 1
ATOM 2284 N N . ARG A 1 297 ? -26.547 13.391 6.195 1 96.69 297 ARG A N 1
ATOM 2285 C CA . ARG A 1 297 ? -27.609 12.805 5.387 1 96.69 297 ARG A CA 1
ATOM 2286 C C . ARG A 1 297 ? -28.859 12.539 6.227 1 96.69 297 ARG A C 1
ATOM 2288 O O . ARG A 1 297 ? -29.969 12.43 5.691 1 96.69 297 ARG A O 1
ATOM 2295 N N . MET A 1 298 ? -28.625 12.469 7.52 1 95.62 298 MET A N 1
ATOM 2296 C CA . MET A 1 298 ? -29.719 12.164 8.445 1 95.62 298 MET A CA 1
ATOM 2297 C C . MET A 1 298 ? -30.422 13.438 8.906 1 95.62 298 MET A C 1
ATOM 2299 O O . MET A 1 298 ? -29.891 14.539 8.719 1 95.62 298 MET A O 1
ATOM 2303 N N . GLN A 1 299 ? -31.531 13.242 9.547 1 95.19 299 GLN A N 1
ATOM 2304 C CA . GLN A 1 299 ? -32.281 14.375 10.109 1 95.19 299 GLN A CA 1
ATOM 2305 C C . GLN A 1 299 ? -31.516 14.992 11.281 1 95.19 299 GLN A C 1
ATOM 2307 O O . GLN A 1 299 ? -30.891 14.281 12.07 1 95.19 299 GLN A O 1
ATOM 2312 N N . ALA A 1 300 ? -31.672 16.344 11.406 1 95.94 300 ALA A N 1
ATOM 2313 C CA . ALA A 1 300 ? -31.016 17.047 12.5 1 95.94 300 ALA A CA 1
ATOM 2314 C C . ALA A 1 300 ? -31.531 16.578 13.852 1 95.94 300 ALA A C 1
ATOM 2316 O O . ALA A 1 300 ? -32.75 16.438 14.039 1 95.94 300 ALA A O 1
ATOM 2317 N N . ARG A 1 301 ? -30.641 16.219 14.664 1 94.81 301 ARG A N 1
ATOM 2318 C CA . ARG A 1 301 ? -30.969 15.75 16.016 1 94.81 301 ARG A CA 1
ATOM 2319 C C . ARG A 1 301 ? -29.719 15.703 16.891 1 94.81 301 ARG A C 1
ATOM 2321 O O . ARG A 1 301 ? -28.609 15.617 16.391 1 94.81 301 ARG A O 1
ATOM 2328 N N . ILE A 1 302 ? -29.984 15.852 18.172 1 94.06 302 ILE A N 1
ATOM 2329 C CA . ILE A 1 302 ? -28.891 15.672 19.125 1 94.06 302 ILE A CA 1
ATOM 2330 C C . ILE A 1 302 ? -28.969 14.289 19.766 1 94.06 302 ILE A C 1
ATOM 2332 O O . ILE A 1 302 ? -29.812 14.047 20.625 1 94.06 302 ILE A O 1
ATOM 2336 N N . SER A 1 303 ? -28.141 13.477 19.328 1 91.88 303 SER A N 1
ATOM 2337 C CA . SER A 1 303 ? -28.094 12.125 19.906 1 91.88 303 SER A CA 1
ATOM 2338 C C . SER A 1 303 ? -27.531 12.141 21.312 1 91.88 303 SER A C 1
ATOM 2340 O O . SER A 1 303 ? -26.953 13.148 21.75 1 91.88 303 SER A O 1
ATOM 2342 N N . VAL A 1 304 ? -27.672 11.062 22.031 1 91.56 304 VAL A N 1
ATOM 2343 C CA . VAL A 1 304 ? -27.156 10.922 23.391 1 91.56 304 VAL A CA 1
ATOM 2344 C C . VAL A 1 304 ? -25.625 11.062 23.375 1 91.56 304 VAL A C 1
ATOM 2346 O O . VAL A 1 304 ? -25.047 11.742 24.219 1 91.56 304 VAL A O 1
ATOM 2349 N N . LYS A 1 305 ? -25.031 10.484 22.391 1 89.75 305 LYS A N 1
ATOM 2350 C CA . LYS A 1 305 ? -23.578 10.555 22.266 1 89.75 305 LYS A CA 1
ATOM 2351 C C . LYS A 1 305 ? -23.125 11.992 22.016 1 89.75 305 LYS A C 1
ATOM 2353 O O . LYS A 1 305 ? -22.141 12.445 22.609 1 89.75 305 LYS A O 1
ATOM 2358 N N . LEU A 1 306 ? -23.797 12.656 21.172 1 92.38 306 LEU A N 1
ATOM 2359 C CA . LEU A 1 306 ? -23.438 14.039 20.875 1 92.38 306 LEU A CA 1
ATOM 2360 C C . LEU A 1 306 ? -23.688 14.938 22.078 1 92.38 306 LEU A C 1
ATOM 2362 O O . LEU A 1 306 ? -22.906 15.852 22.344 1 92.38 306 LEU A O 1
ATOM 2366 N N . LEU A 1 307 ? -24.766 14.68 22.812 1 92.75 307 LEU A N 1
ATOM 2367 C CA . LEU A 1 307 ? -25.109 15.461 24 1 92.75 307 LEU A CA 1
ATOM 2368 C C . LEU A 1 307 ? -23.984 15.391 25.031 1 92.75 307 LEU A C 1
ATOM 2370 O O . LEU A 1 307 ? -23.656 16.391 25.656 1 92.75 307 LEU A O 1
ATOM 2374 N N . ALA A 1 308 ? -23.422 14.242 25.172 1 92.44 308 ALA A N 1
ATOM 2375 C CA . ALA A 1 308 ? -22.328 14.039 26.109 1 92.44 308 ALA A CA 1
ATOM 2376 C C . ALA A 1 308 ? -21.125 14.914 25.766 1 92.44 308 ALA A C 1
ATOM 2378 O O . ALA A 1 308 ? -20.438 15.406 26.656 1 92.44 308 ALA A O 1
ATOM 2379 N N . ARG A 1 309 ? -20.891 15.172 24.531 1 90.44 309 ARG A N 1
ATOM 2380 C CA . ARG A 1 309 ? -19.781 16 24.047 1 90.44 309 ARG A CA 1
ATOM 2381 C C . ARG A 1 309 ? -20.094 17.484 24.234 1 90.44 309 ARG A C 1
ATOM 2383 O O . ARG A 1 309 ? -19.188 18.297 24.422 1 90.44 309 ARG A O 1
ATOM 2390 N N . LEU A 1 310 ? -21.375 17.812 24.203 1 92.5 310 LEU A N 1
ATOM 2391 C CA . LEU A 1 310 ? -21.812 19.203 24.188 1 92.5 310 LEU A CA 1
ATOM 2392 C C . LEU A 1 310 ? -21.844 19.766 25.609 1 92.5 310 LEU A C 1
ATOM 2394 O O . LEU A 1 310 ? -21.641 20.969 25.797 1 92.5 310 LEU A O 1
ATOM 2398 N N . GLU A 1 311 ? -22.031 18.953 26.547 1 91 311 GLU A N 1
ATOM 2399 C CA . GLU A 1 311 ? -22.344 19.359 27.906 1 91 311 GLU A CA 1
ATOM 2400 C C . GLU A 1 311 ? -21.219 20.219 28.484 1 91 311 GLU A C 1
ATOM 2402 O O . GLU A 1 311 ? -21.469 21.219 29.156 1 91 311 GLU A O 1
ATOM 2407 N N . ALA A 1 312 ? -19.984 19.922 28.172 1 89.69 312 ALA A N 1
ATOM 2408 C CA . ALA A 1 312 ? -18.844 20.609 28.797 1 89.69 312 ALA A CA 1
ATOM 2409 C C . ALA A 1 312 ? -18.406 21.797 27.953 1 89.69 312 ALA A C 1
ATOM 2411 O O . ALA A 1 312 ? -17.5 22.547 28.344 1 89.69 312 ALA A O 1
ATOM 2412 N N . LEU A 1 313 ? -19.125 22.172 26.875 1 95.88 313 LEU A N 1
ATOM 2413 C CA . LEU A 1 313 ? -18.656 23.188 25.938 1 95.88 313 LEU A CA 1
ATOM 2414 C C . LEU A 1 313 ? -19.406 24.5 26.141 1 95.88 313 LEU A C 1
ATOM 2416 O O . LEU A 1 313 ? -20.562 24.5 26.594 1 95.88 313 LEU A O 1
ATOM 2420 N N . PRO A 1 314 ? -18.781 25.625 25.844 1 95.19 314 PRO A N 1
ATOM 2421 C CA . PRO A 1 314 ? -19.453 26.922 25.953 1 95.19 314 PRO A CA 1
ATOM 2422 C C . PRO A 1 314 ? -20.688 27.016 25.047 1 95.19 314 PRO A C 1
ATOM 2424 O O . PRO A 1 314 ? -20.734 26.406 23.984 1 95.19 314 PRO A O 1
ATOM 2427 N N . LYS A 1 315 ? -21.641 27.797 25.484 1 95.5 315 LYS A N 1
ATOM 2428 C CA . LYS A 1 315 ? -22.891 27.969 24.766 1 95.5 315 LYS A CA 1
ATOM 2429 C C . LYS A 1 315 ? -22.656 28.438 23.328 1 95.5 315 LYS A C 1
ATOM 2431 O O . LYS A 1 315 ? -23.328 27.984 22.406 1 95.5 315 LYS A O 1
ATOM 2436 N N . LEU A 1 316 ? -21.75 29.312 23.188 1 96 316 LEU A N 1
ATOM 2437 C CA . LEU A 1 316 ? -21.453 29.844 21.859 1 96 316 LEU A CA 1
ATOM 2438 C C . LEU A 1 316 ? -21.078 28.734 20.891 1 96 316 LEU A C 1
ATOM 2440 O O . LEU A 1 316 ? -21.547 28.719 19.75 1 96 316 LEU A O 1
ATOM 2444 N N . VAL A 1 317 ? -20.297 27.812 21.344 1 97.69 317 VAL A N 1
ATOM 2445 C CA . VAL A 1 317 ? -19.812 26.703 20.531 1 97.69 317 VAL A CA 1
ATOM 2446 C C . VAL A 1 317 ? -20.984 25.781 20.188 1 97.69 317 VAL A C 1
ATOM 2448 O O . VAL A 1 317 ? -21.141 25.375 19.031 1 97.69 317 VAL A O 1
ATOM 2451 N N . ARG A 1 318 ? -21.812 25.5 21.141 1 97.62 318 ARG A N 1
ATOM 2452 C CA . ARG A 1 318 ? -22.984 24.641 20.938 1 97.62 318 ARG A CA 1
ATOM 2453 C C . ARG A 1 318 ? -23.953 25.266 19.938 1 97.62 318 ARG A C 1
ATOM 2455 O O . ARG A 1 318 ? -24.516 24.562 19.094 1 97.62 318 ARG A O 1
ATOM 2462 N N . ASP A 1 319 ? -24.062 26.547 20.062 1 97.31 319 ASP A N 1
ATOM 2463 C CA . ASP A 1 319 ? -24.969 27.25 19.172 1 97.31 319 ASP A CA 1
ATOM 2464 C C . ASP A 1 319 ? -24.469 27.203 17.719 1 97.31 319 ASP A C 1
ATOM 2466 O O . ASP A 1 319 ? -25.266 26.969 16.797 1 97.31 319 ASP A O 1
ATOM 2470 N N . ILE A 1 320 ? -23.234 27.391 17.578 1 97.75 320 ILE A N 1
ATOM 2471 C CA . ILE A 1 320 ? -22.641 27.344 16.234 1 97.75 320 ILE A CA 1
ATOM 2472 C C . ILE A 1 320 ? -22.828 25.953 15.648 1 97.75 320 ILE A C 1
ATOM 2474 O O . ILE A 1 320 ? -23.219 25.812 14.484 1 97.75 320 ILE A O 1
ATOM 2478 N N . ALA A 1 321 ? -22.578 24.953 16.438 1 97.88 321 ALA A N 1
ATOM 2479 C CA . ALA A 1 321 ? -22.672 23.562 15.992 1 97.88 321 ALA A CA 1
ATOM 2480 C C . ALA A 1 321 ? -24.109 23.219 15.586 1 97.88 321 ALA A C 1
ATOM 2482 O O . ALA A 1 321 ? -24.328 22.562 14.562 1 97.88 321 ALA A O 1
ATOM 2483 N N . TRP A 1 322 ? -25.016 23.641 16.359 1 97.31 322 TRP A N 1
ATOM 2484 C CA . TRP A 1 322 ? -26.422 23.359 16.078 1 97.31 322 TRP A CA 1
ATOM 2485 C C . TRP A 1 322 ? -26.875 24.062 14.805 1 97.31 322 TRP A C 1
ATOM 2487 O O . TRP A 1 322 ? -27.531 23.469 13.953 1 97.31 322 TRP A O 1
ATOM 2497 N N . LYS A 1 323 ? -26.5 25.328 14.734 1 97.69 323 LYS A N 1
ATOM 2498 C CA . LYS A 1 323 ? -26.797 26.078 13.516 1 97.69 323 LYS A CA 1
ATOM 2499 C C . LYS A 1 323 ? -26.234 25.359 12.289 1 97.69 323 LYS A C 1
ATOM 2501 O O . LYS A 1 323 ? -26.906 25.266 11.266 1 97.69 323 LYS A O 1
ATOM 2506 N N . GLY A 1 324 ? -25.047 24.938 12.438 1 97.81 324 GLY A N 1
ATOM 2507 C CA . GLY A 1 324 ? -24.406 24.188 11.359 1 97.81 324 GLY A CA 1
ATOM 2508 C C . GLY A 1 324 ? -25.141 22.906 11.008 1 97.81 324 GLY A C 1
ATOM 2509 O O . GLY A 1 324 ? -25.328 22.594 9.828 1 97.81 324 GLY A O 1
ATOM 2510 N N . GLN A 1 325 ? -25.531 22.172 12.016 1 97.94 325 GLN A N 1
ATOM 2511 C CA . GLN A 1 325 ? -26.234 20.906 11.781 1 97.94 325 GLN A CA 1
ATOM 2512 C C . GLN A 1 325 ? -27.531 21.125 11.016 1 97.94 325 GLN A C 1
ATOM 2514 O O . GLN A 1 325 ? -27.828 20.406 10.047 1 97.94 325 GLN A O 1
ATOM 2519 N N . LEU A 1 326 ? -28.297 22.156 11.43 1 98.06 326 LEU A N 1
ATOM 2520 C CA . LEU A 1 326 ? -29.562 22.469 10.773 1 98.06 326 LEU A CA 1
ATOM 2521 C C . LEU A 1 326 ? -29.328 22.828 9.305 1 98.06 326 LEU A C 1
ATOM 2523 O O . LEU A 1 326 ? -30 22.297 8.422 1 98.06 326 LEU A O 1
ATOM 2527 N N . ARG A 1 327 ? -28.406 23.641 9.117 1 98 327 ARG A N 1
ATOM 2528 C CA . ARG A 1 327 ? -28.109 24.141 7.777 1 98 327 ARG A CA 1
ATOM 2529 C C . ARG A 1 327 ? -27.625 23.016 6.871 1 98 327 ARG A C 1
ATOM 2531 O O . ARG A 1 327 ? -28.094 22.859 5.746 1 98 327 ARG A O 1
ATOM 2538 N N . MET A 1 328 ? -26.719 22.219 7.328 1 98.38 328 MET A N 1
ATOM 2539 C CA . MET A 1 328 ? -26.062 21.219 6.496 1 98.38 328 MET A CA 1
ATOM 2540 C C . MET A 1 328 ? -27 20.031 6.23 1 98.38 328 MET A C 1
ATOM 2542 O O . MET A 1 328 ? -26.953 19.438 5.156 1 98.38 328 MET A O 1
ATOM 2546 N N . CYS A 1 329 ? -27.828 19.656 7.188 1 98.31 329 CYS A N 1
ATOM 2547 C CA . CYS A 1 329 ? -28.828 18.641 6.926 1 98.31 329 CYS A CA 1
ATOM 2548 C C . CYS A 1 329 ? -29.797 19.078 5.828 1 98.31 329 CYS A C 1
ATOM 2550 O O . CYS A 1 329 ? -30.125 18.297 4.941 1 98.31 329 CYS A O 1
ATOM 2552 N N . GLN A 1 330 ? -30.219 20.312 5.934 1 97.94 330 GLN A N 1
ATOM 2553 C CA . GLN A 1 330 ? -31.109 20.859 4.922 1 97.94 330 GLN A CA 1
ATOM 2554 C C . GLN A 1 330 ? -30.438 20.922 3.559 1 97.94 330 GLN A C 1
ATOM 2556 O O . GLN A 1 330 ? -31.031 20.547 2.543 1 97.94 330 GLN A O 1
ATOM 2561 N N . ARG A 1 331 ? -29.25 21.359 3.592 1 97.69 331 ARG A N 1
ATOM 2562 C CA . ARG A 1 331 ? -28.5 21.484 2.344 1 97.69 331 ARG A CA 1
ATOM 2563 C C . ARG A 1 331 ? -28.312 20.109 1.692 1 97.69 331 ARG A C 1
ATOM 2565 O O . ARG A 1 331 ? -28.422 19.984 0.472 1 97.69 331 ARG A O 1
ATOM 2572 N N . TYR A 1 332 ? -27.984 19.141 2.471 1 97.94 332 TYR A N 1
ATOM 2573 C CA . TYR A 1 332 ? -27.828 17.781 1.951 1 97.94 332 TYR A CA 1
ATOM 2574 C C . TYR A 1 332 ? -29.078 17.328 1.222 1 97.94 332 TYR A C 1
ATOM 2576 O O . TYR A 1 332 ? -29 16.875 0.078 1 97.94 332 TYR A O 1
ATOM 2584 N N . ARG A 1 333 ? -30.156 17.469 1.814 1 97.31 333 ARG A N 1
ATOM 2585 C CA . ARG A 1 333 ? -31.438 17.062 1.231 1 97.31 333 ARG A CA 1
ATOM 2586 C C . ARG A 1 333 ? -31.719 17.812 -0.068 1 97.31 333 ARG A C 1
ATOM 2588 O O . ARG A 1 333 ? -32.156 17.219 -1.054 1 97.31 333 ARG A O 1
ATOM 2595 N N . HIS A 1 334 ? -31.453 19.062 -0.009 1 97.62 334 HIS A N 1
ATOM 2596 C CA . HIS A 1 334 ? -31.703 19.891 -1.177 1 97.62 334 HIS A CA 1
ATOM 2597 C C . HIS A 1 334 ? -30.859 19.453 -2.365 1 97.62 334 HIS A C 1
ATOM 2599 O O . HIS A 1 334 ? -31.375 19.328 -3.484 1 97.62 334 HIS A O 1
ATOM 2605 N N . LEU A 1 335 ? -29.578 19.172 -2.104 1 97.06 335 LEU A N 1
ATOM 2606 C CA . LEU A 1 335 ? -28.656 18.812 -3.178 1 97.06 335 LEU A CA 1
ATOM 2607 C C . LEU A 1 335 ? -28.984 17.422 -3.73 1 97.06 335 LEU A C 1
ATOM 2609 O O . LEU A 1 335 ? -28.906 17.203 -4.941 1 97.06 335 LEU A O 1
ATOM 2613 N N . VAL A 1 336 ? -29.312 16.516 -2.855 1 96.88 336 VAL A N 1
ATOM 2614 C CA . VAL A 1 336 ? -29.688 15.18 -3.291 1 96.88 336 VAL A CA 1
ATOM 2615 C C . VAL A 1 336 ? -30.984 15.25 -4.117 1 96.88 336 VAL A C 1
ATOM 2617 O O . VAL A 1 336 ? -31.094 14.594 -5.152 1 96.88 336 VAL A O 1
ATOM 2620 N N . ALA A 1 337 ? -31.938 16.016 -3.711 1 96.94 337 ALA A N 1
ATOM 2621 C CA . ALA A 1 337 ? -33.188 16.188 -4.434 1 96.94 337 ALA A CA 1
ATOM 2622 C C . ALA A 1 337 ? -32.969 16.797 -5.816 1 96.94 337 ALA A C 1
ATOM 2624 O O . ALA A 1 337 ? -33.719 16.531 -6.754 1 96.94 337 ALA A O 1
ATOM 2625 N N . ALA A 1 338 ? -31.938 17.578 -5.918 1 97.06 338 ALA A N 1
ATOM 2626 C CA . ALA A 1 338 ? -31.594 18.203 -7.188 1 97.06 338 ALA A CA 1
ATOM 2627 C C . ALA A 1 338 ? -30.922 17.203 -8.125 1 97.06 338 ALA A C 1
ATOM 2629 O O . ALA A 1 338 ? -30.562 17.547 -9.258 1 97.06 338 ALA A O 1
ATOM 2630 N N . GLY A 1 339 ? -30.625 15.992 -7.625 1 95 339 GLY A N 1
ATOM 2631 C CA . GLY A 1 339 ? -30.141 14.93 -8.484 1 95 339 GLY A CA 1
ATOM 2632 C C . GLY A 1 339 ? -28.625 14.773 -8.438 1 95 339 GLY A C 1
ATOM 2633 O O . GLY A 1 339 ? -28.062 14.031 -9.234 1 95 339 GLY A O 1
ATOM 2634 N N . LYS A 1 340 ? -27.969 15.477 -7.598 1 93.19 340 LYS A N 1
ATOM 2635 C CA . LYS A 1 340 ? -26.516 15.383 -7.5 1 93.19 340 LYS A CA 1
ATOM 2636 C C . LYS A 1 340 ? -26.094 14.047 -6.895 1 93.19 340 LYS A C 1
ATOM 2638 O O . LYS A 1 340 ? -26.781 13.508 -6.023 1 93.19 340 LYS A O 1
ATOM 2643 N N . ALA A 1 341 ? -24.953 13.609 -7.402 1 95.44 341 ALA A N 1
ATOM 2644 C CA . ALA A 1 341 ? -24.406 12.367 -6.848 1 95.44 341 ALA A CA 1
ATOM 2645 C C . ALA A 1 341 ? -24.078 12.523 -5.367 1 95.44 341 ALA A C 1
ATOM 2647 O O . ALA A 1 341 ? -23.578 13.57 -4.945 1 95.44 341 ALA A O 1
ATOM 2648 N N . LYS A 1 342 ? -24.312 11.562 -4.562 1 96.06 342 LYS A N 1
ATOM 2649 C CA . LYS A 1 342 ? -24.172 11.609 -3.109 1 96.06 342 LYS A CA 1
ATOM 2650 C C . LYS A 1 342 ? -22.734 11.961 -2.713 1 96.06 342 LYS A C 1
ATOM 2652 O O . LYS A 1 342 ? -22.516 12.703 -1.757 1 96.06 342 LYS A O 1
ATOM 2657 N N . VAL A 1 343 ? -21.75 11.43 -3.447 1 94.56 343 VAL A N 1
ATOM 2658 C CA . VAL A 1 343 ? -20.359 11.672 -3.117 1 94.56 343 VAL A CA 1
ATOM 2659 C C . VAL A 1 343 ? -20.016 13.148 -3.328 1 94.56 343 VAL A C 1
ATOM 2661 O O . VAL A 1 343 ? -19.219 13.727 -2.586 1 94.56 343 VAL A O 1
ATOM 2664 N N . VAL A 1 344 ? -20.594 13.742 -4.312 1 95.44 344 VAL A N 1
ATOM 2665 C CA . VAL A 1 344 ? -20.406 15.164 -4.578 1 95.44 344 VAL A CA 1
ATOM 2666 C C . VAL A 1 344 ? -21.078 15.992 -3.482 1 95.44 344 VAL A C 1
ATOM 2668 O O . VAL A 1 344 ? -20.5 16.969 -2.996 1 95.44 344 VAL A O 1
ATOM 2671 N N . VAL A 1 345 ? -22.266 15.594 -3.107 1 97.25 345 VAL A N 1
ATOM 2672 C CA . VAL A 1 345 ? -23.031 16.297 -2.078 1 97.25 345 VAL A CA 1
ATOM 2673 C C . VAL A 1 345 ? -22.25 16.266 -0.759 1 97.25 345 VAL A C 1
ATOM 2675 O O . VAL A 1 345 ? -22.078 17.297 -0.11 1 97.25 345 VAL A O 1
ATOM 2678 N N . VAL A 1 346 ? -21.75 15.133 -0.41 1 98.06 346 VAL A N 1
ATOM 2679 C CA . VAL A 1 346 ? -21.062 14.977 0.864 1 98.06 346 VAL A CA 1
ATOM 2680 C C . VAL A 1 346 ? -19.781 15.812 0.865 1 98.06 346 VAL A C 1
ATOM 2682 O O . VAL A 1 346 ? -19.391 16.359 1.898 1 98.06 346 VAL A O 1
ATOM 2685 N N . THR A 1 347 ? -19.109 15.891 -0.238 1 97.62 347 THR A N 1
ATOM 2686 C CA . THR A 1 347 ? -17.906 16.719 -0.346 1 97.62 347 THR A CA 1
ATOM 2687 C C . THR A 1 347 ? -18.266 18.203 -0.137 1 97.62 347 THR A C 1
ATOM 2689 O O . THR A 1 347 ? -17.547 18.922 0.555 1 97.62 347 THR A O 1
ATOM 2692 N N . ALA A 1 348 ? -19.359 18.625 -0.701 1 97.44 348 ALA A N 1
ATOM 2693 C CA . ALA A 1 348 ? -19.844 20 -0.501 1 97.44 348 ALA A CA 1
ATOM 2694 C C . ALA A 1 348 ? -20.172 20.25 0.966 1 97.44 348 ALA A C 1
ATOM 2696 O O . ALA A 1 348 ? -19.891 21.328 1.495 1 97.44 348 ALA A O 1
ATOM 2697 N N . ILE A 1 349 ? -20.781 19.281 1.567 1 98.31 349 ILE A N 1
ATOM 2698 C CA . ILE A 1 349 ? -21.125 19.391 2.98 1 98.31 349 ILE A CA 1
ATOM 2699 C C . ILE A 1 349 ? -19.844 19.453 3.82 1 98.31 349 ILE A C 1
ATOM 2701 O O . ILE A 1 349 ? -19.781 20.219 4.785 1 98.31 349 ILE A O 1
ATOM 2705 N N . ALA A 1 350 ? -18.828 18.641 3.436 1 98.56 350 ALA A N 1
ATOM 2706 C CA . ALA A 1 350 ? -17.547 18.672 4.137 1 98.56 350 ALA A CA 1
ATOM 2707 C C . ALA A 1 350 ? -16.922 20.062 4.09 1 98.56 350 ALA A C 1
ATOM 2709 O O . ALA A 1 350 ? -16.359 20.531 5.086 1 98.56 350 ALA A O 1
ATOM 2710 N N . ARG A 1 351 ? -17.031 20.656 2.975 1 97.94 351 ARG A N 1
ATOM 2711 C CA . ARG A 1 351 ? -16.531 22.031 2.822 1 97.94 351 ARG A CA 1
ATOM 2712 C C . ARG A 1 351 ? -17.234 22.984 3.773 1 97.94 351 ARG A C 1
ATOM 2714 O O . ARG A 1 351 ? -16.594 23.766 4.473 1 97.94 351 ARG A O 1
ATOM 2721 N N . GLU A 1 352 ? -18.531 22.953 3.781 1 97.88 352 GLU A N 1
ATOM 2722 C CA . GLU A 1 352 ? -19.297 23.812 4.672 1 97.88 352 GLU A CA 1
ATOM 2723 C C . GLU A 1 352 ? -19.016 23.484 6.137 1 97.88 352 GLU A C 1
ATOM 2725 O O . GLU A 1 352 ? -18.922 24.391 6.969 1 97.88 352 GLU A O 1
ATOM 2730 N N . MET A 1 353 ? -18.922 22.219 6.41 1 98.44 353 MET A N 1
ATOM 2731 C CA . MET A 1 353 ? -18.578 21.781 7.762 1 98.44 353 MET A CA 1
ATOM 2732 C C . MET A 1 353 ? -17.281 22.406 8.227 1 98.44 353 MET A C 1
ATOM 2734 O O . MET A 1 353 ? -17.156 22.844 9.375 1 98.44 353 MET A O 1
ATOM 2738 N N . LEU A 1 354 ? -16.312 22.484 7.348 1 98.5 354 LEU A N 1
ATOM 2739 C CA . LEU A 1 354 ? -15.031 23.094 7.66 1 98.5 354 LEU A CA 1
ATOM 2740 C C . LEU A 1 354 ? -15.195 24.562 8.031 1 98.5 354 LEU A C 1
ATOM 2742 O O . LEU A 1 354 ? -14.469 25.078 8.891 1 98.5 354 LEU A O 1
ATOM 2746 N N . GLY A 1 355 ? -16.109 25.234 7.383 1 98.5 355 GLY A N 1
ATOM 2747 C CA . GLY A 1 355 ? -16.406 26.609 7.762 1 98.5 355 GLY A CA 1
ATOM 2748 C C . GLY A 1 355 ? -16.859 26.75 9.203 1 98.5 355 GLY A C 1
ATOM 2749 O O . GLY A 1 355 ? -16.422 27.656 9.914 1 98.5 355 GLY A O 1
ATOM 2750 N N . PHE A 1 356 ? -17.703 25.891 9.609 1 98.5 356 PHE A N 1
ATOM 2751 C CA . PHE A 1 356 ? -18.188 25.906 10.984 1 98.5 356 PHE A CA 1
ATOM 2752 C C . PHE A 1 356 ? -17.078 25.5 11.953 1 98.5 356 PHE A C 1
ATOM 2754 O O . PHE A 1 356 ? -17 26.031 13.062 1 98.5 356 PHE A O 1
ATOM 2761 N N . VAL A 1 357 ? -16.25 24.531 11.539 1 98.5 357 VAL A N 1
ATOM 2762 C CA . VAL A 1 357 ? -15.086 24.156 12.336 1 98.5 357 VAL A CA 1
ATOM 2763 C C . VAL A 1 357 ? -14.195 25.375 12.562 1 98.5 357 VAL A C 1
ATOM 2765 O O . VAL A 1 357 ? -13.734 25.625 13.68 1 98.5 357 VAL A O 1
ATOM 2768 N N . TRP A 1 358 ? -13.992 26.109 11.523 1 98.38 358 TRP A N 1
ATOM 2769 C CA . TRP A 1 358 ? -13.211 27.344 11.602 1 98.38 358 TRP A CA 1
ATOM 2770 C C . TRP A 1 358 ? -13.805 28.312 12.609 1 98.38 358 TRP A C 1
ATOM 2772 O O . TRP A 1 358 ? -13.094 28.859 13.453 1 98.38 358 TRP A O 1
ATOM 2782 N N . ALA A 1 359 ? -15.07 28.5 12.547 1 98.12 359 ALA A N 1
ATOM 2783 C CA . ALA A 1 359 ? -15.758 29.438 13.438 1 98.12 359 ALA A CA 1
ATOM 2784 C C . ALA A 1 359 ? -15.641 29 14.891 1 98.12 359 ALA A C 1
ATOM 2786 O O . ALA A 1 359 ? -15.383 29.828 15.773 1 98.12 359 ALA A O 1
ATOM 2787 N N . ILE A 1 360 ? -15.797 27.766 15.109 1 98.12 360 ILE A N 1
ATOM 2788 C CA . ILE A 1 360 ? -15.719 27.234 16.469 1 98.12 360 ILE A CA 1
ATOM 2789 C C . ILE A 1 360 ? -14.297 27.375 17 1 98.12 360 ILE A C 1
ATOM 2791 O O . ILE A 1 360 ? -14.094 27.812 18.125 1 98.12 360 ILE A O 1
ATOM 2795 N N . ALA A 1 361 ? -13.32 26.984 16.188 1 97.88 361 ALA A N 1
ATOM 2796 C CA . ALA A 1 361 ? -11.914 27.078 16.578 1 97.88 361 ALA A CA 1
ATOM 2797 C C . ALA A 1 361 ? -11.531 28.516 16.938 1 97.88 361 ALA A C 1
ATOM 2799 O O . ALA A 1 361 ? -10.844 28.75 17.938 1 97.88 361 ALA A O 1
ATOM 2800 N N . ARG A 1 362 ? -12.016 29.438 16.156 1 95.62 362 ARG A N 1
ATOM 2801 C CA . ARG A 1 362 ? -11.711 30.844 16.406 1 95.62 362 ARG A CA 1
ATOM 2802 C C . ARG A 1 362 ? -12.375 31.328 17.688 1 95.62 362 ARG A C 1
ATOM 2804 O O . ARG A 1 362 ? -11.805 32.125 18.438 1 95.62 362 ARG A O 1
ATOM 2811 N N . ALA A 1 363 ? -13.523 30.828 17.953 1 94.75 363 ALA A N 1
ATOM 2812 C CA . ALA A 1 363 ? -14.281 31.234 19.125 1 94.75 363 ALA A CA 1
ATOM 2813 C C . ALA A 1 363 ? -13.57 30.812 20.406 1 94.75 363 ALA A C 1
ATOM 2815 O O . ALA A 1 363 ? -13.641 31.5 21.438 1 94.75 363 ALA A O 1
ATOM 2816 N N . VAL A 1 364 ? -12.914 29.719 20.375 1 94.25 364 VAL A N 1
ATOM 2817 C CA . VAL A 1 364 ? -12.336 29.172 21.594 1 94.25 364 VAL A CA 1
ATOM 2818 C C . VAL A 1 364 ? -10.891 29.656 21.734 1 94.25 364 VAL A C 1
ATOM 2820 O O . VAL A 1 364 ? -10.305 29.578 22.828 1 94.25 364 VAL A O 1
ATOM 2823 N N . THR A 1 365 ? -10.211 30.094 20.734 1 86.75 365 THR A N 1
ATOM 2824 C CA . THR A 1 365 ? -8.828 30.531 20.797 1 86.75 365 THR A CA 1
ATOM 2825 C C . THR A 1 365 ? -8.758 32.031 21.031 1 86.75 365 THR A C 1
ATOM 2827 O O . THR A 1 365 ? -7.73 32.562 21.469 1 86.75 365 THR A O 1
ATOM 2830 N N . THR A 1 366 ? -9.766 32.875 20.734 1 73.06 366 THR A N 1
ATOM 2831 C CA . THR A 1 366 ? -9.773 34.344 20.906 1 73.06 366 THR A CA 1
ATOM 2832 C C . THR A 1 366 ? -10.094 34.688 22.344 1 73.06 366 THR A C 1
ATOM 2834 O O . THR A 1 366 ? -11.102 34.25 22.906 1 73.06 366 THR A O 1
ATOM 2837 N N . PRO A 1 367 ? -9.016 35.281 23.094 1 61.62 367 PRO A N 1
ATOM 2838 C CA . PRO A 1 367 ? -9.297 35.75 24.453 1 61.62 367 PRO A CA 1
ATOM 2839 C C . PRO A 1 367 ? -10.531 36.656 24.531 1 61.62 367 PRO A C 1
ATOM 2841 O O . PRO A 1 367 ? -10.836 37.344 23.562 1 61.62 367 PRO A O 1
ATOM 2844 N N . PRO A 1 368 ? -11.477 36.312 25.453 1 52.31 368 PRO A N 1
ATOM 2845 C CA . PRO A 1 368 ? -12.68 37.125 25.609 1 52.31 368 PRO A CA 1
ATOM 2846 C C . PRO A 1 368 ? -12.367 38.625 25.609 1 52.31 368 PRO A C 1
ATOM 2848 O O . PRO A 1 368 ? -11.305 39.031 26.078 1 52.31 368 PRO A O 1
ATOM 2851 N N . ALA A 1 369 ? -12.805 39.438 24.625 1 48.53 369 ALA A N 1
ATOM 2852 C CA . ALA A 1 369 ? -12.688 40.906 24.625 1 48.53 369 ALA A CA 1
ATOM 2853 C C . ALA A 1 369 ? -12.906 41.469 26.031 1 48.53 369 ALA A C 1
ATOM 2855 O O . ALA A 1 369 ? -13.773 41 26.766 1 48.53 369 ALA A O 1
ATOM 2856 N N . ALA A 1 370 ? -11.836 41.938 26.688 1 48.81 370 ALA A N 1
ATOM 2857 C CA . ALA A 1 370 ? -12 42.656 27.938 1 48.81 370 ALA A CA 1
ATOM 2858 C C . ALA A 1 370 ? -13.297 43.469 27.953 1 48.81 370 ALA A C 1
ATOM 2860 O O . ALA A 1 370 ? -13.641 44.094 26.938 1 48.81 370 ALA A O 1
ATOM 2861 N N . PRO A 1 371 ? -14.195 43.156 28.781 1 47.31 371 PRO A N 1
ATOM 2862 C CA . PRO A 1 371 ? -15.391 44 28.859 1 47.31 371 PRO A CA 1
ATOM 2863 C C . PRO A 1 371 ? -15.07 45.5 28.719 1 47.31 371 PRO A C 1
ATOM 2865 O O . PRO A 1 371 ? -14.023 45.969 29.188 1 47.31 371 PRO A O 1
ATOM 2868 N N . SER A 1 372 ? -15.297 46.094 27.531 1 42.88 372 SER A N 1
ATOM 2869 C CA . SER A 1 372 ? -15.18 47.531 27.422 1 42.88 372 SER A CA 1
ATOM 2870 C C . SER A 1 372 ? -15.641 48.219 28.688 1 42.88 372 SER A C 1
ATOM 2872 O O . SER A 1 372 ? -16.719 47.938 29.203 1 42.88 372 SER A O 1
ATOM 2874 N N . ALA A 1 373 ? -14.781 48.75 29.625 1 46.75 373 ALA A N 1
ATOM 2875 C CA . ALA A 1 373 ? -15.086 49.625 30.75 1 46.75 373 ALA A CA 1
ATOM 2876 C C . ALA A 1 373 ? -16.125 50.688 30.375 1 46.75 373 ALA A C 1
ATOM 2878 O O . ALA A 1 373 ? -15.922 51.469 29.438 1 46.75 373 ALA A O 1
ATOM 2879 N N . THR A 1 374 ? -17.422 50.531 30.453 1 42.91 374 THR A N 1
ATOM 2880 C CA . THR A 1 374 ? -18.391 51.656 30.422 1 42.91 374 THR A CA 1
ATOM 2881 C C . THR A 1 374 ? -17.828 52.875 31.125 1 42.91 374 THR A C 1
ATOM 2883 O O . THR A 1 374 ? -17.359 52.781 32.281 1 42.91 374 THR A O 1
ATOM 2886 N N . ALA A 1 375 ? -17.328 53.875 30.297 1 45.38 375 ALA A N 1
ATOM 2887 C CA . ALA A 1 375 ? -16.969 55.219 30.719 1 45.38 375 ALA A CA 1
ATOM 2888 C C . ALA A 1 375 ? -17.859 55.719 31.859 1 45.38 375 ALA A C 1
ATOM 2890 O O . ALA A 1 375 ? -19.078 55.781 31.703 1 45.38 375 ALA A O 1
ATOM 2891 N N . ALA A 1 376 ? -17.469 55.75 33.188 1 32.84 376 ALA A N 1
ATOM 2892 C CA . ALA A 1 376 ? -17.953 56.812 34.062 1 32.84 376 ALA A CA 1
ATOM 2893 C C . ALA A 1 376 ? -17.406 58.188 33.594 1 32.84 376 ALA A C 1
ATOM 2895 O O . ALA A 1 376 ? -16.25 58.281 33.188 1 32.84 376 ALA A O 1
ATOM 2896 N N . MET B 1 1 ? -25.25 -39.438 -32.219 1 40.94 1 MET B N 1
ATOM 2897 C CA . MET B 1 1 ? -24.234 -38.406 -32.406 1 40.94 1 MET B CA 1
ATOM 2898 C C . MET B 1 1 ? -24.031 -37.625 -31.125 1 40.94 1 MET B C 1
ATOM 2900 O O . MET B 1 1 ? -24.984 -37.094 -30.547 1 40.94 1 MET B O 1
ATOM 2904 N N . GLU B 1 2 ? -23.156 -37.906 -30.312 1 53.06 2 GLU B N 1
ATOM 2905 C CA . GLU B 1 2 ? -22.984 -37.406 -28.953 1 53.06 2 GLU B CA 1
ATOM 2906 C C . GLU B 1 2 ? -23 -35.875 -28.906 1 53.06 2 GLU B C 1
ATOM 2908 O O . GLU B 1 2 ? -22.219 -35.219 -29.609 1 53.06 2 GLU B O 1
ATOM 2913 N N . HIS B 1 3 ? -24.141 -35.219 -28.734 1 74.81 3 HIS B N 1
ATOM 2914 C CA . HIS B 1 3 ? -24.375 -33.812 -28.906 1 74.81 3 HIS B CA 1
ATOM 2915 C C . HIS B 1 3 ? -23.656 -33 -27.828 1 74.81 3 HIS B C 1
ATOM 2917 O O . HIS B 1 3 ? -23.75 -33.312 -26.641 1 74.81 3 HIS B O 1
ATOM 2923 N N . SER B 1 4 ? -22.547 -32.344 -28.219 1 84.81 4 SER B N 1
ATOM 2924 C CA . SER B 1 4 ? -21.797 -31.484 -27.328 1 84.81 4 SER B CA 1
ATOM 2925 C C . SER B 1 4 ? -22.5 -30.141 -27.141 1 84.81 4 SER B C 1
ATOM 2927 O O . SER B 1 4 ? -23.094 -29.609 -28.078 1 84.81 4 SER B O 1
ATOM 2929 N N . THR B 1 5 ? -22.734 -29.781 -25.891 1 91.69 5 THR B N 1
ATOM 2930 C CA . THR B 1 5 ? -23.281 -28.484 -25.516 1 91.69 5 THR B CA 1
ATOM 2931 C C . THR B 1 5 ? -22.234 -27.656 -24.781 1 91.69 5 THR B C 1
ATOM 2933 O O . THR B 1 5 ? -21.578 -28.141 -23.859 1 91.69 5 THR B O 1
ATOM 2936 N N . PHE B 1 6 ? -22.047 -26.453 -25.328 1 95.5 6 PHE B N 1
ATOM 2937 C CA . PHE B 1 6 ? -21.062 -25.562 -24.719 1 95.5 6 PHE B CA 1
ATOM 2938 C C . PHE B 1 6 ? -21.734 -24.531 -23.828 1 95.5 6 PHE B C 1
ATOM 2940 O O . PHE B 1 6 ? -22.719 -23.906 -24.219 1 95.5 6 PHE B O 1
ATOM 2947 N N . ILE B 1 7 ? -21.234 -24.438 -22.609 1 96.62 7 ILE B N 1
ATOM 2948 C CA . ILE B 1 7 ? -21.859 -23.578 -21.609 1 96.62 7 ILE B CA 1
ATOM 2949 C C . ILE B 1 7 ? -20.875 -22.484 -21.172 1 96.62 7 ILE B C 1
ATOM 2951 O O . ILE B 1 7 ? -19.75 -22.797 -20.766 1 96.62 7 ILE B O 1
ATOM 2955 N N . GLY B 1 8 ? -21.297 -21.25 -21.297 1 97 8 GLY B N 1
ATOM 2956 C CA . GLY B 1 8 ? -20.547 -20.125 -20.766 1 97 8 GLY B CA 1
ATOM 2957 C C . GLY B 1 8 ? -21.062 -19.641 -19.422 1 97 8 GLY B C 1
ATOM 2958 O O . GLY B 1 8 ? -22.266 -19.391 -19.281 1 97 8 GLY B O 1
ATOM 2959 N N . LEU B 1 9 ? -20.156 -19.547 -18.469 1 96.19 9 LEU B N 1
ATOM 2960 C CA . LEU B 1 9 ? -20.516 -19.094 -17.125 1 96.19 9 LEU B CA 1
ATOM 2961 C C . LEU B 1 9 ? -19.828 -17.781 -16.797 1 96.19 9 LEU B C 1
ATOM 2963 O O . LEU B 1 9 ? -18.594 -17.672 -16.844 1 96.19 9 LEU B O 1
ATOM 2967 N N . ASP B 1 10 ? -20.594 -16.766 -16.516 1 93.94 10 ASP B N 1
ATOM 2968 C CA . ASP B 1 10 ? -20.062 -15.555 -15.891 1 93.94 10 ASP B CA 1
ATOM 2969 C C . ASP B 1 10 ? -20.25 -15.602 -14.375 1 93.94 10 ASP B C 1
ATOM 2971 O O . ASP B 1 10 ? -21.344 -15.344 -13.867 1 93.94 10 ASP B O 1
ATOM 2975 N N . VAL B 1 11 ? -19.141 -15.828 -13.695 1 91.88 11 VAL B N 1
ATOM 2976 C CA . VAL B 1 11 ? -19.156 -16.25 -12.297 1 91.88 11 VAL B CA 1
ATOM 2977 C C . VAL B 1 11 ? -18.922 -15.031 -11.391 1 91.88 11 VAL B C 1
ATOM 2979 O O . VAL B 1 11 ? -17.922 -14.336 -11.531 1 91.88 11 VAL B O 1
ATOM 2982 N N . HIS B 1 12 ? -19.891 -14.766 -10.484 1 87.06 12 HIS B N 1
ATOM 2983 C CA . HIS B 1 12 ? -19.781 -13.781 -9.414 1 87.06 12 HIS B CA 1
ATOM 2984 C C . HIS B 1 12 ? -19.906 -14.438 -8.047 1 87.06 12 HIS B C 1
ATOM 2986 O O . HIS B 1 12 ? -20.297 -15.602 -7.945 1 87.06 12 HIS B O 1
ATOM 2992 N N . LYS B 1 13 ? -19.594 -13.641 -7.078 1 83.31 13 LYS B N 1
ATOM 2993 C CA . LYS B 1 13 ? -19.609 -14.164 -5.711 1 83.31 13 LYS B CA 1
ATOM 2994 C C . LYS B 1 13 ? -21 -14.695 -5.344 1 83.31 13 LYS B C 1
ATOM 2996 O O . LYS B 1 13 ? -21.109 -15.758 -4.719 1 83.31 13 LYS B O 1
ATOM 3001 N N . ALA B 1 14 ? -22.031 -14.039 -5.816 1 85.38 14 ALA B N 1
ATOM 3002 C CA . ALA B 1 14 ? -23.375 -14.375 -5.363 1 85.38 14 ALA B CA 1
ATOM 3003 C C . ALA B 1 14 ? -24.125 -15.203 -6.41 1 85.38 14 ALA B C 1
ATOM 3005 O O . ALA B 1 14 ? -24.984 -16 -6.074 1 85.38 14 ALA B O 1
ATOM 3006 N N . ALA B 1 15 ? -23.703 -14.938 -7.664 1 91.56 15 ALA B N 1
ATOM 3007 C CA . ALA B 1 15 ? -24.516 -15.562 -8.711 1 91.56 15 ALA B CA 1
ATOM 3008 C C . ALA B 1 15 ? -23.672 -15.867 -9.945 1 91.56 15 ALA B C 1
ATOM 3010 O O . ALA B 1 15 ? -22.594 -15.281 -10.133 1 91.56 15 ALA B O 1
ATOM 3011 N N . ILE B 1 16 ? -24.156 -16.781 -10.742 1 94.5 16 ILE B N 1
ATOM 3012 C CA . ILE B 1 16 ? -23.531 -17.172 -12 1 94.5 16 ILE B CA 1
ATOM 3013 C C . ILE B 1 16 ? -24.531 -16.984 -13.148 1 94.5 16 ILE B C 1
ATOM 3015 O O . ILE B 1 16 ? -25.641 -17.516 -13.117 1 94.5 16 ILE B O 1
ATOM 3019 N N . SER B 1 17 ? -24.156 -16.172 -14.109 1 96.5 17 SER B N 1
ATOM 3020 C CA . SER B 1 17 ? -24.922 -16.047 -15.344 1 96.5 17 SER B CA 1
ATOM 3021 C C . SER B 1 17 ? -24.562 -17.156 -16.328 1 96.5 17 SER B C 1
ATOM 3023 O O . SER B 1 17 ? -23.375 -17.422 -16.578 1 96.5 17 SER B O 1
ATOM 3025 N N . VAL B 1 18 ? -25.578 -17.844 -16.875 1 97.5 18 VAL B N 1
ATOM 3026 C CA . VAL B 1 18 ? -25.375 -19.062 -17.656 1 97.5 18 VAL B CA 1
ATOM 3027 C C . VAL B 1 18 ? -25.875 -18.844 -19.094 1 97.5 18 VAL B C 1
ATOM 3029 O O . VAL B 1 18 ? -26.969 -18.328 -19.297 1 97.5 18 VAL B O 1
ATOM 3032 N N . ALA B 1 19 ? -25.031 -19.188 -20.016 1 97.38 19 ALA B N 1
ATOM 3033 C CA . ALA B 1 19 ? -25.406 -19.219 -21.422 1 97.38 19 ALA B CA 1
ATOM 3034 C C . ALA B 1 19 ? -25.109 -20.578 -22.047 1 97.38 19 ALA B C 1
ATOM 3036 O O . ALA B 1 19 ? -24.172 -21.266 -21.641 1 97.38 19 ALA B O 1
ATOM 3037 N N . VAL B 1 20 ? -25.906 -20.953 -23.062 1 95.31 20 VAL B N 1
ATOM 3038 C CA . VAL B 1 20 ? -25.781 -22.266 -23.672 1 95.31 20 VAL B CA 1
ATOM 3039 C C . VAL B 1 20 ? -25.656 -22.125 -25.188 1 95.31 20 VAL B C 1
ATOM 3041 O O . VAL B 1 20 ? -26.438 -21.391 -25.812 1 95.31 20 VAL B O 1
ATOM 3044 N N . ALA B 1 21 ? -24.656 -22.688 -25.672 1 93.94 21 ALA B N 1
ATOM 3045 C CA . ALA B 1 21 ? -24.5 -22.844 -27.109 1 93.94 21 ALA B CA 1
ATOM 3046 C C . ALA B 1 21 ? -24.688 -24.297 -27.547 1 93.94 21 ALA B C 1
ATOM 3048 O O . ALA B 1 21 ? -23.859 -25.156 -27.25 1 93.94 21 ALA B O 1
ATOM 3049 N N . TRP B 1 22 ? -25.812 -24.5 -28.297 1 86.31 22 TRP B N 1
ATOM 3050 C CA . TRP B 1 22 ? -26.156 -25.859 -28.688 1 86.31 22 TRP B CA 1
ATOM 3051 C C . TRP B 1 22 ? -25.438 -26.234 -29.984 1 86.31 22 TRP B C 1
ATOM 3053 O O . TRP B 1 22 ? -25.344 -25.438 -30.906 1 86.31 22 TRP B O 1
ATOM 3063 N N . GLY B 1 23 ? -25.031 -27.406 -30.031 1 74.38 23 GLY B N 1
ATOM 3064 C CA . GLY B 1 23 ? -24.531 -28 -31.266 1 74.38 23 GLY B CA 1
ATOM 3065 C C . GLY B 1 23 ? -23.156 -27.484 -31.641 1 74.38 23 GLY B C 1
ATOM 3066 O O . GLY B 1 23 ? -22.5 -26.781 -30.859 1 74.38 23 GLY B O 1
ATOM 3067 N N . THR B 1 24 ? -22.531 -28.109 -32.562 1 67.44 24 THR B N 1
ATOM 3068 C CA . THR B 1 24 ? -21.203 -27.75 -33.031 1 67.44 24 THR B CA 1
ATOM 3069 C C . THR B 1 24 ? -21.219 -26.422 -33.781 1 67.44 24 THR B C 1
ATOM 3071 O O . THR B 1 24 ? -20.797 -25.391 -33.25 1 67.44 24 THR B O 1
ATOM 3074 N N . ARG B 1 25 ? -21.453 -26.406 -35 1 65 25 ARG B N 1
ATOM 3075 C CA . ARG B 1 25 ? -21.328 -25.234 -35.875 1 65 25 ARG B CA 1
ATOM 3076 C C . ARG B 1 25 ? -22.703 -24.656 -36.219 1 65 25 ARG B C 1
ATOM 3078 O O . ARG B 1 25 ? -23.594 -25.406 -36.656 1 65 25 ARG B O 1
ATOM 3085 N N . GLY B 1 26 ? -22.953 -23.406 -35.906 1 67.5 26 GLY B N 1
ATOM 3086 C CA . GLY B 1 26 ? -24.094 -22.656 -36.406 1 67.5 26 GLY B CA 1
ATOM 3087 C C . GLY B 1 26 ? -25.312 -22.734 -35.5 1 67.5 26 GLY B C 1
ATOM 3088 O O . GLY B 1 26 ? -26.359 -22.172 -35.812 1 67.5 26 GLY B O 1
ATOM 3089 N N . GLY B 1 27 ? -25.203 -23.469 -34.375 1 75.06 27 GLY B N 1
ATOM 3090 C CA . GLY B 1 27 ? -26.375 -23.609 -33.5 1 75.06 27 GLY B CA 1
ATOM 3091 C C . GLY B 1 27 ? -26.672 -22.359 -32.688 1 75.06 27 GLY B C 1
ATOM 3092 O O . GLY B 1 27 ? -25.844 -21.453 -32.625 1 75.06 27 GLY B O 1
ATOM 3093 N N . GLU B 1 28 ? -27.844 -22.297 -32.094 1 86.56 28 GLU B N 1
ATOM 3094 C CA . GLU B 1 28 ? -28.312 -21.172 -31.312 1 86.56 28 GLU B CA 1
ATOM 3095 C C . GLU B 1 28 ? -27.531 -21.031 -30.016 1 86.56 28 GLU B C 1
ATOM 3097 O O . GLU B 1 28 ? -27.156 -22.016 -29.391 1 86.56 28 GLU B O 1
ATOM 3102 N N . VAL B 1 29 ? -27.078 -19.812 -29.781 1 91.94 29 VAL B N 1
ATOM 3103 C CA . VAL B 1 29 ? -26.5 -19.469 -28.484 1 91.94 29 VAL B CA 1
ATOM 3104 C C . VAL B 1 29 ? -27.453 -18.547 -27.719 1 91.94 29 VAL B C 1
ATOM 3106 O O . VAL B 1 29 ? -27.891 -17.531 -28.234 1 91.94 29 VAL B O 1
ATOM 3109 N N . ARG B 1 30 ? -27.859 -18.922 -26.547 1 92.12 30 ARG B N 1
ATOM 3110 C CA . ARG B 1 30 ? -28.797 -18.109 -25.797 1 92.12 30 ARG B CA 1
ATOM 3111 C C . ARG B 1 30 ? -28.438 -18.062 -24.312 1 92.12 30 ARG B C 1
ATOM 3113 O O . ARG B 1 30 ? -27.828 -19 -23.797 1 92.12 30 ARG B O 1
ATOM 3120 N N . HIS B 1 31 ? -28.781 -17 -23.766 1 95.38 31 HIS B N 1
ATOM 3121 C CA . HIS B 1 31 ? -28.719 -16.906 -22.312 1 95.38 31 HIS B CA 1
ATOM 3122 C C . HIS B 1 31 ? -29.766 -17.812 -21.656 1 95.38 31 HIS B C 1
ATOM 3124 O O . HIS B 1 31 ? -30.938 -17.75 -22 1 95.38 31 HIS B O 1
ATOM 3130 N N . TRP B 1 32 ? -29.344 -18.672 -20.844 1 94.31 32 TRP B N 1
ATOM 3131 C CA . TRP B 1 32 ? -30.203 -19.641 -20.188 1 94.31 32 TRP B CA 1
ATOM 3132 C C . TRP B 1 32 ? -30.812 -19.062 -18.922 1 94.31 32 TRP B C 1
ATOM 3134 O O . TRP B 1 32 ? -32 -19.25 -18.656 1 94.31 32 TRP B O 1
ATOM 3144 N N . GLY B 1 33 ? -30 -18.344 -18.109 1 94.88 33 GLY B N 1
ATOM 3145 C CA . GLY B 1 33 ? -30.453 -17.75 -16.859 1 94.88 33 GLY B CA 1
ATOM 3146 C C . GLY B 1 33 ? -29.328 -17.5 -15.875 1 94.88 33 GLY B C 1
ATOM 3147 O O . GLY B 1 33 ? -28.156 -17.391 -16.266 1 94.88 33 GLY B O 1
ATOM 3148 N N . SER B 1 34 ? -29.719 -17.25 -14.641 1 96 34 SER B N 1
ATOM 3149 C CA . SER B 1 34 ? -28.781 -17.047 -13.539 1 96 34 SER B CA 1
ATOM 3150 C C . SER B 1 34 ? -29.094 -17.969 -12.367 1 96 34 SER B C 1
ATOM 3152 O O . SER B 1 34 ? -30.25 -18.234 -12.07 1 96 34 SER B O 1
ATOM 3154 N N . VAL B 1 35 ? -28.094 -18.5 -11.805 1 96 35 VAL B N 1
ATOM 3155 C CA . VAL B 1 35 ? -28.266 -19.344 -10.633 1 96 35 VAL B CA 1
ATOM 3156 C C . VAL B 1 35 ? -27.391 -18.844 -9.492 1 96 35 VAL B C 1
ATOM 3158 O O . VAL B 1 35 ? -26.344 -18.219 -9.727 1 96 35 VAL B O 1
ATOM 3161 N N . PRO B 1 36 ? -27.844 -19.078 -8.211 1 93.62 36 PRO B N 1
ATOM 3162 C CA . PRO B 1 36 ? -26.953 -18.75 -7.098 1 93.62 36 PRO B CA 1
ATOM 3163 C C . PRO B 1 36 ? -25.641 -19.531 -7.152 1 93.62 36 PRO B C 1
ATOM 3165 O O . PRO B 1 36 ? -25.625 -20.688 -7.543 1 93.62 36 PRO B O 1
ATOM 3168 N N . ASN B 1 37 ? -24.562 -18.891 -6.785 1 90.5 37 ASN B N 1
ATOM 3169 C CA . ASN B 1 37 ? -23.25 -19.531 -6.758 1 90.5 37 ASN B CA 1
ATOM 3170 C C . ASN B 1 37 ? -23.062 -20.406 -5.516 1 90.5 37 ASN B C 1
ATOM 3172 O O . ASN B 1 37 ? -22.328 -20.047 -4.594 1 90.5 37 ASN B O 1
ATOM 3176 N N . ARG B 1 38 ? -23.75 -21.516 -5.535 1 91.06 38 ARG B N 1
ATOM 3177 C CA . ARG B 1 38 ? -23.734 -22.531 -4.484 1 91.06 38 ARG B CA 1
ATOM 3178 C C . ARG B 1 38 ? -23.625 -23.922 -5.078 1 91.06 38 ARG B C 1
ATOM 3180 O O . ARG B 1 38 ? -24.25 -24.219 -6.105 1 91.06 38 ARG B O 1
ATOM 3187 N N . PRO B 1 39 ? -22.922 -24.766 -4.352 1 91.62 39 PRO B N 1
ATOM 3188 C CA . PRO B 1 39 ? -22.688 -26.109 -4.898 1 91.62 39 PRO B CA 1
ATOM 3189 C C . PRO B 1 39 ? -23.984 -26.844 -5.223 1 91.62 39 PRO B C 1
ATOM 3191 O O . PRO B 1 39 ? -24.062 -27.547 -6.242 1 91.62 39 PRO B O 1
ATOM 3194 N N . ASP B 1 40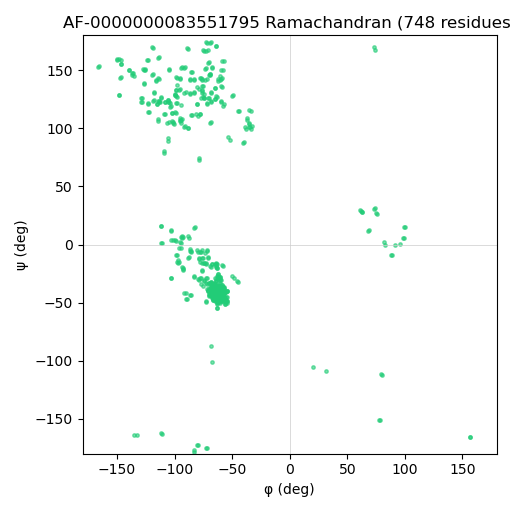 ? -24.938 -26.703 -4.398 1 94.81 40 ASP B N 1
ATOM 3195 C CA . ASP B 1 40 ? -26.188 -27.406 -4.621 1 94.81 40 ASP B CA 1
ATOM 3196 C C . ASP B 1 40 ? -26.906 -26.875 -5.852 1 94.81 40 ASP B C 1
ATOM 3198 O O . ASP B 1 40 ? -27.516 -27.625 -6.609 1 94.81 40 ASP B O 1
ATOM 3202 N N . GLN B 1 41 ? -26.812 -25.562 -6.031 1 95.62 41 GLN B N 1
ATOM 3203 C CA . GLN B 1 41 ? -27.469 -24.938 -7.184 1 95.62 41 GLN B CA 1
ATOM 3204 C C . GLN B 1 41 ? -26.734 -25.281 -8.477 1 95.62 41 GLN B C 1
ATOM 3206 O O . GLN B 1 41 ? -27.359 -25.438 -9.531 1 95.62 41 GLN B O 1
ATOM 3211 N N . ILE B 1 42 ? -25.484 -25.406 -8.422 1 94.88 42 ILE B N 1
ATOM 3212 C CA . ILE B 1 42 ? -24.672 -25.797 -9.57 1 94.88 42 ILE B CA 1
ATOM 3213 C C . ILE B 1 42 ? -25.016 -27.219 -9.977 1 94.88 42 ILE B C 1
ATOM 3215 O O . ILE B 1 42 ? -25.156 -27.516 -11.172 1 94.88 42 ILE B O 1
ATOM 3219 N N . ARG B 1 43 ? -25.141 -28.062 -9.008 1 96.19 43 ARG B N 1
ATOM 3220 C CA . ARG B 1 43 ? -25.531 -29.453 -9.273 1 96.19 43 ARG B CA 1
ATOM 3221 C C . ARG B 1 43 ? -26.875 -29.516 -10.008 1 96.19 43 ARG B C 1
ATOM 3223 O O . ARG B 1 43 ? -27 -30.234 -10.992 1 96.19 43 ARG B O 1
ATOM 3230 N N . LYS B 1 44 ? -27.781 -28.734 -9.523 1 96.19 44 LYS B N 1
ATOM 3231 C CA . LYS B 1 44 ? -29.109 -28.719 -10.148 1 96.19 44 LYS B CA 1
ATOM 3232 C C . LYS B 1 44 ? -29.031 -28.203 -11.586 1 96.19 44 LYS B C 1
ATOM 3234 O O . LYS B 1 44 ? -29.688 -28.734 -12.469 1 96.19 44 LYS B O 1
ATOM 3239 N N . LEU B 1 45 ? -28.266 -27.172 -11.742 1 95.44 45 LEU B N 1
ATOM 3240 C CA . LEU B 1 45 ? -28.062 -26.609 -13.078 1 95.44 45 LEU B CA 1
ATOM 3241 C C . LEU B 1 45 ? -27.531 -27.672 -14.039 1 95.44 45 LEU B C 1
ATOM 3243 O O . LEU B 1 45 ? -28.047 -27.844 -15.141 1 95.44 45 LEU B O 1
ATOM 3247 N N . VAL B 1 46 ? -26.531 -28.438 -13.656 1 95.12 46 VAL B N 1
ATOM 3248 C CA . VAL B 1 46 ? -25.891 -29.453 -14.477 1 95.12 46 VAL B CA 1
ATOM 3249 C C . VAL B 1 46 ? -26.875 -30.562 -14.805 1 95.12 46 VAL B C 1
ATOM 3251 O O . VAL B 1 46 ? -26.953 -31.031 -15.938 1 95.12 46 VAL B O 1
ATOM 3254 N N . GLU B 1 47 ? -27.656 -30.953 -13.797 1 94.31 47 GLU B N 1
ATOM 3255 C CA . GLU B 1 47 ? -28.641 -32 -14 1 94.31 47 GLU B CA 1
ATOM 3256 C C . GLU B 1 47 ? -29.688 -31.594 -15.023 1 94.31 47 GLU B C 1
ATOM 3258 O O . GLU B 1 47 ? -30.094 -32.375 -15.883 1 94.31 47 GLU B O 1
ATOM 3263 N N . LYS B 1 48 ? -30.047 -30.359 -14.93 1 93.56 48 LYS B N 1
ATOM 3264 C CA . LYS B 1 48 ? -31.047 -29.844 -15.867 1 93.56 48 LYS B CA 1
ATOM 3265 C C . LYS B 1 48 ? -30.484 -29.781 -17.281 1 93.56 48 LYS B C 1
ATOM 3267 O O . LYS B 1 48 ? -31.156 -30.172 -18.234 1 93.56 48 LYS B O 1
ATOM 3272 N N . LEU B 1 49 ? -29.328 -29.312 -17.422 1 92.25 49 LEU B N 1
ATOM 3273 C CA . LEU B 1 49 ? -28.719 -29.125 -18.75 1 92.25 49 LEU B CA 1
ATOM 3274 C C . LEU B 1 49 ? -28.328 -30.469 -19.359 1 92.25 49 LEU B C 1
ATOM 3276 O O . LEU B 1 49 ? -28.312 -30.609 -20.578 1 92.25 49 LEU B O 1
ATOM 3280 N N . ALA B 1 50 ? -28.016 -31.438 -18.531 1 89.88 50 ALA B N 1
ATOM 3281 C CA . ALA B 1 50 ? -27.531 -32.75 -19 1 89.88 50 ALA B CA 1
ATOM 3282 C C . ALA B 1 50 ? -28.703 -33.688 -19.266 1 89.88 50 ALA B C 1
ATOM 3284 O O . ALA B 1 50 ? -28.484 -34.812 -19.719 1 89.88 50 ALA B O 1
ATOM 3285 N N . ALA B 1 51 ? -29.875 -33.406 -18.891 1 86.31 51 ALA B N 1
ATOM 3286 C CA . ALA B 1 51 ? -31.047 -34.25 -19.047 1 86.31 51 ALA B CA 1
ATOM 3287 C C . ALA B 1 51 ? -31.156 -34.781 -20.469 1 86.31 51 ALA B C 1
ATOM 3289 O O . ALA B 1 51 ? -31.641 -35.906 -20.688 1 86.31 51 ALA B O 1
ATOM 3290 N N . GLY B 1 52 ? -30.719 -34.188 -21.422 1 77.19 52 GLY B N 1
ATOM 3291 C CA . GLY B 1 52 ? -30.828 -34.656 -22.797 1 77.19 52 GLY B CA 1
ATOM 3292 C C . GLY B 1 52 ? -29.688 -35.562 -23.219 1 77.19 52 GLY B C 1
ATOM 3293 O O . GLY B 1 52 ? -29.625 -35.969 -24.375 1 77.19 52 GLY B O 1
ATOM 3294 N N . GLY B 1 53 ? -28.797 -35.938 -22.219 1 76.88 53 GLY B N 1
ATOM 3295 C CA . GLY B 1 53 ? -27.719 -36.875 -22.484 1 76.88 53 GLY B CA 1
ATOM 3296 C C . GLY B 1 53 ? -26.5 -36.219 -23.109 1 76.88 53 GLY B C 1
ATOM 3297 O O . GLY B 1 53 ? -25.547 -36.906 -23.484 1 76.88 53 GLY B O 1
ATOM 3298 N N . ALA B 1 54 ? -26.547 -35 -23.328 1 78.38 54 ALA B N 1
ATOM 3299 C CA . ALA B 1 54 ? -25.422 -34.312 -23.969 1 78.38 54 ALA B CA 1
ATOM 3300 C C . ALA B 1 54 ? -24.234 -34.188 -23.016 1 78.38 54 ALA B C 1
ATOM 3302 O O . ALA B 1 54 ? -24.422 -34.125 -21.797 1 78.38 54 ALA B O 1
ATOM 3303 N N . ARG B 1 55 ? -23.062 -34.344 -23.578 1 84.81 55 ARG B N 1
ATOM 3304 C CA . ARG B 1 55 ? -21.875 -34 -22.828 1 84.81 55 ARG B CA 1
ATOM 3305 C C . ARG B 1 55 ? -21.719 -32.469 -22.734 1 84.81 55 ARG B C 1
ATOM 3307 O O . ARG B 1 55 ? -21.734 -31.781 -23.766 1 84.81 55 ARG B O 1
ATOM 3314 N N . LEU B 1 56 ? -21.594 -32 -21.5 1 93.94 56 LEU B N 1
ATOM 3315 C CA . LEU B 1 56 ? -21.531 -30.547 -21.297 1 93.94 56 LEU B CA 1
ATOM 3316 C C . LEU B 1 56 ? -20.078 -30.078 -21.203 1 93.94 56 LEU B C 1
ATOM 3318 O O . LEU B 1 56 ? -19.25 -30.75 -20.578 1 93.94 56 LEU B O 1
ATOM 3322 N N . HIS B 1 57 ? -19.797 -29.031 -21.922 1 95.88 57 HIS B N 1
ATOM 3323 C CA . HIS B 1 57 ? -18.484 -28.375 -21.875 1 95.88 57 HIS B CA 1
ATOM 3324 C C . HIS B 1 57 ? -18.609 -26.969 -21.297 1 95.88 57 HIS B C 1
ATOM 3326 O O . HIS B 1 57 ? -19.047 -26.031 -21.984 1 95.88 57 HIS B O 1
ATOM 3332 N N . PHE B 1 58 ? -18.125 -26.828 -20.094 1 97 58 PHE B N 1
ATOM 3333 C CA . PHE B 1 58 ? -18.25 -25.562 -19.391 1 97 58 PHE B CA 1
ATOM 3334 C C . PHE B 1 58 ? -17 -24.703 -19.594 1 97 58 PHE B C 1
ATOM 3336 O O . PHE B 1 58 ? -15.914 -25.234 -19.812 1 97 58 PHE B O 1
ATOM 3343 N N . CYS B 1 59 ? -17.203 -23.391 -19.531 1 96.38 59 CYS B N 1
ATOM 3344 C CA . CYS B 1 59 ? -16.078 -22.484 -19.438 1 96.38 59 CYS B CA 1
ATOM 3345 C C . CYS B 1 59 ? -16.438 -21.25 -18.594 1 96.38 59 CYS B C 1
ATOM 3347 O O . CYS B 1 59 ? -17.609 -20.859 -18.547 1 96.38 59 CYS B O 1
ATOM 3349 N N . TYR B 1 60 ? -15.547 -20.781 -17.875 1 94.81 60 TYR B N 1
ATOM 3350 C CA . TYR B 1 60 ? -15.711 -19.5 -17.188 1 94.81 60 TYR B CA 1
ATOM 3351 C C . TYR B 1 60 ? -14.383 -18.781 -17.047 1 94.81 60 TYR B C 1
ATOM 3353 O O . TYR B 1 60 ? -13.32 -19.391 -17.203 1 94.81 60 TYR B O 1
ATOM 3361 N N . GLU B 1 61 ? -14.492 -17.484 -16.844 1 91.44 61 GLU B N 1
ATOM 3362 C CA . GLU B 1 61 ? -13.305 -16.656 -16.734 1 91.44 61 GLU B CA 1
ATOM 3363 C C . GLU B 1 61 ? -12.695 -16.75 -15.336 1 91.44 61 GLU B C 1
ATOM 3365 O O . GLU B 1 61 ? -13.414 -16.75 -14.336 1 91.44 61 GLU B O 1
ATOM 3370 N N . ALA B 1 62 ? -11.32 -16.891 -15.438 1 85 62 ALA B N 1
ATOM 3371 C CA . ALA B 1 62 ? -10.609 -16.875 -14.156 1 85 62 ALA B CA 1
ATOM 3372 C C . ALA B 1 62 ? -10.883 -15.586 -13.398 1 85 62 ALA B C 1
ATOM 3374 O O . ALA B 1 62 ? -10.797 -14.492 -13.969 1 85 62 ALA B O 1
ATOM 3375 N N . GLY B 1 63 ? -11.438 -15.617 -12.258 1 74.62 63 GLY B N 1
ATOM 3376 C CA . GLY B 1 63 ? -11.734 -14.477 -11.406 1 74.62 63 GLY B CA 1
ATOM 3377 C C . GLY B 1 63 ? -11.32 -14.68 -9.961 1 74.62 63 GLY B C 1
ATOM 3378 O O . GLY B 1 63 ? -10.414 -15.461 -9.672 1 74.62 63 GLY B O 1
ATOM 3379 N N . PRO B 1 64 ? -11.93 -13.773 -9.195 1 68.62 64 PRO B N 1
ATOM 3380 C CA . PRO B 1 64 ? -11.555 -13.859 -7.781 1 68.62 64 PRO B CA 1
ATOM 3381 C C . PRO B 1 64 ? -11.977 -15.18 -7.141 1 68.62 64 PRO B C 1
ATOM 3383 O O . PRO B 1 64 ? -11.469 -15.531 -6.07 1 68.62 64 PRO B O 1
ATOM 3386 N N . CYS B 1 65 ? -12.828 -15.766 -7.879 1 62.97 65 CYS B N 1
ATOM 3387 C CA . CYS B 1 65 ? -13.289 -17.031 -7.332 1 62.97 65 CYS B CA 1
ATOM 3388 C C . CYS B 1 65 ? -12.344 -18.172 -7.727 1 62.97 65 CYS B C 1
ATOM 3390 O O . CYS B 1 65 ? -11.594 -18.047 -8.695 1 62.97 65 CYS B O 1
ATOM 3392 N N . ASP B 1 66 ? -12.234 -19.156 -6.871 1 66.5 66 ASP B N 1
ATOM 3393 C CA . ASP B 1 66 ? -11.297 -20.266 -6.953 1 66.5 66 ASP B CA 1
ATOM 3394 C C . ASP B 1 66 ? -11.688 -21.25 -8.055 1 66.5 66 ASP B C 1
ATOM 3396 O O . ASP B 1 66 ? -12.516 -20.922 -8.914 1 66.5 66 ASP B O 1
ATOM 3400 N N . TYR B 1 67 ? -10.945 -22.266 -8.086 1 88.25 67 TYR B N 1
ATOM 3401 C CA . TYR B 1 67 ? -11.102 -23.391 -9 1 88.25 67 TYR B CA 1
ATOM 3402 C C . TYR B 1 67 ? -12.148 -24.375 -8.477 1 88.25 67 TYR B C 1
ATOM 3404 O O . TYR B 1 67 ? -12.234 -25.5 -8.961 1 88.25 67 TYR B O 1
ATOM 3412 N N . GLY B 1 68 ? -12.938 -23.828 -7.449 1 87.5 68 GLY B N 1
ATOM 3413 C CA . GLY B 1 68 ? -13.938 -24.703 -6.867 1 87.5 68 GLY B CA 1
ATOM 3414 C C . GLY B 1 68 ? -15.023 -25.109 -7.852 1 87.5 68 GLY B C 1
ATOM 3415 O O . GLY B 1 68 ? -15.398 -26.281 -7.918 1 87.5 68 GLY B O 1
ATOM 3416 N N . LEU B 1 69 ? -15.43 -24.141 -8.594 1 91.94 69 LEU B N 1
ATOM 3417 C CA . LEU B 1 69 ? -16.453 -24.406 -9.602 1 91.94 69 LEU B CA 1
ATOM 3418 C C . LEU B 1 69 ? -15.938 -25.391 -10.641 1 91.94 69 LEU B C 1
ATOM 3420 O O . LEU B 1 69 ? -16.641 -26.344 -11 1 91.94 69 LEU B O 1
ATOM 3424 N N . HIS B 1 70 ? -14.75 -25.172 -11.078 1 94.94 70 HIS B N 1
ATOM 3425 C CA . HIS B 1 70 ? -14.125 -26.094 -12.023 1 94.94 70 HIS B CA 1
ATOM 3426 C C . HIS B 1 70 ? -14.07 -27.516 -11.469 1 94.94 70 HIS B C 1
ATOM 3428 O O . HIS B 1 70 ? -14.477 -28.453 -12.148 1 94.94 70 HIS B O 1
ATOM 3434 N N . ARG B 1 71 ? -13.656 -27.641 -10.289 1 92.88 71 ARG B N 1
ATOM 3435 C CA . ARG B 1 71 ? -13.492 -28.953 -9.664 1 92.88 71 ARG B CA 1
ATOM 3436 C C . ARG B 1 71 ? -14.844 -29.641 -9.484 1 92.88 71 ARG B C 1
ATOM 3438 O O . ARG B 1 71 ? -14.969 -30.844 -9.719 1 92.88 71 ARG B O 1
ATOM 3445 N N . GLN B 1 72 ? -15.781 -28.906 -9.078 1 93.31 72 GLN B N 1
ATOM 3446 C CA . GLN B 1 72 ? -17.109 -29.484 -8.914 1 93.31 72 GLN B CA 1
ATOM 3447 C C . GLN B 1 72 ? -17.656 -30.016 -10.242 1 93.31 72 GLN B C 1
ATOM 3449 O O . GLN B 1 72 ? -18.172 -31.125 -10.297 1 93.31 72 GLN B O 1
ATOM 3454 N N . LEU B 1 73 ? -17.531 -29.25 -11.273 1 95.44 73 LEU B N 1
ATOM 3455 C CA . LEU B 1 73 ? -18.062 -29.625 -12.578 1 95.44 73 LEU B CA 1
ATOM 3456 C C . LEU B 1 73 ? -17.344 -30.844 -13.133 1 95.44 73 LEU B C 1
ATOM 3458 O O . LEU B 1 73 ? -17.969 -31.75 -13.68 1 95.44 73 LEU B O 1
ATOM 3462 N N . VAL B 1 74 ? -16.031 -30.875 -12.938 1 95.19 74 VAL B N 1
ATOM 3463 C CA . VAL B 1 74 ? -15.234 -32 -13.398 1 95.19 74 VAL B CA 1
ATOM 3464 C C . VAL B 1 74 ? -15.594 -33.25 -12.594 1 95.19 74 VAL B C 1
ATOM 3466 O O . VAL B 1 74 ? -15.727 -34.344 -13.148 1 95.19 74 VAL B O 1
ATOM 3469 N N . GLU B 1 75 ? -15.75 -33.125 -11.312 1 94.62 75 GLU B N 1
ATOM 3470 C CA . GLU B 1 75 ? -16.125 -34.219 -10.445 1 94.62 75 GLU B CA 1
ATOM 3471 C C . GLU B 1 75 ? -17.484 -34.812 -10.836 1 94.62 75 GLU B C 1
ATOM 3473 O O . GLU B 1 75 ? -17.734 -36 -10.664 1 94.62 75 GLU B O 1
ATOM 3478 N N . MET B 1 76 ? -18.312 -33.969 -11.359 1 94.12 76 MET B N 1
ATOM 3479 C CA . MET B 1 76 ? -19.641 -34.375 -11.797 1 94.12 76 MET B CA 1
ATOM 3480 C C . MET B 1 76 ? -19.578 -35.062 -13.156 1 94.12 76 MET B C 1
ATOM 3482 O O . MET B 1 76 ? -20.594 -35.5 -13.672 1 94.12 76 MET B O 1
ATOM 3486 N N . GLY B 1 77 ? -18.391 -35.031 -13.719 1 92.81 77 GLY B N 1
ATOM 3487 C CA . GLY B 1 77 ? -18.188 -35.812 -14.938 1 92.81 77 GLY B CA 1
ATOM 3488 C C . GLY B 1 77 ? -18.266 -34.969 -16.188 1 92.81 77 GLY B C 1
ATOM 3489 O O . GLY B 1 77 ? -18.391 -35.5 -17.297 1 92.81 77 GLY B O 1
ATOM 3490 N N . HIS B 1 78 ? -18.188 -33.656 -16.078 1 94.69 78 HIS B N 1
ATOM 3491 C CA . HIS B 1 78 ? -18.266 -32.781 -17.234 1 94.69 78 HIS B CA 1
ATOM 3492 C C . HIS B 1 78 ? -16.953 -32.062 -17.469 1 94.69 78 HIS B C 1
ATOM 3494 O O . HIS B 1 78 ? -16.094 -32 -16.578 1 94.69 78 HIS B O 1
ATOM 3500 N N . ASP B 1 79 ? -16.828 -31.578 -18.672 1 94.94 79 ASP B N 1
ATOM 3501 C CA . ASP B 1 79 ? -15.641 -30.797 -19 1 94.94 79 ASP B CA 1
ATOM 3502 C C . ASP B 1 79 ? -15.797 -29.344 -18.562 1 94.94 79 ASP B C 1
ATOM 3504 O O . ASP B 1 79 ? -16.891 -28.797 -18.625 1 94.94 79 ASP B O 1
ATOM 3508 N N . CYS B 1 80 ? -14.703 -28.844 -18.094 1 96.44 80 CYS B N 1
ATOM 3509 C CA . CYS B 1 80 ? -14.711 -27.438 -17.719 1 96.44 80 CYS B CA 1
ATOM 3510 C C . CYS B 1 80 ? -13.336 -26.812 -17.938 1 96.44 80 CYS B C 1
ATOM 3512 O O . CYS B 1 80 ? -12.328 -27.328 -17.469 1 96.44 80 CYS B O 1
ATOM 3514 N N . ILE B 1 81 ? -13.336 -25.672 -18.656 1 95.56 81 ILE B N 1
ATOM 3515 C CA . ILE B 1 81 ? -12.078 -24.953 -18.797 1 95.56 81 ILE B CA 1
ATOM 3516 C C . ILE B 1 81 ? -12.188 -23.578 -18.125 1 95.56 81 ILE B C 1
ATOM 3518 O O . ILE B 1 81 ? -13.266 -22.984 -18.109 1 95.56 81 ILE B O 1
ATOM 3522 N N . VAL B 1 82 ? -11.133 -23.25 -17.516 1 94.88 82 VAL B N 1
ATOM 3523 C CA . VAL B 1 82 ? -10.984 -21.891 -16.984 1 94.88 82 VAL B CA 1
ATOM 3524 C C . VAL B 1 82 ? -10.164 -21.047 -17.938 1 94.88 82 VAL B C 1
ATOM 3526 O O . VAL B 1 82 ? -9.109 -21.484 -18.422 1 94.88 82 VAL B O 1
ATOM 3529 N N . VAL B 1 83 ? -10.703 -19.844 -18.172 1 92.12 83 VAL B N 1
ATOM 3530 C CA . VAL B 1 83 ? -10.078 -19.047 -19.234 1 92.12 83 VAL B CA 1
ATOM 3531 C C . VAL B 1 83 ? -9.438 -17.797 -18.625 1 92.12 83 VAL B C 1
ATOM 3533 O O . VAL B 1 83 ? -9.977 -17.203 -17.688 1 92.12 83 VAL B O 1
ATOM 3536 N N . ALA B 1 84 ? -8.273 -17.453 -19.219 1 84.44 84 ALA B N 1
ATOM 3537 C CA . ALA B 1 84 ? -7.609 -16.219 -18.797 1 84.44 84 ALA B CA 1
ATOM 3538 C C . ALA B 1 84 ? -8.312 -14.992 -19.375 1 84.44 84 ALA B C 1
ATOM 3540 O O . ALA B 1 84 ? -8.562 -14.922 -20.578 1 84.44 84 ALA B O 1
ATOM 3541 N N . PRO B 1 85 ? -8.609 -14.031 -18.5 1 81.69 85 PRO B N 1
ATOM 3542 C CA . PRO B 1 85 ? -9.297 -12.836 -19 1 81.69 85 PRO B CA 1
ATOM 3543 C C . PRO B 1 85 ? -8.508 -12.117 -20.094 1 81.69 85 PRO B C 1
ATOM 3545 O O . PRO B 1 85 ? -9.094 -11.625 -21.062 1 81.69 85 PRO B O 1
ATOM 3548 N N . SER B 1 86 ? -7.219 -12.125 -19.984 1 76.5 86 SER B N 1
ATOM 3549 C CA . SER B 1 86 ? -6.359 -11.398 -20.922 1 76.5 86 SER B CA 1
ATOM 3550 C C . SER B 1 86 ? -6.348 -12.062 -22.297 1 76.5 86 SER B C 1
ATOM 3552 O O . SER B 1 86 ? -5.926 -11.461 -23.281 1 76.5 86 SER B O 1
ATOM 3554 N N . LEU B 1 87 ? -6.871 -13.195 -22.328 1 76.56 87 LEU B N 1
ATOM 3555 C CA . LEU B 1 87 ? -6.758 -13.945 -23.578 1 76.56 87 LEU B CA 1
ATOM 3556 C C . LEU B 1 87 ? -8.117 -14.07 -24.25 1 76.56 87 LEU B C 1
ATOM 3558 O O . LEU B 1 87 ? -8.234 -14.703 -25.312 1 76.56 87 LEU B O 1
ATOM 3562 N N . ILE B 1 88 ? -9.102 -13.469 -23.609 1 80.5 88 ILE B N 1
ATOM 3563 C CA . ILE B 1 88 ? -10.422 -13.477 -24.234 1 80.5 88 ILE B CA 1
ATOM 3564 C C . ILE B 1 88 ? -10.492 -12.391 -25.297 1 80.5 88 ILE B C 1
ATOM 3566 O O . ILE B 1 88 ? -10.266 -11.211 -25.016 1 80.5 88 ILE B O 1
ATOM 3570 N N . PRO B 1 89 ? -10.734 -12.742 -26.438 1 75.38 89 PRO B N 1
ATOM 3571 C CA . PRO B 1 89 ? -10.844 -11.75 -27.516 1 75.38 89 PRO B CA 1
ATOM 3572 C C . PRO B 1 89 ? -11.953 -10.727 -27.266 1 75.38 89 PRO B C 1
ATOM 3574 O O . PRO B 1 89 ? -13.031 -11.086 -26.797 1 75.38 89 PRO B O 1
ATOM 3577 N N . VAL B 1 90 ? -11.625 -9.391 -27.234 1 70.5 90 VAL B N 1
ATOM 3578 C CA . VAL B 1 90 ? -12.609 -8.328 -27.047 1 70.5 90 VAL B CA 1
ATOM 3579 C C . VAL B 1 90 ? -12.867 -7.621 -28.375 1 70.5 90 VAL B C 1
ATOM 3581 O O . VAL B 1 90 ? -11.93 -7.289 -29.094 1 70.5 90 VAL B O 1
ATOM 3584 N N . LYS B 1 91 ? -14.133 -7.668 -28.703 1 64.94 91 LYS B N 1
ATOM 3585 C CA . LYS B 1 91 ? -14.469 -6.902 -29.906 1 64.94 91 LYS B CA 1
ATOM 3586 C C . LYS B 1 91 ? -14.406 -5.402 -29.625 1 64.94 91 LYS B C 1
ATOM 3588 O O . LYS B 1 91 ? -14.93 -4.926 -28.625 1 64.94 91 LYS B O 1
ATOM 3593 N N . ALA B 1 92 ? -13.625 -4.598 -30.281 1 62.59 92 ALA B N 1
ATOM 3594 C CA . ALA B 1 92 ? -13.344 -3.17 -30.125 1 62.59 92 ALA B CA 1
ATOM 3595 C C . ALA B 1 92 ? -14.633 -2.377 -29.938 1 62.59 92 ALA B C 1
ATOM 3597 O O . ALA B 1 92 ? -14.664 -1.412 -29.172 1 62.59 92 ALA B O 1
ATOM 3598 N N . GLY B 1 93 ? -15.594 -2.795 -30.484 1 61.16 93 GLY B N 1
ATOM 3599 C CA . GLY B 1 93 ? -16.797 -1.966 -30.547 1 61.16 93 GLY B CA 1
ATOM 3600 C C . GLY B 1 93 ? -17.828 -2.334 -29.5 1 61.16 93 GLY B C 1
ATOM 3601 O O . GLY B 1 93 ? -18.859 -1.674 -29.391 1 61.16 93 GLY B O 1
ATOM 3602 N N . ASP B 1 94 ? -17.5 -3.184 -28.766 1 61.53 94 ASP B N 1
ATOM 3603 C CA . ASP B 1 94 ? -18.531 -3.617 -27.828 1 61.53 94 ASP B CA 1
ATOM 3604 C C . ASP B 1 94 ? -18.469 -2.812 -26.531 1 61.53 94 ASP B C 1
ATOM 3606 O O . ASP B 1 94 ? -17.516 -2.92 -25.766 1 61.53 94 ASP B O 1
ATOM 3610 N N . ARG B 1 95 ? -19.328 -1.897 -26.391 1 65.56 95 ARG B N 1
ATOM 3611 C CA . ARG B 1 95 ? -19.312 -0.91 -25.312 1 65.56 95 ARG B CA 1
ATOM 3612 C C . ARG B 1 95 ? -20.266 -1.313 -24.188 1 65.56 95 ARG B C 1
ATOM 3614 O O . ARG B 1 95 ? -20.297 -0.669 -23.141 1 65.56 95 ARG B O 1
ATOM 3621 N N . VAL B 1 96 ? -21.031 -2.34 -24.5 1 70.25 96 VAL B N 1
ATOM 3622 C CA . VAL B 1 96 ? -22.016 -2.652 -23.469 1 70.25 96 VAL B CA 1
ATOM 3623 C C . VAL B 1 96 ? -21.594 -3.924 -22.734 1 70.25 96 VAL B C 1
ATOM 3625 O O . VAL B 1 96 ? -21.531 -5 -23.328 1 70.25 96 VAL B O 1
ATOM 3628 N N . LYS B 1 97 ? -21.078 -3.904 -21.547 1 75.38 97 LYS B N 1
ATOM 3629 C CA . LYS B 1 97 ? -20.672 -5.047 -20.734 1 75.38 97 LYS B CA 1
ATOM 3630 C C . LYS B 1 97 ? -21.703 -5.371 -19.672 1 75.38 97 LYS B C 1
ATOM 3632 O O . LYS B 1 97 ? -22.062 -4.52 -18.859 1 75.38 97 LYS B O 1
ATOM 3637 N N . THR B 1 98 ? -22.438 -6.551 -20.031 1 86.56 98 THR B N 1
ATOM 3638 C CA . THR B 1 98 ? -23.344 -7.102 -19.031 1 86.56 98 THR B CA 1
ATOM 3639 C C . THR B 1 98 ? -23 -8.555 -18.734 1 86.56 98 THR B C 1
ATOM 3641 O O . THR B 1 98 ? -22.344 -9.227 -19.531 1 86.56 98 THR B O 1
ATOM 3644 N N . ASP B 1 99 ? -23.422 -9.055 -17.562 1 89.44 99 ASP B N 1
ATOM 3645 C CA . ASP B 1 99 ? -23.172 -10.445 -17.172 1 89.44 99 ASP B CA 1
ATOM 3646 C C . ASP B 1 99 ? -23.75 -11.414 -18.203 1 89.44 99 ASP B C 1
ATOM 3648 O O . ASP B 1 99 ? -23.141 -12.43 -18.531 1 89.44 99 ASP B O 1
ATOM 3652 N N . ARG B 1 100 ? -24.906 -11.07 -18.719 1 91 100 ARG B N 1
ATOM 3653 C CA . ARG B 1 100 ? -25.562 -11.883 -19.734 1 91 100 ARG B CA 1
ATOM 3654 C C . ARG B 1 100 ? -24.734 -11.961 -21 1 91 100 ARG B C 1
ATOM 3656 O O . ARG B 1 100 ? -24.484 -13.047 -21.531 1 91 100 ARG B O 1
ATOM 3663 N N . ARG B 1 101 ? -24.344 -10.875 -21.469 1 89.94 101 ARG B N 1
ATOM 3664 C CA . ARG B 1 101 ? -23.578 -10.805 -22.703 1 89.94 101 ARG B CA 1
ATOM 3665 C C . ARG B 1 101 ? -22.234 -11.508 -22.562 1 89.94 101 ARG B C 1
ATOM 3667 O O . ARG B 1 101 ? -21.766 -12.164 -23.484 1 89.94 101 ARG B O 1
ATOM 3674 N N . ASP B 1 102 ? -21.656 -11.383 -21.375 1 91.56 102 ASP B N 1
ATOM 3675 C CA . ASP B 1 102 ? -20.375 -12.023 -21.125 1 91.56 102 ASP B CA 1
ATOM 3676 C C . ASP B 1 102 ? -20.5 -13.547 -21.141 1 91.56 102 ASP B C 1
ATOM 3678 O O . ASP B 1 102 ? -19.688 -14.242 -21.75 1 91.56 102 ASP B O 1
ATOM 3682 N N . ALA B 1 103 ? -21.578 -13.992 -20.562 1 95.31 103 ALA B N 1
ATOM 3683 C CA . ALA B 1 103 ? -21.812 -15.43 -20.562 1 95.31 103 ALA B CA 1
ATOM 3684 C C . ALA B 1 103 ? -22.047 -15.945 -21.984 1 95.31 103 ALA B C 1
ATOM 3686 O O . ALA B 1 103 ? -21.5 -16.984 -22.359 1 95.31 103 ALA B O 1
ATOM 3687 N N . VAL B 1 104 ? -22.797 -15.219 -22.719 1 94.44 104 VAL B N 1
ATOM 3688 C CA . VAL B 1 104 ? -23.094 -15.617 -24.094 1 94.44 104 VAL B CA 1
ATOM 3689 C C . VAL B 1 104 ? -21.828 -15.617 -24.922 1 94.44 104 VAL B C 1
ATOM 3691 O O . VAL B 1 104 ? -21.562 -16.562 -25.688 1 94.44 104 VAL B O 1
ATOM 3694 N N . MET B 1 105 ? -21.094 -14.602 -24.75 1 92.75 105 MET B N 1
ATOM 3695 C CA . MET B 1 105 ? -19.828 -14.5 -25.484 1 92.75 105 MET B CA 1
ATOM 3696 C C . MET B 1 105 ? -18.906 -15.672 -25.141 1 92.75 105 MET B C 1
ATOM 3698 O O . MET B 1 105 ? -18.312 -16.281 -26.031 1 92.75 105 MET B O 1
ATOM 3702 N N . LEU B 1 106 ? -18.844 -16.047 -23.875 1 94.62 106 LEU B N 1
ATOM 3703 C CA . LEU B 1 106 ? -18.016 -17.156 -23.438 1 94.62 106 LEU B CA 1
ATOM 3704 C C . LEU B 1 106 ? -18.469 -18.469 -24.062 1 94.62 106 LEU B C 1
ATOM 3706 O O . LEU B 1 106 ? -17.656 -19.25 -24.547 1 94.62 106 LEU B O 1
ATOM 3710 N N . ALA B 1 107 ? -19.75 -18.672 -24.094 1 95.44 107 ALA B N 1
ATOM 3711 C CA . ALA B 1 107 ? -20.297 -19.875 -24.703 1 95.44 107 ALA B CA 1
ATOM 3712 C C . ALA B 1 107 ? -19.969 -19.953 -26.188 1 95.44 107 ALA B C 1
ATOM 3714 O O . ALA B 1 107 ? -19.562 -21.016 -26.688 1 95.44 107 ALA B O 1
ATOM 3715 N N . LYS B 1 108 ? -20.109 -18.844 -26.812 1 93.31 108 LYS B N 1
ATOM 3716 C CA . LYS B 1 108 ? -19.828 -18.781 -28.25 1 93.31 108 LYS B CA 1
ATOM 3717 C C . LYS B 1 108 ? -18.375 -19.078 -28.531 1 93.31 108 LYS B C 1
ATOM 3719 O O . LYS B 1 108 ? -18.062 -19.906 -29.406 1 93.31 108 LYS B O 1
ATOM 3724 N N . LEU B 1 109 ? -17.531 -18.438 -27.844 1 93.31 109 LEU B N 1
ATOM 3725 C CA . LEU B 1 109 ? -16.094 -18.609 -28.031 1 93.31 109 LEU B CA 1
ATOM 3726 C C . LEU B 1 109 ? -15.648 -20.016 -27.672 1 93.31 109 LEU B C 1
ATOM 3728 O O . LEU B 1 109 ? -14.742 -20.562 -28.297 1 93.31 109 LEU B O 1
ATOM 3732 N N . HIS B 1 110 ? -16.25 -20.562 -26.656 1 94.44 110 HIS B N 1
ATOM 3733 C CA . HIS B 1 110 ? -15.953 -21.922 -26.25 1 94.44 110 HIS B CA 1
ATOM 3734 C C . HIS B 1 110 ? -16.312 -22.922 -27.359 1 94.44 110 HIS B C 1
ATOM 3736 O O . HIS B 1 110 ? -15.508 -23.781 -27.703 1 94.44 110 HIS B O 1
ATOM 3742 N N . ARG B 1 111 ? -17.438 -22.719 -27.891 1 93.06 111 ARG B N 1
ATOM 3743 C CA . ARG B 1 111 ? -17.875 -23.578 -28.984 1 93.06 111 ARG B CA 1
ATOM 3744 C C . ARG B 1 111 ? -16.953 -23.469 -30.188 1 93.06 111 ARG B C 1
ATOM 3746 O O . ARG B 1 111 ? -16.641 -24.469 -30.844 1 93.06 111 ARG B O 1
ATOM 3753 N N . ALA B 1 112 ? -16.531 -22.25 -30.438 1 91.56 112 ALA B N 1
ATOM 3754 C CA . ALA B 1 112 ? -15.68 -21.984 -31.594 1 91.56 112 ALA B CA 1
ATOM 3755 C C . ALA B 1 112 ? -14.25 -22.453 -31.359 1 91.56 112 ALA B C 1
ATOM 3757 O O . ALA B 1 112 ? -13.43 -22.453 -32.281 1 91.56 112 ALA B O 1
ATOM 3758 N N . GLY B 1 113 ? -13.914 -22.797 -30.141 1 90.25 113 GLY B N 1
ATOM 3759 C CA . GLY B 1 113 ? -12.562 -23.219 -29.812 1 90.25 113 GLY B CA 1
ATOM 3760 C C . GLY B 1 113 ? -11.57 -22.078 -29.766 1 90.25 113 GLY B C 1
ATOM 3761 O O . GLY B 1 113 ? -10.383 -22.266 -30.062 1 90.25 113 GLY B O 1
ATOM 3762 N N . GLU B 1 114 ? -12.086 -20.938 -29.391 1 90 114 GLU B N 1
ATOM 3763 C CA . GLU B 1 114 ? -11.266 -19.734 -29.469 1 90 114 GLU B CA 1
ATOM 3764 C C . GLU B 1 114 ? -10.758 -19.344 -28.078 1 90 114 GLU B C 1
ATOM 3766 O O . GLU B 1 114 ? -10.148 -18.281 -27.906 1 90 114 GLU B O 1
ATOM 3771 N N . LEU B 1 115 ? -11.031 -20.125 -27.094 1 91.44 115 LEU B N 1
ATOM 3772 C CA . LEU B 1 115 ? -10.602 -19.812 -25.734 1 91.44 115 LEU B CA 1
ATOM 3773 C C . LEU B 1 115 ? -9.32 -20.578 -25.391 1 91.44 115 LEU B C 1
ATOM 3775 O O . LEU B 1 115 ? -9.102 -21.688 -25.859 1 91.44 115 LEU B O 1
ATOM 3779 N N . THR B 1 116 ? -8.5 -19.891 -24.641 1 87.06 116 THR B N 1
ATOM 3780 C CA . THR B 1 116 ? -7.293 -20.516 -24.109 1 87.06 116 THR B CA 1
ATOM 3781 C C . THR B 1 116 ? -7.461 -20.844 -22.641 1 87.06 116 THR B C 1
ATOM 3783 O O . THR B 1 116 ? -7.672 -19.953 -21.812 1 87.06 116 THR B O 1
ATOM 3786 N N . ALA B 1 117 ? -7.363 -22.156 -22.359 1 91.06 117 ALA B N 1
ATOM 3787 C CA . ALA B 1 117 ? -7.559 -22.625 -21 1 91.06 117 ALA B CA 1
ATOM 3788 C C . ALA B 1 117 ? -6.324 -22.359 -20.141 1 91.06 117 ALA B C 1
ATOM 3790 O O . ALA B 1 117 ? -5.191 -22.469 -20.625 1 91.06 117 ALA B O 1
ATOM 3791 N N . VAL B 1 118 ? -6.586 -22.031 -18.938 1 90.06 118 VAL B N 1
ATOM 3792 C CA . VAL B 1 118 ? -5.488 -21.906 -17.984 1 90.06 118 VAL B CA 1
ATOM 3793 C C . VAL B 1 118 ? -5.27 -23.25 -17.281 1 90.06 118 VAL B C 1
ATOM 3795 O O . VAL B 1 118 ? -6.184 -24.078 -17.203 1 90.06 118 VAL B O 1
ATOM 3798 N N . TRP B 1 119 ? -4.07 -23.438 -16.859 1 91.12 119 TRP B N 1
ATOM 3799 C CA . TRP B 1 119 ? -3.756 -24.625 -16.062 1 91.12 119 TRP B CA 1
ATOM 3800 C C . TRP B 1 119 ? -4.375 -24.516 -14.664 1 91.12 119 TRP B C 1
ATOM 3802 O O . TRP B 1 119 ? -4.207 -23.516 -13.977 1 91.12 119 TRP B O 1
ATOM 3812 N N . VAL B 1 120 ? -5.141 -25.516 -14.281 1 93 120 VAL B N 1
ATOM 3813 C CA . VAL B 1 120 ? -5.773 -25.547 -12.969 1 93 120 VAL B CA 1
ATOM 3814 C C . VAL B 1 120 ? -4.949 -26.422 -12.023 1 93 120 VAL B C 1
ATOM 3816 O O . VAL B 1 120 ? -4.828 -27.625 -12.227 1 93 120 VAL B O 1
ATOM 3819 N N . PRO B 1 121 ? -4.367 -25.828 -11.039 1 92.38 121 PRO B N 1
ATOM 3820 C CA . PRO B 1 121 ? -3.568 -26.609 -10.094 1 92.38 121 PRO B CA 1
ATOM 3821 C C . PRO B 1 121 ? -4.414 -27.562 -9.25 1 92.38 121 PRO B C 1
ATOM 3823 O O . PRO B 1 121 ? -5.609 -27.328 -9.062 1 92.38 121 PRO B O 1
ATOM 3826 N N . ASP B 1 122 ? -3.789 -28.672 -8.828 1 92.5 122 ASP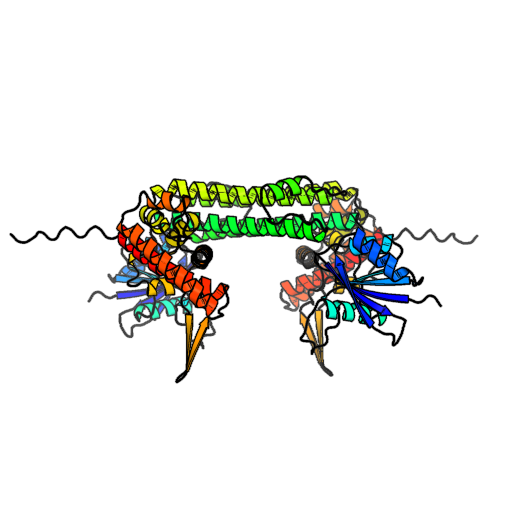 B N 1
ATOM 3827 C CA . ASP B 1 122 ? -4.461 -29.5 -7.832 1 92.5 122 ASP B CA 1
ATOM 3828 C C . ASP B 1 122 ? -4.539 -28.781 -6.484 1 92.5 122 ASP B C 1
ATOM 3830 O O . ASP B 1 122 ? -3.939 -27.719 -6.309 1 92.5 122 ASP B O 1
ATOM 3834 N N . THR B 1 123 ? -5.219 -29.359 -5.547 1 92.81 123 THR B N 1
ATOM 3835 C CA . THR B 1 123 ? -5.523 -28.688 -4.289 1 92.81 123 THR B CA 1
ATOM 3836 C C . THR B 1 123 ? -4.258 -28.469 -3.463 1 92.81 123 THR B C 1
ATOM 3838 O O . THR B 1 123 ? -4.109 -27.453 -2.787 1 92.81 123 THR B O 1
ATOM 3841 N N . ALA B 1 124 ? -3.371 -29.438 -3.539 1 95.25 124 ALA B N 1
ATOM 3842 C CA . ALA B 1 124 ? -2.127 -29.328 -2.781 1 95.25 124 ALA B CA 1
ATOM 3843 C C . ALA B 1 124 ? -1.25 -28.203 -3.324 1 95.25 124 ALA B C 1
ATOM 3845 O O . ALA B 1 124 ? -0.677 -27.422 -2.557 1 95.25 124 ALA B O 1
ATOM 3846 N N . HIS B 1 125 ? -1.201 -28.172 -4.633 1 95.94 125 HIS B N 1
ATOM 3847 C CA . HIS B 1 125 ? -0.416 -27.109 -5.254 1 95.94 125 HIS B CA 1
ATOM 3848 C C . HIS B 1 125 ? -1.016 -25.734 -4.965 1 95.94 125 HIS B C 1
ATOM 3850 O O . HIS B 1 125 ? -0.291 -24.797 -4.641 1 95.94 125 HIS B O 1
ATOM 3856 N N . GLU B 1 126 ? -2.266 -25.672 -5.094 1 95.12 126 GLU B N 1
ATOM 3857 C CA . GLU B 1 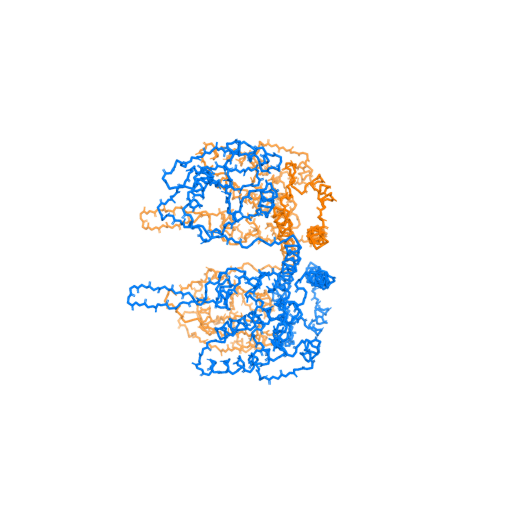126 ? -2.945 -24.422 -4.801 1 95.12 126 GLU B CA 1
ATOM 3858 C C . GLU B 1 126 ? -2.672 -23.969 -3.369 1 95.12 126 GLU B C 1
ATOM 3860 O O . GLU B 1 126 ? -2.457 -22.781 -3.119 1 95.12 126 GLU B O 1
ATOM 3865 N N . ALA B 1 127 ? -2.633 -24.875 -2.459 1 97.31 127 ALA B N 1
ATOM 3866 C CA . ALA B 1 127 ? -2.398 -24.578 -1.048 1 97.31 127 ALA B CA 1
ATOM 3867 C C . ALA B 1 127 ? -0.987 -24.047 -0.829 1 97.31 127 ALA B C 1
ATOM 3869 O O . ALA B 1 127 ? -0.798 -23.031 -0.145 1 97.31 127 ALA B O 1
ATOM 3870 N N . MET B 1 128 ? -0.039 -24.688 -1.447 1 98.19 128 MET B N 1
ATOM 3871 C CA . MET B 1 128 ? 1.343 -24.234 -1.312 1 98.19 128 MET B CA 1
ATOM 3872 C C . MET B 1 128 ? 1.529 -22.859 -1.946 1 98.19 128 MET B C 1
ATOM 3874 O O . MET B 1 128 ? 2.242 -22.016 -1.405 1 98.19 128 MET B O 1
ATOM 3878 N N . ARG B 1 129 ? 0.888 -22.656 -3.07 1 97.31 129 ARG B N 1
ATOM 3879 C CA . ARG B 1 129 ? 0.936 -21.359 -3.73 1 97.31 129 ARG B CA 1
ATOM 3880 C C . ARG B 1 129 ? 0.355 -20.266 -2.834 1 97.31 129 ARG B C 1
ATOM 3882 O O . ARG B 1 129 ? 0.909 -19.172 -2.746 1 97.31 129 ARG B O 1
ATOM 3889 N N . ASP B 1 130 ? -0.731 -20.578 -2.16 1 97.5 130 ASP B N 1
ATOM 3890 C CA . ASP B 1 130 ? -1.331 -19.641 -1.225 1 97.5 130 ASP B CA 1
ATOM 3891 C C . ASP B 1 130 ? -0.34 -19.234 -0.131 1 97.5 130 ASP B C 1
ATOM 3893 O O . ASP B 1 130 ? -0.234 -18.062 0.223 1 97.5 130 ASP B O 1
ATOM 3897 N N . LEU B 1 131 ? 0.335 -20.234 0.386 1 98.75 131 LEU B N 1
ATOM 3898 C CA . LEU B 1 131 ? 1.29 -19.984 1.464 1 98.75 131 LEU B CA 1
ATOM 3899 C C . LEU B 1 131 ? 2.459 -19.141 0.979 1 98.75 131 LEU B C 1
ATOM 3901 O O . LEU B 1 131 ? 2.861 -18.188 1.653 1 98.75 131 LEU B O 1
ATOM 3905 N N . VAL B 1 132 ? 2.936 -19.406 -0.196 1 98.69 132 VAL B N 1
ATOM 3906 C CA . VAL B 1 132 ? 4.035 -18.656 -0.785 1 98.69 132 VAL B CA 1
ATOM 3907 C C . VAL B 1 132 ? 3.596 -17.219 -1.055 1 98.69 132 VAL B C 1
ATOM 3909 O O . VAL B 1 132 ? 4.336 -16.266 -0.777 1 98.69 132 VAL B O 1
ATOM 3912 N N . ARG B 1 133 ? 2.396 -17.062 -1.549 1 98.25 133 ARG B N 1
ATOM 3913 C CA . ARG B 1 133 ? 1.866 -15.734 -1.836 1 98.25 133 ARG B CA 1
ATOM 3914 C C . ARG B 1 133 ? 1.614 -14.953 -0.549 1 98.25 133 ARG B C 1
ATOM 3916 O O . ARG B 1 133 ? 1.778 -13.734 -0.514 1 98.25 133 ARG B O 1
ATOM 3923 N N . ALA B 1 134 ? 1.242 -15.656 0.522 1 98.75 134 ALA B N 1
ATOM 3924 C CA . ALA B 1 134 ? 1.098 -15 1.818 1 98.75 134 ALA B CA 1
ATOM 3925 C C . ALA B 1 134 ? 2.434 -14.445 2.305 1 98.75 134 ALA B C 1
ATOM 3927 O O . ALA B 1 134 ? 2.494 -13.336 2.842 1 98.75 134 ALA B O 1
ATOM 3928 N N . ARG B 1 135 ? 3.469 -15.234 2.094 1 98.81 135 ARG B N 1
ATOM 3929 C CA . ARG B 1 135 ? 4.793 -14.75 2.459 1 98.81 135 ARG B CA 1
ATOM 3930 C C . ARG B 1 135 ? 5.16 -13.5 1.656 1 98.81 135 ARG B C 1
ATOM 3932 O O . ARG B 1 135 ? 5.742 -12.562 2.193 1 98.81 135 ARG B O 1
ATOM 3939 N N . ALA B 1 136 ? 4.867 -13.555 0.37 1 98.56 136 ALA B N 1
ATOM 3940 C CA . ALA B 1 136 ? 5.148 -12.398 -0.484 1 98.56 136 ALA B CA 1
ATOM 3941 C C . ALA B 1 136 ? 4.402 -11.164 0.001 1 98.56 136 ALA B C 1
ATOM 3943 O O . ALA B 1 136 ? 4.949 -10.055 -0 1 98.56 136 ALA B O 1
ATOM 3944 N N . THR B 1 137 ? 3.139 -11.359 0.4 1 98.56 137 THR B N 1
ATOM 3945 C CA . THR B 1 137 ? 2.354 -10.273 0.979 1 98.56 137 THR B CA 1
ATOM 3946 C C . THR B 1 137 ? 3.025 -9.734 2.238 1 98.56 137 THR B C 1
ATOM 3948 O O . THR B 1 137 ? 3.16 -8.523 2.404 1 98.56 137 THR B O 1
ATOM 3951 N N . ALA B 1 138 ? 3.463 -10.633 3.111 1 98.75 138 ALA B N 1
ATOM 3952 C CA . ALA B 1 138 ? 4.145 -10.242 4.344 1 98.75 138 ALA B CA 1
ATOM 3953 C C . ALA B 1 138 ? 5.418 -9.461 4.039 1 98.75 138 ALA B C 1
ATOM 3955 O O . ALA B 1 138 ? 5.742 -8.492 4.738 1 98.75 138 ALA B O 1
ATOM 3956 N N . MET B 1 139 ? 6.125 -9.867 3.025 1 98.5 139 MET B N 1
ATOM 3957 C CA . MET B 1 139 ? 7.344 -9.172 2.621 1 98.5 139 MET B CA 1
ATOM 3958 C C . MET B 1 139 ? 7.043 -7.746 2.188 1 98.5 139 MET B C 1
ATOM 3960 O O . MET B 1 139 ? 7.785 -6.82 2.518 1 98.5 139 MET B O 1
ATOM 3964 N N . ARG B 1 140 ? 5.973 -7.586 1.468 1 98.06 140 ARG B N 1
ATOM 3965 C CA . ARG B 1 140 ? 5.566 -6.25 1.044 1 98.06 140 ARG B CA 1
ATOM 3966 C C . ARG B 1 140 ? 5.211 -5.379 2.244 1 98.06 140 ARG B C 1
ATOM 3968 O O . ARG B 1 140 ? 5.578 -4.203 2.295 1 98.06 140 ARG B O 1
ATOM 3975 N N . VAL B 1 141 ? 4.508 -5.977 3.164 1 98.56 141 VAL B N 1
ATOM 3976 C CA . VAL B 1 141 ? 4.141 -5.262 4.383 1 98.56 141 VAL B CA 1
ATOM 3977 C C . VAL B 1 141 ? 5.402 -4.832 5.129 1 98.56 141 VAL B C 1
ATOM 3979 O O . VAL B 1 141 ? 5.492 -3.699 5.609 1 98.56 141 VAL B O 1
ATOM 3982 N N . ALA B 1 142 ? 6.375 -5.703 5.23 1 98.62 142 ALA B N 1
ATOM 3983 C CA . ALA B 1 142 ? 7.633 -5.387 5.898 1 98.62 142 ALA B CA 1
ATOM 3984 C C . ALA B 1 142 ? 8.359 -4.242 5.195 1 98.62 142 ALA B C 1
ATOM 3986 O O . ALA B 1 142 ? 8.891 -3.34 5.848 1 98.62 142 ALA B O 1
ATOM 3987 N N . GLY B 1 143 ? 8.367 -4.324 3.883 1 98.38 143 GLY B N 1
ATOM 3988 C CA . GLY B 1 143 ? 8.992 -3.256 3.117 1 98.38 143 GLY B CA 1
ATOM 3989 C C . GLY B 1 143 ? 8.352 -1.899 3.359 1 98.38 143 GLY B C 1
ATOM 3990 O O . GLY B 1 143 ? 9.055 -0.897 3.514 1 98.38 143 GLY B O 1
ATOM 3991 N N . LYS B 1 144 ? 7.047 -1.892 3.406 1 98.62 144 LYS B N 1
ATOM 3992 C CA . LYS B 1 144 ? 6.328 -0.646 3.654 1 98.62 144 LYS B CA 1
ATOM 3993 C C . LYS B 1 144 ? 6.578 -0.141 5.074 1 98.62 144 LYS B C 1
ATOM 3995 O O . LYS B 1 144 ? 6.703 1.064 5.297 1 98.62 144 LYS B O 1
ATOM 4000 N N . ALA B 1 145 ? 6.594 -1.036 6.012 1 98.75 145 ALA B N 1
ATOM 4001 C CA . ALA B 1 145 ? 6.887 -0.658 7.391 1 98.75 145 ALA B CA 1
ATOM 4002 C C . ALA B 1 145 ? 8.258 0.014 7.496 1 98.75 145 ALA B C 1
ATOM 4004 O O . ALA B 1 145 ? 8.406 1.027 8.188 1 98.75 145 ALA B O 1
ATOM 4005 N N . ARG B 1 146 ? 9.242 -0.533 6.82 1 98.5 146 ARG B N 1
ATOM 4006 C CA . ARG B 1 146 ? 10.578 0.056 6.805 1 98.5 146 ARG B CA 1
ATOM 4007 C C . ARG B 1 146 ? 10.547 1.458 6.207 1 98.5 146 ARG B C 1
ATOM 4009 O O . ARG B 1 146 ? 11.195 2.373 6.723 1 98.5 146 ARG B O 1
ATOM 4016 N N . GLN B 1 147 ? 9.773 1.577 5.203 1 97.94 147 GLN B N 1
ATOM 4017 C CA . GLN B 1 147 ? 9.664 2.873 4.539 1 97.94 147 GLN B CA 1
ATOM 4018 C C . GLN B 1 147 ? 9.031 3.912 5.461 1 97.94 147 GLN B C 1
ATOM 4020 O O . GLN B 1 147 ? 9.461 5.066 5.492 1 97.94 147 GLN B O 1
ATOM 4025 N N . HIS B 1 148 ? 8 3.514 6.164 1 98.31 148 HIS B N 1
ATOM 4026 C CA . HIS B 1 148 ? 7.359 4.422 7.109 1 98.31 148 HIS B CA 1
ATOM 4027 C C . HIS B 1 148 ? 8.352 4.902 8.164 1 98.31 148 HIS B C 1
ATOM 4029 O O . HIS B 1 148 ? 8.422 6.098 8.453 1 98.31 148 HIS B O 1
ATOM 4035 N N . LEU B 1 149 ? 9.109 3.973 8.711 1 98.44 149 LEU B N 1
ATOM 4036 C CA . LEU B 1 149 ? 10.102 4.301 9.727 1 98.44 149 LEU B CA 1
ATOM 4037 C C . LEU B 1 149 ? 11.164 5.234 9.164 1 98.44 149 LEU B C 1
ATOM 4039 O O . LEU B 1 149 ? 11.477 6.262 9.773 1 98.44 149 LEU B O 1
ATOM 4043 N N . GLN B 1 150 ? 11.688 4.898 8.008 1 96.31 150 GLN B N 1
ATOM 4044 C CA . GLN B 1 150 ? 12.75 5.691 7.398 1 96.31 150 GLN B CA 1
ATOM 4045 C C . GLN B 1 150 ? 12.25 7.086 7.027 1 96.31 150 GLN B C 1
ATOM 4047 O O . GLN B 1 150 ? 12.977 8.07 7.152 1 96.31 150 GLN B O 1
ATOM 4052 N N . GLY B 1 151 ? 10.969 7.141 6.52 1 94.38 151 GLY B N 1
ATOM 4053 C CA . GLY B 1 151 ? 10.375 8.438 6.227 1 94.38 151 GLY B CA 1
ATOM 4054 C C . GLY B 1 151 ? 10.266 9.336 7.445 1 94.38 151 GLY B C 1
ATOM 4055 O O . GLY B 1 151 ? 10.562 10.531 7.371 1 94.38 151 GLY B O 1
ATOM 4056 N N . PHE B 1 152 ? 9.875 8.711 8.609 1 96.81 152 PHE B N 1
ATOM 4057 C CA . PHE B 1 152 ? 9.773 9.438 9.867 1 96.81 152 PHE B CA 1
ATOM 4058 C C . PHE B 1 152 ? 11.141 9.945 10.312 1 96.81 152 PHE B C 1
ATOM 4060 O O . PHE B 1 152 ? 11.281 11.109 10.695 1 96.81 152 PHE B O 1
ATOM 4067 N N . LEU B 1 153 ? 12.148 9.062 10.195 1 94.81 153 LEU B N 1
ATOM 4068 C CA . LEU B 1 153 ? 13.508 9.422 10.594 1 94.81 153 LEU B CA 1
ATOM 4069 C C . LEU B 1 153 ? 14.055 10.547 9.719 1 94.81 153 LEU B C 1
ATOM 4071 O O . LEU B 1 153 ? 14.633 11.508 10.234 1 94.81 153 LEU B O 1
ATOM 4075 N N . LEU B 1 154 ? 13.82 10.438 8.438 1 90.62 154 LEU B N 1
ATOM 4076 C CA . LEU B 1 154 ? 14.312 11.445 7.504 1 90.62 154 LEU B CA 1
ATOM 4077 C C . LEU B 1 154 ? 13.656 12.797 7.77 1 90.62 154 LEU B C 1
ATOM 4079 O O . LEU B 1 154 ? 14.328 13.828 7.766 1 90.62 154 LEU B O 1
ATOM 4083 N N . ARG B 1 155 ? 12.383 12.805 8.086 1 88.56 155 ARG B N 1
ATOM 4084 C CA . ARG B 1 155 ? 11.633 14.039 8.344 1 88.56 155 ARG B CA 1
ATOM 4085 C C . ARG B 1 155 ? 12.195 14.781 9.547 1 88.56 155 ARG B C 1
ATOM 4087 O O . ARG B 1 155 ? 12.062 16 9.648 1 88.56 155 ARG B O 1
ATOM 4094 N N . HIS B 1 156 ? 12.812 14.055 10.398 1 91.44 156 HIS B N 1
ATOM 4095 C CA . HIS B 1 156 ? 13.336 14.664 11.609 1 91.44 156 HIS B CA 1
ATOM 4096 C C . HIS B 1 156 ? 14.859 14.664 11.609 1 91.44 156 HIS B C 1
ATOM 4098 O O . HIS B 1 156 ? 15.484 14.719 12.672 1 91.44 156 HIS B O 1
ATOM 4104 N N . SER B 1 157 ? 15.422 14.43 10.398 1 87.12 157 SER B N 1
ATOM 4105 C CA . SER B 1 157 ? 16.859 14.555 10.148 1 87.12 157 SER B CA 1
ATOM 4106 C C . SER B 1 157 ? 17.641 13.578 11.016 1 87.12 157 SER B C 1
ATOM 4108 O O . SER B 1 157 ? 18.703 13.93 11.547 1 87.12 157 SER B O 1
ATOM 4110 N N . ARG B 1 158 ? 17.016 12.438 11.336 1 91 158 ARG B N 1
ATOM 4111 C CA . ARG B 1 158 ? 17.75 11.336 11.945 1 91 158 ARG B CA 1
ATOM 4112 C C . ARG B 1 158 ? 18.344 10.422 10.883 1 91 158 ARG B C 1
ATOM 4114 O O . ARG B 1 158 ? 17.656 9.539 10.367 1 91 158 ARG B O 1
ATOM 4121 N N . ILE B 1 159 ? 19.594 10.594 10.641 1 88.31 159 ILE B N 1
ATOM 4122 C CA . ILE B 1 159 ? 20.234 9.906 9.523 1 88.31 159 ILE B CA 1
ATOM 4123 C C . ILE B 1 159 ? 21.266 8.914 10.047 1 88.31 159 ILE B C 1
ATOM 4125 O O . ILE B 1 159 ? 22.156 9.281 10.812 1 88.31 159 ILE B O 1
ATOM 4129 N N . TYR B 1 160 ? 21.109 7.688 9.68 1 92 160 TYR B N 1
ATOM 4130 C CA . TYR B 1 160 ? 22.094 6.656 10.031 1 92 160 TYR B CA 1
ATOM 4131 C C . TYR B 1 160 ? 23.438 6.926 9.367 1 92 160 TYR B C 1
ATOM 4133 O O . TYR B 1 160 ? 23.516 7.047 8.141 1 92 160 TYR B O 1
ATOM 4141 N N . PRO B 1 161 ? 24.516 7.012 10.055 1 88.38 161 PRO B N 1
ATOM 4142 C CA . PRO B 1 161 ? 25.812 7.367 9.5 1 88.38 161 PRO B CA 1
ATOM 4143 C C . PRO B 1 161 ? 26.5 6.199 8.789 1 88.38 161 PRO B C 1
ATOM 4145 O O . PRO B 1 161 ? 27.453 6.395 8.047 1 88.38 161 PRO B O 1
ATOM 4148 N N . GLY B 1 162 ? 25.969 4.984 8.984 1 88.75 162 GLY B N 1
ATOM 4149 C CA . GLY B 1 162 ? 26.609 3.816 8.406 1 88.75 162 GLY B CA 1
ATOM 4150 C C . GLY B 1 162 ? 26.219 3.582 6.953 1 88.75 162 GLY B C 1
ATOM 4151 O O . GLY B 1 162 ? 25.531 4.398 6.352 1 88.75 162 GLY B O 1
ATOM 4152 N N . LYS B 1 163 ? 26.734 2.555 6.418 1 85.56 163 LYS B N 1
ATOM 4153 C CA . LYS B 1 163 ? 26.641 2.299 4.984 1 85.56 163 LYS B CA 1
ATOM 4154 C C . LYS B 1 163 ? 25.391 1.476 4.66 1 85.56 163 LYS B C 1
ATOM 4156 O O . LYS B 1 163 ? 24.719 1.736 3.666 1 85.56 163 LYS B O 1
ATOM 4161 N N . LYS B 1 164 ? 25.125 0.459 5.523 1 89.5 164 LYS B N 1
ATOM 4162 C CA . LYS B 1 164 ? 24.062 -0.489 5.184 1 89.5 164 LYS B CA 1
ATOM 4163 C C . LYS B 1 164 ? 22.891 -0.376 6.152 1 89.5 164 LYS B C 1
ATOM 4165 O O . LYS B 1 164 ? 23.078 -0.477 7.367 1 89.5 164 LYS B O 1
ATOM 4170 N N . GLY B 1 165 ? 21.734 -0.13 5.582 1 91.62 165 GLY B N 1
ATOM 4171 C CA . GLY B 1 165 ? 20.531 -0.108 6.395 1 91.62 165 GLY B CA 1
ATOM 4172 C C . GLY B 1 165 ? 20.078 -1.489 6.832 1 91.62 165 GLY B C 1
ATOM 4173 O O . GLY B 1 165 ? 20.438 -2.492 6.215 1 91.62 165 GLY B O 1
ATOM 4174 N N . TRP B 1 166 ? 19.438 -1.549 7.957 1 93.75 166 TRP B N 1
ATOM 4175 C CA . TRP B 1 166 ? 18.734 -2.719 8.484 1 93.75 166 TRP B CA 1
ATOM 4176 C C . TRP B 1 166 ? 19.734 -3.809 8.875 1 93.75 166 TRP B C 1
ATOM 4178 O O . TRP B 1 166 ? 19.375 -4.984 8.961 1 93.75 166 TRP B O 1
ATOM 4188 N N . SER B 1 167 ? 21 -3.537 8.945 1 94.31 167 SER B N 1
ATOM 4189 C CA . SER B 1 167 ? 22 -4.406 9.539 1 94.31 167 SER B CA 1
ATOM 4190 C C . SER B 1 167 ? 21.891 -4.422 11.062 1 94.31 167 SER B C 1
ATOM 4192 O O . SER B 1 167 ? 21.062 -3.719 11.633 1 94.31 167 SER B O 1
ATOM 4194 N N . GLY B 1 168 ? 22.703 -5.297 11.68 1 94.69 168 GLY B N 1
ATOM 4195 C CA . GLY B 1 168 ? 22.766 -5.262 13.133 1 94.69 168 GLY B CA 1
ATOM 4196 C C . GLY B 1 168 ? 23.188 -3.91 13.672 1 94.69 168 GLY B C 1
ATOM 4197 O O . GLY B 1 168 ? 22.625 -3.432 14.664 1 94.69 168 GLY B O 1
ATOM 4198 N N . ALA B 1 169 ? 24.109 -3.301 12.984 1 95.69 169 ALA B N 1
ATOM 4199 C CA . ALA B 1 169 ? 24.594 -1.983 13.383 1 95.69 169 ALA B CA 1
ATOM 4200 C C . ALA B 1 169 ? 23.5 -0.928 13.242 1 95.69 169 ALA B C 1
ATOM 4202 O O . ALA B 1 169 ? 23.375 -0.045 14.094 1 95.69 169 ALA B O 1
ATOM 4203 N N . TYR B 1 170 ? 22.75 -1 12.219 1 96.44 170 TYR B N 1
ATOM 4204 C CA . TYR B 1 170 ? 21.641 -0.079 11.984 1 96.44 170 TYR B CA 1
ATOM 4205 C C . TYR B 1 170 ? 20.609 -0.184 13.102 1 96.44 170 TYR B C 1
ATOM 4207 O O . TYR B 1 170 ? 20.141 0.833 13.625 1 96.44 170 TYR B O 1
ATOM 4215 N N . ARG B 1 171 ? 20.297 -1.403 13.516 1 95.94 171 ARG B N 1
ATOM 4216 C CA . ARG B 1 171 ? 19.297 -1.637 14.555 1 95.94 171 ARG B CA 1
ATOM 4217 C C . ARG B 1 171 ? 19.797 -1.139 15.914 1 95.94 171 ARG B C 1
ATOM 4219 O O . ARG B 1 171 ? 19 -0.647 16.719 1 95.94 171 ARG B O 1
ATOM 4226 N N . ARG B 1 172 ? 21.031 -1.297 16.203 1 95.62 172 ARG B N 1
ATOM 4227 C CA . ARG B 1 172 ? 21.609 -0.75 17.422 1 95.62 172 ARG B CA 1
ATOM 4228 C C . ARG B 1 172 ? 21.547 0.773 17.422 1 95.62 172 ARG B C 1
ATOM 4230 O O . ARG B 1 172 ? 21.234 1.384 18.453 1 95.62 172 ARG B O 1
ATOM 4237 N N . TRP B 1 173 ? 21.844 1.321 16.25 1 96.56 173 TRP B N 1
ATOM 4238 C CA . TRP B 1 173 ? 21.75 2.77 16.109 1 96.56 173 TRP B CA 1
ATOM 4239 C C . TRP B 1 173 ? 20.312 3.238 16.375 1 96.56 173 TRP B C 1
ATOM 4241 O O . TRP B 1 173 ? 20.094 4.219 17.078 1 96.56 173 TRP B O 1
ATOM 4251 N N . LEU B 1 174 ? 19.359 2.502 15.82 1 96.62 174 LEU B N 1
ATOM 4252 C CA . LEU B 1 174 ? 17.953 2.834 16 1 96.62 174 LEU B CA 1
ATOM 4253 C C . LEU B 1 174 ? 17.578 2.873 17.484 1 96.62 174 LEU B C 1
ATOM 4255 O O . LEU B 1 174 ? 16.781 3.711 17.906 1 96.62 174 LEU B O 1
ATOM 4259 N N . ALA B 1 175 ? 18.156 1.98 18.25 1 95.88 175 ALA B N 1
ATOM 4260 C CA . ALA B 1 175 ? 17.875 1.884 19.688 1 95.88 175 ALA B CA 1
ATOM 4261 C C . ALA B 1 175 ? 18.391 3.109 20.438 1 95.88 175 ALA B C 1
ATOM 4263 O O . ALA B 1 175 ? 17.969 3.393 21.547 1 95.88 175 ALA B O 1
ATOM 4264 N N . LEU B 1 176 ? 19.281 3.867 19.781 1 96.38 176 LEU B N 1
ATOM 4265 C CA . LEU B 1 176 ? 19.891 5.027 20.438 1 96.38 176 LEU B CA 1
ATOM 4266 C C . LEU B 1 176 ? 19.172 6.309 20.031 1 96.38 176 LEU B C 1
ATOM 4268 O O . LEU B 1 176 ? 19.375 7.355 20.656 1 96.38 176 LEU B O 1
ATOM 4272 N N . VAL B 1 177 ? 18.391 6.23 18.984 1 96.88 177 VAL B N 1
ATOM 4273 C CA . VAL B 1 177 ? 17.656 7.41 18.547 1 96.88 177 VAL B CA 1
ATOM 4274 C C . VAL B 1 177 ? 16.641 7.82 19.609 1 96.88 177 VAL B C 1
ATOM 4276 O O . VAL B 1 177 ? 15.953 6.969 20.172 1 96.88 177 VAL B O 1
ATOM 4279 N N . ARG B 1 178 ? 16.578 9.125 19.922 1 96.5 178 ARG B N 1
ATOM 4280 C CA . ARG B 1 178 ? 15.656 9.656 20.922 1 96.5 178 ARG B CA 1
ATOM 4281 C C . ARG B 1 178 ? 14.984 10.938 20.438 1 96.5 178 ARG B C 1
ATOM 4283 O O . ARG B 1 178 ? 15.57 11.695 19.656 1 96.5 178 ARG B O 1
ATOM 4290 N N . PHE B 1 179 ? 13.789 11.109 20.875 1 96.62 179 PHE B N 1
ATOM 4291 C CA . PHE B 1 179 ? 13.07 12.359 20.688 1 96.62 179 PHE B CA 1
ATOM 4292 C C . PHE B 1 179 ? 12.703 12.992 22.016 1 96.62 179 PHE B C 1
ATOM 4294 O O . PHE B 1 179 ? 12.453 12.289 23 1 96.62 179 PHE B O 1
ATOM 4301 N N . THR B 1 180 ? 12.711 14.281 22.016 1 94.62 180 THR B N 1
ATOM 4302 C CA . THR B 1 180 ? 12.406 15.016 23.234 1 94.62 180 THR B CA 1
ATOM 4303 C C . THR B 1 180 ? 10.914 14.938 23.562 1 94.62 180 THR B C 1
ATOM 4305 O O . THR B 1 180 ? 10.539 14.633 24.688 1 94.62 180 THR B O 1
ATOM 4308 N N . HIS B 1 181 ? 10.133 15.203 22.578 1 96.19 181 HIS B N 1
ATOM 4309 C CA . HIS B 1 181 ? 8.695 15.164 22.812 1 96.19 181 HIS B CA 1
ATOM 4310 C C . HIS B 1 181 ? 8.188 13.727 22.875 1 96.19 181 HIS B C 1
ATOM 4312 O O . HIS B 1 181 ? 8.477 12.922 22 1 96.19 181 HIS B O 1
ATOM 4318 N N . PRO B 1 182 ? 7.383 13.344 23.859 1 97.81 182 PRO B N 1
ATOM 4319 C CA . PRO B 1 182 ? 6.914 11.969 24.031 1 97.81 182 PRO B CA 1
ATOM 4320 C C . PRO B 1 182 ? 6.16 11.445 22.812 1 97.81 182 PRO B C 1
ATOM 4322 O O . PRO B 1 182 ? 6.266 10.258 22.469 1 97.81 182 PRO B O 1
ATOM 4325 N N . ALA B 1 183 ? 5.387 12.273 22.141 1 98.38 183 ALA B N 1
ATOM 4326 C CA . ALA B 1 183 ? 4.605 11.844 20.984 1 98.38 183 ALA B CA 1
ATOM 4327 C C . ALA B 1 183 ? 5.512 11.281 19.891 1 98.38 183 ALA B C 1
ATOM 4329 O O . ALA B 1 183 ? 5.23 10.219 19.328 1 98.38 183 ALA B O 1
ATOM 4330 N N . GLN B 1 184 ? 6.582 11.977 19.625 1 98.06 184 GLN B N 1
ATOM 4331 C CA . GLN B 1 184 ? 7.5 11.523 18.594 1 98.06 184 GLN B CA 1
ATOM 4332 C C . GLN B 1 184 ? 8.25 10.273 19.031 1 98.06 184 GLN B C 1
ATOM 4334 O O . GLN B 1 184 ? 8.555 9.406 18.203 1 98.06 184 GLN B O 1
ATOM 4339 N N . GLN B 1 185 ? 8.523 10.188 20.359 1 98.38 185 GLN B N 1
ATOM 4340 C CA . GLN B 1 185 ? 9.156 8.977 20.875 1 98.38 185 GLN B CA 1
ATOM 4341 C C . GLN B 1 185 ? 8.227 7.77 20.734 1 98.38 185 GLN B C 1
ATOM 4343 O O . GLN B 1 185 ? 8.672 6.672 20.391 1 98.38 185 GLN B O 1
ATOM 4348 N N . ILE B 1 186 ? 6.973 7.941 20.984 1 98.69 186 ILE B N 1
ATOM 4349 C CA . ILE B 1 186 ? 5.961 6.906 20.812 1 98.69 186 ILE B CA 1
ATOM 4350 C C . ILE B 1 186 ? 5.902 6.473 19.359 1 98.69 186 ILE B C 1
ATOM 4352 O O . ILE B 1 186 ? 5.879 5.273 19.062 1 98.69 186 ILE B O 1
ATOM 4356 N N . VAL B 1 187 ? 5.918 7.457 18.422 1 98.81 187 VAL B N 1
ATOM 4357 C CA . VAL B 1 187 ? 5.848 7.176 17 1 98.81 187 VAL B CA 1
ATOM 4358 C C . VAL B 1 187 ? 7.062 6.355 16.562 1 98.81 187 VAL B C 1
ATOM 4360 O O . VAL B 1 187 ? 6.926 5.367 15.844 1 98.81 187 VAL B O 1
ATOM 4363 N N . LEU B 1 188 ? 8.258 6.773 17.047 1 98.62 188 LEU B N 1
ATOM 4364 C CA . LEU B 1 188 ? 9.477 6.039 16.734 1 98.62 188 LEU B CA 1
ATOM 4365 C C . LEU B 1 188 ? 9.359 4.578 17.156 1 98.62 188 LEU B C 1
ATOM 4367 O O . LEU B 1 188 ? 9.594 3.674 16.344 1 98.62 188 LEU B O 1
ATOM 4371 N N . GLN B 1 189 ? 8.961 4.395 18.391 1 98.56 189 GLN B N 1
ATOM 4372 C CA . GLN B 1 189 ? 8.867 3.035 18.906 1 98.56 189 GLN B CA 1
ATOM 4373 C C . GLN B 1 189 ? 7.805 2.23 18.172 1 98.56 189 GLN B C 1
ATOM 4375 O O . GLN B 1 189 ? 8 1.044 17.891 1 98.56 189 GLN B O 1
ATOM 4380 N N . ASP B 1 190 ? 6.738 2.875 17.875 1 98.69 190 ASP B N 1
ATOM 4381 C CA . ASP B 1 190 ? 5.668 2.221 17.125 1 98.69 190 ASP B CA 1
ATOM 4382 C C . ASP B 1 190 ? 6.172 1.722 15.773 1 98.69 190 ASP B C 1
ATOM 4384 O O . ASP B 1 190 ? 5.902 0.583 15.391 1 98.69 190 ASP B O 1
ATOM 4388 N N . TYR B 1 191 ? 6.875 2.582 15.016 1 98.75 191 TYR B N 1
ATOM 4389 C CA . TYR B 1 191 ? 7.383 2.203 13.703 1 98.75 191 TYR B CA 1
ATOM 4390 C C . TYR B 1 191 ? 8.43 1.099 13.82 1 98.75 191 TYR B C 1
ATOM 4392 O O . TYR B 1 191 ? 8.477 0.193 12.984 1 98.75 191 TYR B O 1
ATOM 4400 N N . ILE B 1 192 ? 9.242 1.185 14.859 1 98.62 192 ILE B N 1
ATOM 4401 C CA . ILE B 1 192 ? 10.242 0.141 15.078 1 98.62 192 ILE B CA 1
ATOM 4402 C C . ILE B 1 192 ? 9.539 -1.194 15.328 1 98.62 192 ILE B C 1
ATOM 4404 O O . ILE B 1 192 ? 9.914 -2.213 14.734 1 98.62 192 ILE B O 1
ATOM 4408 N N . ASP B 1 193 ? 8.523 -1.203 16.188 1 98.5 193 ASP B N 1
ATOM 4409 C CA . ASP B 1 193 ? 7.777 -2.416 16.5 1 98.5 193 ASP B CA 1
ATOM 4410 C C . ASP B 1 193 ? 7.062 -2.959 15.266 1 98.5 193 ASP B C 1
ATOM 4412 O O . ASP B 1 193 ? 7 -4.172 15.062 1 98.5 193 ASP B O 1
ATOM 4416 N N . ALA B 1 194 ? 6.508 -2.061 14.453 1 98.69 194 ALA B N 1
ATOM 4417 C CA . ALA B 1 194 ? 5.824 -2.475 13.227 1 98.69 194 ALA B CA 1
ATOM 4418 C C . ALA B 1 194 ? 6.773 -3.219 12.297 1 98.69 194 ALA B C 1
ATOM 4420 O O . ALA B 1 194 ? 6.398 -4.227 11.695 1 98.69 194 ALA B O 1
ATOM 4421 N N . VAL B 1 195 ? 8.016 -2.678 12.141 1 98.62 195 VAL B N 1
ATOM 4422 C CA . VAL B 1 195 ? 9.016 -3.336 11.305 1 98.62 195 VAL B CA 1
ATOM 4423 C C . VAL B 1 195 ? 9.344 -4.715 11.883 1 98.62 195 VAL B C 1
ATOM 4425 O O . VAL B 1 195 ? 9.352 -5.707 11.148 1 98.62 195 VAL B O 1
ATOM 4428 N N . ALA B 1 196 ? 9.562 -4.781 13.195 1 98.31 196 ALA B N 1
ATOM 4429 C CA . ALA B 1 196 ? 9.914 -6.035 13.859 1 98.31 196 ALA B CA 1
ATOM 4430 C C . ALA B 1 196 ? 8.812 -7.078 13.68 1 98.31 196 ALA B C 1
ATOM 4432 O O . ALA B 1 196 ? 9.094 -8.234 13.359 1 98.31 196 ALA B O 1
ATOM 4433 N N . ASP B 1 197 ? 7.574 -6.66 13.906 1 98.31 197 ASP B N 1
ATOM 4434 C CA . ASP B 1 197 ? 6.434 -7.559 13.773 1 98.31 197 ASP B CA 1
ATOM 4435 C C . ASP B 1 197 ? 6.312 -8.086 12.344 1 98.31 197 ASP B C 1
ATOM 4437 O O . ASP B 1 197 ? 6.059 -9.273 12.133 1 98.31 197 ASP B O 1
ATOM 4441 N N . ALA B 1 198 ? 6.438 -7.18 11.367 1 98.62 198 ALA B N 1
ATOM 4442 C CA . ALA B 1 198 ? 6.316 -7.566 9.961 1 98.62 198 ALA B CA 1
ATOM 4443 C C . ALA B 1 198 ? 7.422 -8.539 9.562 1 98.62 198 ALA B C 1
ATOM 4445 O O . ALA B 1 198 ? 7.172 -9.508 8.844 1 98.62 198 ALA B O 1
ATOM 4446 N N . GLU B 1 199 ? 8.648 -8.273 10 1 98.44 199 GLU B N 1
ATOM 4447 C CA . GLU B 1 199 ? 9.766 -9.156 9.695 1 98.44 199 GLU B CA 1
ATOM 4448 C C . GLU B 1 199 ? 9.578 -10.531 10.336 1 98.44 199 GLU B C 1
ATOM 4450 O O . GLU B 1 199 ? 9.906 -11.555 9.734 1 98.44 199 GLU B O 1
ATOM 4455 N N . ALA B 1 200 ? 9.086 -10.547 11.586 1 98.62 200 ALA B N 1
ATOM 4456 C CA . ALA B 1 200 ? 8.797 -11.812 12.273 1 98.62 200 ALA B CA 1
ATOM 4457 C C . ALA B 1 200 ? 7.762 -12.625 11.5 1 98.62 200 ALA B C 1
ATOM 4459 O O . ALA B 1 200 ? 7.863 -13.852 11.43 1 98.62 200 ALA B O 1
ATOM 4460 N N . ARG B 1 201 ? 6.766 -11.961 10.977 1 98.69 201 ARG B N 1
ATOM 4461 C CA . ARG B 1 201 ? 5.734 -12.602 10.172 1 98.69 201 ARG B CA 1
ATOM 4462 C C . ARG B 1 201 ? 6.336 -13.266 8.938 1 98.69 201 ARG B C 1
ATOM 4464 O O . ARG B 1 201 ? 6.012 -14.406 8.617 1 98.69 201 ARG B O 1
ATOM 4471 N N . VAL B 1 202 ? 7.227 -12.57 8.242 1 98.75 202 VAL B N 1
ATOM 4472 C CA . VAL B 1 202 ? 7.902 -13.109 7.062 1 98.75 202 VAL B CA 1
ATOM 4473 C C . VAL B 1 202 ? 8.672 -14.375 7.445 1 98.75 202 VAL B C 1
ATOM 4475 O O . VAL B 1 202 ? 8.594 -15.391 6.75 1 98.75 202 VAL B O 1
ATOM 4478 N N . GLU B 1 203 ? 9.414 -14.297 8.555 1 98.75 203 GLU B N 1
ATOM 4479 C CA . GLU B 1 203 ? 10.227 -15.43 9.008 1 98.75 203 GLU B CA 1
ATOM 4480 C C . GLU B 1 203 ? 9.352 -16.625 9.367 1 98.75 203 GLU B C 1
ATOM 4482 O O . GLU B 1 203 ? 9.68 -17.766 9.023 1 98.75 203 GLU B O 1
ATOM 4487 N N . ARG B 1 204 ? 8.289 -16.359 10.047 1 98.62 204 ARG B N 1
ATOM 4488 C CA . ARG B 1 204 ? 7.363 -17.422 10.43 1 98.62 204 ARG B CA 1
ATOM 4489 C C . ARG B 1 204 ? 6.801 -18.125 9.195 1 98.62 204 ARG B C 1
ATOM 4491 O O . ARG B 1 204 ? 6.805 -19.359 9.117 1 98.62 204 ARG B O 1
ATOM 4498 N N . LEU B 1 205 ? 6.328 -17.375 8.211 1 98.81 205 LEU B N 1
ATOM 4499 C CA . LEU B 1 205 ? 5.766 -17.953 6.996 1 98.81 205 LEU B CA 1
ATOM 4500 C C . LEU B 1 205 ? 6.828 -18.703 6.211 1 98.81 205 LEU B C 1
ATOM 4502 O O . LEU B 1 205 ? 6.543 -19.75 5.625 1 98.81 205 LEU B O 1
ATOM 4506 N N . THR B 1 206 ? 8.047 -18.188 6.211 1 98.81 206 THR B N 1
ATOM 4507 C CA . THR B 1 206 ? 9.156 -18.875 5.559 1 98.81 206 THR B CA 1
ATOM 4508 C C . THR B 1 206 ? 9.383 -20.25 6.188 1 98.81 206 THR B C 1
ATOM 4510 O O . THR B 1 206 ? 9.539 -21.25 5.48 1 98.81 206 THR B O 1
ATOM 4513 N N . GLY B 1 207 ? 9.375 -20.25 7.559 1 98.81 207 GLY B N 1
ATOM 4514 C CA . GLY B 1 207 ? 9.523 -21.516 8.266 1 98.81 207 GLY B CA 1
ATOM 4515 C C . GLY B 1 207 ? 8.406 -22.5 7.973 1 98.81 207 GLY B C 1
ATOM 4516 O O . GLY B 1 207 ? 8.648 -23.703 7.832 1 98.81 207 GLY B O 1
ATOM 4517 N N . GLN B 1 208 ? 7.215 -22.016 7.809 1 98.81 208 GLN B N 1
ATOM 4518 C CA . GLN B 1 208 ? 6.059 -22.859 7.539 1 98.81 208 GLN B CA 1
ATOM 4519 C C . GLN B 1 208 ? 6.117 -23.438 6.125 1 98.81 208 GLN B C 1
ATOM 4521 O O . GLN B 1 208 ? 5.742 -24.594 5.902 1 98.81 208 GLN B O 1
ATOM 4526 N N . ILE B 1 209 ? 6.566 -22.641 5.145 1 98.81 209 ILE B N 1
ATOM 4527 C CA . ILE B 1 209 ? 6.777 -23.156 3.793 1 98.81 209 ILE B CA 1
ATOM 4528 C C . ILE B 1 209 ? 7.781 -24.297 3.82 1 98.81 209 ILE B C 1
ATOM 4530 O O . ILE B 1 209 ? 7.543 -25.359 3.236 1 98.81 209 ILE B O 1
ATOM 4534 N N . ALA B 1 210 ? 8.891 -24.094 4.543 1 98.69 210 ALA B N 1
ATOM 4535 C CA . ALA B 1 210 ? 9.938 -25.109 4.641 1 98.69 210 ALA B CA 1
ATOM 4536 C C . ALA B 1 210 ? 9.406 -26.391 5.289 1 98.69 210 ALA B C 1
ATOM 4538 O O . ALA B 1 210 ? 9.734 -27.484 4.855 1 98.69 210 ALA B O 1
ATOM 4539 N N . ASP B 1 211 ? 8.547 -26.234 6.293 1 98.56 211 ASP B N 1
ATOM 4540 C CA . ASP B 1 211 ? 8 -27.359 7.039 1 98.56 211 ASP B CA 1
ATOM 4541 C C . ASP B 1 211 ? 7.062 -28.203 6.168 1 98.56 211 ASP B C 1
ATOM 4543 O O . ASP B 1 211 ? 7 -29.422 6.316 1 98.56 211 ASP B O 1
ATOM 4547 N N . LEU B 1 212 ? 6.375 -27.594 5.25 1 98.5 212 LEU B N 1
ATOM 4548 C CA . LEU B 1 212 ? 5.352 -28.281 4.477 1 98.5 212 LEU B CA 1
ATOM 4549 C C . LEU B 1 212 ? 5.91 -28.766 3.139 1 98.5 212 LEU B C 1
ATOM 4551 O O . LEU B 1 212 ? 5.305 -29.609 2.475 1 98.5 212 LEU B O 1
ATOM 4555 N N . LEU B 1 213 ? 7.082 -28.234 2.766 1 98.06 213 LEU B N 1
ATOM 4556 C CA . LEU B 1 213 ? 7.676 -28.5 1.459 1 98.06 213 LEU B CA 1
ATOM 4557 C C . LEU B 1 213 ? 7.848 -29.984 1.22 1 98.06 213 LEU B C 1
ATOM 4559 O O . LEU B 1 213 ? 7.484 -30.5 0.155 1 98.06 213 LEU B O 1
ATOM 4563 N N . PRO B 1 214 ? 8.289 -30.766 2.271 1 97.25 214 PRO B N 1
ATOM 4564 C CA . PRO B 1 214 ? 8.531 -32.188 2.02 1 97.25 214 PRO B CA 1
ATOM 4565 C C . PRO B 1 214 ? 7.266 -32.938 1.634 1 97.25 214 PRO B C 1
ATOM 4567 O O . PRO B 1 214 ? 7.344 -34.031 1.038 1 97.25 214 PRO B O 1
ATOM 4570 N N . HIS B 1 215 ? 6.148 -32.406 1.922 1 96.38 215 HIS B N 1
ATOM 4571 C CA . HIS B 1 215 ? 4.891 -33.062 1.649 1 96.38 215 HIS B CA 1
ATOM 4572 C C . HIS B 1 215 ? 4.305 -32.625 0.31 1 96.38 215 HIS B C 1
ATOM 4574 O O . HIS B 1 215 ? 3.252 -33.125 -0.102 1 96.38 215 HIS B O 1
ATOM 4580 N N . TRP B 1 216 ? 4.965 -31.719 -0.342 1 97 216 TRP B N 1
ATOM 4581 C CA . TRP B 1 216 ? 4.547 -31.203 -1.644 1 97 216 TRP B CA 1
ATOM 4582 C C . TRP B 1 216 ? 5.18 -32 -2.771 1 97 216 TRP B C 1
ATOM 4584 O O . TRP B 1 216 ? 6.383 -32.281 -2.762 1 97 216 TRP B O 1
ATOM 4594 N N . SER B 1 217 ? 4.383 -32.438 -3.723 1 96.31 217 SER B N 1
ATOM 4595 C CA . SER B 1 217 ? 4.824 -33.312 -4.797 1 96.31 217 SER B CA 1
ATOM 4596 C C . SER B 1 217 ? 5.961 -32.688 -5.598 1 96.31 217 SER B C 1
ATOM 4598 O O . SER B 1 217 ? 6.754 -33.406 -6.219 1 96.31 217 SER B O 1
ATOM 4600 N N . LEU B 1 218 ? 6.133 -31.375 -5.496 1 97.06 218 LEU B N 1
ATOM 4601 C CA . LEU B 1 218 ? 7.137 -30.703 -6.312 1 97.06 218 LEU B CA 1
ATOM 4602 C C . LEU B 1 218 ? 8.375 -30.359 -5.484 1 97.06 218 LEU B C 1
ATOM 4604 O O . LEU B 1 218 ? 9.242 -29.609 -5.934 1 97.06 218 LEU B O 1
ATOM 4608 N N . ALA B 1 219 ? 8.477 -30.922 -4.258 1 97.5 219 ALA B N 1
ATOM 4609 C CA . ALA B 1 219 ? 9.625 -30.688 -3.387 1 97.5 219 ALA B CA 1
ATOM 4610 C C . ALA B 1 219 ? 10.93 -31.031 -4.102 1 97.5 219 ALA B C 1
ATOM 4612 O O . ALA B 1 219 ? 11.906 -30.266 -4.027 1 97.5 219 ALA B O 1
ATOM 4613 N N . PRO B 1 220 ? 11 -32.094 -4.883 1 96.56 220 PRO B N 1
ATOM 4614 C CA . PRO B 1 220 ? 12.25 -32.406 -5.586 1 96.56 220 PRO B CA 1
ATOM 4615 C C . PRO B 1 220 ? 12.617 -31.344 -6.621 1 96.56 220 PRO B C 1
ATOM 4617 O O . PRO B 1 220 ? 13.805 -31.078 -6.828 1 96.56 220 PRO B O 1
ATOM 4620 N N . VAL B 1 221 ? 11.617 -30.781 -7.25 1 97.94 221 VAL B N 1
ATOM 4621 C CA . VAL B 1 221 ? 11.883 -29.734 -8.227 1 97.94 221 VAL B CA 1
ATOM 4622 C C . VAL B 1 221 ? 12.438 -28.5 -7.52 1 97.94 221 VAL B C 1
ATOM 4624 O O . VAL B 1 221 ? 13.414 -27.906 -7.98 1 97.94 221 VAL B O 1
ATOM 4627 N N . VAL B 1 222 ? 11.844 -28.172 -6.371 1 98.31 222 VAL B N 1
ATOM 4628 C CA . VAL B 1 222 ? 12.305 -27.031 -5.59 1 98.31 222 VAL B CA 1
ATOM 4629 C C . VAL B 1 222 ? 13.773 -27.234 -5.199 1 98.31 222 VAL B C 1
ATOM 4631 O O . VAL B 1 222 ? 14.586 -26.312 -5.332 1 98.31 222 VAL B O 1
ATOM 4634 N N . ALA B 1 223 ? 14.07 -28.375 -4.777 1 97.5 223 ALA B N 1
ATOM 4635 C CA . ALA B 1 223 ? 15.438 -28.703 -4.387 1 97.5 223 ALA B CA 1
ATOM 4636 C C . ALA B 1 223 ? 16.391 -28.609 -5.582 1 97.5 223 ALA B C 1
ATOM 4638 O O . ALA B 1 223 ? 17.453 -27.984 -5.492 1 97.5 223 ALA B O 1
ATOM 4639 N N . ALA B 1 224 ? 16 -29.141 -6.68 1 98.12 224 ALA B N 1
ATOM 4640 C CA . ALA B 1 224 ? 16.859 -29.25 -7.855 1 98.12 224 ALA B CA 1
ATOM 4641 C C . ALA B 1 224 ? 17.172 -27.875 -8.445 1 98.12 224 ALA B C 1
ATOM 4643 O O . ALA B 1 224 ? 18.312 -27.594 -8.82 1 98.12 224 ALA B O 1
ATOM 4644 N N . VAL B 1 225 ? 16.203 -27.031 -8.5 1 98.19 225 VAL B N 1
ATOM 4645 C CA . VAL B 1 225 ? 16.406 -25.766 -9.18 1 98.19 225 VAL B CA 1
ATOM 4646 C C . VAL B 1 225 ? 17.312 -24.859 -8.344 1 98.19 225 VAL B C 1
ATOM 4648 O O . VAL B 1 225 ? 17.859 -23.875 -8.844 1 98.19 225 VAL B O 1
ATOM 4651 N N . GLN B 1 226 ? 17.484 -25.188 -7.074 1 98 226 GLN B N 1
ATOM 4652 C CA . GLN B 1 226 ? 18.375 -24.438 -6.211 1 98 226 GLN B CA 1
ATOM 4653 C C . GLN B 1 226 ? 19.844 -24.688 -6.57 1 98 226 GLN B C 1
ATOM 4655 O O . GLN B 1 226 ? 20.734 -24.062 -6.012 1 98 226 GLN B O 1
ATOM 4660 N N . ALA B 1 227 ? 20.094 -25.578 -7.469 1 97.81 227 ALA B N 1
ATOM 4661 C CA . ALA B 1 227 ? 21.422 -25.781 -8.016 1 97.81 227 ALA B CA 1
ATOM 4662 C C . ALA B 1 227 ? 21.922 -24.516 -8.727 1 97.81 227 ALA B C 1
ATOM 4664 O O . ALA B 1 227 ? 23.125 -24.312 -8.852 1 97.81 227 ALA B O 1
ATOM 4665 N N . MET B 1 228 ? 21.031 -23.781 -9.195 1 97.38 228 MET B N 1
ATOM 4666 C CA . MET B 1 228 ? 21.359 -22.578 -9.953 1 97.38 228 MET B CA 1
ATOM 4667 C C . MET B 1 228 ? 21.828 -21.453 -9.023 1 97.38 228 MET B C 1
ATOM 4669 O O . MET B 1 228 ? 21.188 -21.203 -7.992 1 97.38 228 MET B O 1
ATOM 4673 N N . ARG B 1 229 ? 22.844 -20.797 -9.422 1 96.25 229 ARG B N 1
ATOM 4674 C CA . ARG B 1 229 ? 23.219 -19.562 -8.719 1 96.25 229 ARG B CA 1
ATOM 4675 C C . ARG B 1 229 ? 22.094 -18.547 -8.773 1 96.25 229 ARG B C 1
ATOM 4677 O O . ARG B 1 229 ? 21.469 -18.359 -9.812 1 96.25 229 ARG B O 1
ATOM 4684 N N . GLY B 1 230 ? 21.844 -17.922 -7.656 1 95.75 230 GLY B N 1
ATOM 4685 C CA . GLY B 1 230 ? 20.828 -16.891 -7.621 1 95.75 230 GLY B CA 1
ATOM 4686 C C . GLY B 1 230 ? 19.438 -17.438 -7.328 1 95.75 230 GLY B C 1
ATOM 4687 O O . GLY B 1 230 ? 18.484 -16.672 -7.164 1 95.75 230 GLY B O 1
ATOM 4688 N N . VAL B 1 231 ? 19.312 -18.734 -7.324 1 97.75 231 VAL B N 1
ATOM 4689 C CA . VAL B 1 231 ? 18.031 -19.375 -7.008 1 97.75 231 VAL B CA 1
ATOM 4690 C C . VAL B 1 231 ? 18.125 -20.047 -5.641 1 97.75 231 VAL B C 1
ATOM 4692 O O . VAL B 1 231 ? 18.344 -21.25 -5.551 1 97.75 231 VAL B O 1
ATOM 4695 N N . GLY B 1 232 ? 17.984 -19.234 -4.625 1 96.88 232 GLY B N 1
ATOM 4696 C CA . GLY B 1 232 ? 17.906 -19.781 -3.281 1 96.88 232 GLY B CA 1
ATOM 4697 C C . GLY B 1 232 ? 16.531 -20.297 -2.939 1 96.88 232 GLY B C 1
ATOM 4698 O O . GLY B 1 232 ? 15.648 -20.375 -3.805 1 96.88 232 GLY B O 1
ATOM 4699 N N . PHE B 1 233 ? 16.281 -20.672 -1.74 1 97.31 233 PHE B N 1
ATOM 4700 C CA . PHE B 1 233 ? 15.086 -21.359 -1.283 1 97.31 233 PHE B CA 1
ATOM 4701 C C . PHE B 1 233 ? 13.836 -20.578 -1.674 1 97.31 233 PHE B C 1
ATOM 4703 O O . PHE B 1 233 ? 12.93 -21.125 -2.303 1 97.31 233 PHE B O 1
ATOM 4710 N N . ILE B 1 234 ? 13.797 -19.234 -1.4 1 97.81 234 ILE B N 1
ATOM 4711 C CA . ILE B 1 234 ? 12.609 -18.422 -1.621 1 97.81 234 ILE B CA 1
ATOM 4712 C C . ILE B 1 234 ? 12.359 -18.266 -3.119 1 97.81 234 ILE B C 1
ATOM 4714 O O . ILE B 1 234 ? 11.219 -18.359 -3.578 1 97.81 234 ILE B O 1
ATOM 4718 N N . VAL B 1 235 ? 13.406 -18 -3.881 1 98.06 235 VAL B N 1
ATOM 4719 C CA . VAL B 1 235 ? 13.25 -17.875 -5.328 1 98.06 235 VAL B CA 1
ATOM 4720 C C . VAL B 1 235 ? 12.734 -19.188 -5.902 1 98.06 235 VAL B C 1
ATOM 4722 O O . VAL B 1 235 ? 11.781 -19.203 -6.691 1 98.06 235 VAL B O 1
ATOM 4725 N N . ALA B 1 236 ? 13.289 -20.297 -5.457 1 98.56 236 ALA B N 1
ATOM 4726 C CA . ALA B 1 236 ? 12.938 -21.609 -5.965 1 98.56 236 ALA B CA 1
ATOM 4727 C C . ALA B 1 236 ? 11.469 -21.938 -5.684 1 98.56 236 ALA B C 1
ATOM 4729 O O . ALA B 1 236 ? 10.719 -22.266 -6.602 1 98.56 236 ALA B O 1
ATOM 4730 N N . VAL B 1 237 ? 11.117 -21.844 -4.398 1 98.56 237 VAL B N 1
ATOM 4731 C CA . VAL B 1 237 ? 9.773 -22.25 -4.016 1 98.56 237 VAL B CA 1
ATOM 4732 C C . VAL B 1 237 ? 8.75 -21.312 -4.664 1 98.56 237 VAL B C 1
ATOM 4734 O O . VAL B 1 237 ? 7.656 -21.75 -5.039 1 98.56 237 VAL B O 1
ATOM 4737 N N . THR B 1 238 ? 9.07 -20 -4.844 1 98.69 238 THR B N 1
ATOM 4738 C CA . THR B 1 238 ? 8.172 -19.031 -5.469 1 98.69 238 THR B CA 1
ATOM 4739 C C . THR B 1 238 ? 7.949 -19.359 -6.938 1 98.69 238 THR B C 1
ATOM 4741 O O . THR B 1 238 ? 6.809 -19.469 -7.395 1 98.69 238 THR B O 1
ATOM 4744 N N . VAL B 1 239 ? 9.016 -19.609 -7.648 1 98.56 239 VAL B N 1
ATOM 4745 C CA . VAL B 1 239 ? 8.914 -19.906 -9.07 1 98.56 239 VAL B CA 1
ATOM 4746 C C . VAL B 1 239 ? 8.148 -21.219 -9.281 1 98.56 239 VAL B C 1
ATOM 4748 O O . VAL B 1 239 ? 7.238 -21.281 -10.109 1 98.56 239 VAL B O 1
ATOM 4751 N N . VAL B 1 240 ? 8.469 -22.203 -8.508 1 98.56 240 VAL B N 1
ATOM 4752 C CA . VAL B 1 240 ? 7.84 -23.516 -8.648 1 98.56 240 VAL B CA 1
ATOM 4753 C C . VAL B 1 240 ? 6.363 -23.422 -8.281 1 98.56 240 VAL B C 1
ATOM 4755 O O . VAL B 1 240 ? 5.508 -24 -8.961 1 98.56 240 VAL B O 1
ATOM 4758 N N . ALA B 1 241 ? 6.055 -22.672 -7.242 1 98.19 241 ALA B N 1
ATOM 4759 C CA . ALA B 1 241 ? 4.664 -22.516 -6.828 1 98.19 241 ALA B CA 1
ATOM 4760 C C . ALA B 1 241 ? 3.854 -21.781 -7.891 1 98.19 241 ALA B C 1
ATOM 4762 O O . ALA B 1 241 ? 2.686 -22.109 -8.125 1 98.19 241 ALA B O 1
ATOM 4763 N N . GLU B 1 242 ? 4.441 -20.828 -8.539 1 97.31 242 GLU B N 1
ATOM 4764 C CA . GLU B 1 242 ? 3.73 -20.016 -9.523 1 97.31 242 GLU B CA 1
ATOM 4765 C C . GLU B 1 242 ? 3.594 -20.766 -10.852 1 97.31 242 GLU B C 1
ATOM 4767 O O . GLU B 1 242 ? 2.602 -20.594 -11.562 1 97.31 242 GLU B O 1
ATOM 4772 N N . VAL B 1 243 ? 4.559 -21.609 -11.141 1 96.94 243 VAL B N 1
ATOM 4773 C CA . VAL B 1 243 ? 4.555 -22.297 -12.422 1 96.94 243 VAL B CA 1
ATOM 4774 C C . VAL B 1 243 ? 3.783 -23.609 -12.305 1 96.94 243 VAL B C 1
ATOM 4776 O O . VAL B 1 243 ? 2.977 -23.953 -13.172 1 96.94 243 VAL B O 1
ATOM 4779 N N . GLY B 1 244 ? 4.055 -24.359 -11.281 1 95.94 244 GLY B N 1
ATOM 4780 C CA . GLY B 1 244 ? 3.438 -25.672 -11.109 1 95.94 244 GLY B CA 1
ATOM 4781 C C . GLY B 1 244 ? 4.09 -26.75 -11.938 1 95.94 244 GLY B C 1
ATOM 4782 O O . GLY B 1 244 ? 5.285 -27.016 -11.797 1 95.94 244 GLY B O 1
ATOM 4783 N N . ASP B 1 245 ? 3.361 -27.25 -12.922 1 94.44 245 ASP B N 1
ATOM 4784 C CA . ASP B 1 245 ? 3.828 -28.328 -13.781 1 94.44 245 ASP B CA 1
ATOM 4785 C C . ASP B 1 245 ? 4.664 -27.797 -14.938 1 94.44 245 ASP B C 1
ATOM 4787 O O . ASP B 1 245 ? 4.125 -27.203 -15.875 1 94.44 245 ASP B O 1
ATOM 4791 N N . PHE B 1 246 ? 5.961 -28.109 -14.883 1 96.38 246 PHE B N 1
ATOM 4792 C CA . PHE B 1 246 ? 6.879 -27.609 -15.906 1 96.38 246 PHE B CA 1
ATOM 4793 C C . PHE B 1 246 ? 6.738 -28.422 -17.188 1 96.38 246 PHE B C 1
ATOM 4795 O O . PHE B 1 246 ? 7.16 -27.984 -18.266 1 96.38 246 PHE B O 1
ATOM 4802 N N . GLN B 1 247 ? 6.125 -29.531 -17.078 1 94.12 247 GLN B N 1
ATOM 4803 C CA . GLN B 1 247 ? 6 -30.422 -18.234 1 94.12 247 GLN B CA 1
ATOM 4804 C C . GLN B 1 247 ? 4.969 -29.891 -19.219 1 94.12 247 GLN B C 1
ATOM 4806 O O . GLN B 1 247 ? 4.934 -30.312 -20.375 1 94.12 247 GLN B O 1
ATOM 4811 N N . ARG B 1 248 ? 4.203 -28.984 -18.734 1 92.5 248 ARG B N 1
ATOM 4812 C CA . ARG B 1 248 ? 3.141 -28.484 -19.594 1 92.5 248 ARG B CA 1
ATOM 4813 C C . ARG B 1 248 ? 3.701 -27.531 -20.656 1 92.5 248 ARG B C 1
ATOM 4815 O O . ARG B 1 248 ? 2.996 -27.156 -21.594 1 92.5 248 ARG B O 1
ATOM 4822 N N . PHE B 1 249 ? 4.965 -27.281 -20.516 1 96 249 PHE B N 1
ATOM 4823 C CA . PHE B 1 249 ? 5.637 -26.453 -21.516 1 96 249 PHE B CA 1
ATOM 4824 C C . PHE B 1 249 ? 6.527 -27.297 -22.422 1 96 249 PHE B C 1
ATOM 4826 O O . PHE B 1 249 ? 7.488 -27.906 -21.953 1 96 249 PHE B O 1
ATOM 4833 N N . ASP B 1 250 ? 6.297 -27.203 -23.703 1 94.88 250 ASP B N 1
ATOM 4834 C CA . ASP B 1 250 ? 7.027 -28.016 -24.656 1 94.88 250 ASP B CA 1
ATOM 4835 C C . ASP B 1 250 ? 8.438 -27.484 -24.875 1 94.88 250 ASP B C 1
ATOM 4837 O O . ASP B 1 250 ? 9.336 -28.219 -25.297 1 94.88 250 ASP B O 1
ATOM 4841 N N . SER B 1 251 ? 8.609 -26.234 -24.594 1 96.94 251 SER B N 1
ATOM 4842 C CA . SER B 1 251 ? 9.898 -25.578 -24.734 1 96.94 251 SER B CA 1
ATOM 4843 C C . SER B 1 251 ? 10.094 -24.5 -23.672 1 96.94 251 SER B C 1
ATOM 4845 O O . SER B 1 251 ? 9.125 -23.984 -23.109 1 96.94 251 SER B O 1
ATOM 4847 N N . PRO B 1 252 ? 11.398 -24.234 -23.391 1 97 252 PRO B N 1
ATOM 4848 C CA . PRO B 1 252 ? 11.633 -23.156 -22.406 1 97 252 PRO B CA 1
ATOM 4849 C C . PRO B 1 252 ? 11.07 -21.812 -22.875 1 97 252 PRO B C 1
ATOM 4851 O O . PRO B 1 252 ? 10.68 -21 -22.047 1 97 252 PRO B O 1
ATOM 4854 N N . ARG B 1 253 ? 10.992 -21.625 -24.125 1 96.5 253 ARG B N 1
ATOM 4855 C CA . ARG B 1 253 ? 10.484 -20.375 -24.672 1 96.5 253 ARG B CA 1
ATOM 4856 C C . ARG B 1 253 ? 9.023 -20.156 -24.281 1 96.5 253 ARG B C 1
ATOM 4858 O O . ARG B 1 253 ? 8.602 -19.031 -24.031 1 96.5 253 ARG B O 1
ATOM 4865 N N . GLN B 1 254 ? 8.305 -21.25 -24.234 1 96.12 254 GLN B N 1
ATOM 4866 C CA . GLN B 1 254 ? 6.906 -21.156 -23.812 1 96.12 254 GLN B CA 1
ATOM 4867 C C . GLN B 1 254 ? 6.789 -20.703 -22.359 1 96.12 254 GLN B C 1
ATOM 4869 O O . GLN B 1 254 ? 5.93 -19.891 -22.031 1 96.12 254 GLN B O 1
ATOM 4874 N N . LEU B 1 255 ? 7.66 -21.219 -21.562 1 97 255 LEU B N 1
ATOM 4875 C CA . LEU B 1 255 ? 7.664 -20.828 -20.156 1 97 255 LEU B CA 1
ATOM 4876 C C . LEU B 1 255 ? 8.086 -19.375 -20 1 97 255 LEU B C 1
ATOM 4878 O O . LEU B 1 255 ? 7.5 -18.641 -19.188 1 97 255 LEU B O 1
ATOM 4882 N N . MET B 1 256 ? 9.062 -18.969 -20.781 1 97.5 256 MET B N 1
ATOM 4883 C CA . MET B 1 256 ? 9.516 -17.578 -20.766 1 97.5 256 MET B CA 1
ATOM 4884 C C . MET B 1 256 ? 8.375 -16.625 -21.125 1 97.5 256 MET B C 1
ATOM 4886 O O . MET B 1 256 ? 8.211 -15.578 -20.5 1 97.5 256 MET B O 1
ATOM 4890 N N . ALA B 1 257 ? 7.59 -17 -22.094 1 94.12 257 ALA B N 1
ATOM 4891 C CA . ALA B 1 257 ? 6.438 -16.203 -22.5 1 94.12 257 ALA B CA 1
ATOM 4892 C C . ALA B 1 257 ? 5.355 -16.188 -21.422 1 94.12 257 ALA B C 1
ATOM 4894 O O . ALA B 1 257 ? 4.746 -15.156 -21.156 1 94.12 257 ALA B O 1
ATOM 4895 N N . TYR B 1 258 ? 5.188 -17.344 -20.859 1 93.38 258 TYR B N 1
ATOM 4896 C CA . TYR B 1 258 ? 4.188 -17.516 -19.812 1 93.38 258 TYR B CA 1
ATOM 4897 C C . TYR B 1 258 ? 4.465 -16.578 -18.641 1 93.38 258 TYR B C 1
ATOM 4899 O O . TYR B 1 258 ? 3.539 -15.992 -18.078 1 93.38 258 TYR B O 1
ATOM 4907 N N . LEU B 1 259 ? 5.73 -16.359 -18.312 1 95.88 259 LEU B N 1
ATOM 4908 C CA . LEU B 1 259 ? 6.09 -15.5 -17.188 1 95.88 259 LEU B CA 1
ATOM 4909 C C . LEU B 1 259 ? 6.379 -14.078 -17.656 1 95.88 259 LEU B C 1
ATOM 4911 O O . LEU B 1 259 ? 6.801 -13.227 -16.859 1 95.88 259 LEU B O 1
ATOM 4915 N N . GLY B 1 260 ? 6.223 -13.828 -18.938 1 94.44 260 GLY B N 1
ATOM 4916 C CA . GLY B 1 260 ? 6.285 -12.484 -19.484 1 94.44 260 GLY B CA 1
ATOM 4917 C C . GLY B 1 260 ? 7.699 -11.938 -19.562 1 94.44 260 GLY B C 1
ATOM 4918 O O . GLY B 1 260 ? 7.914 -10.727 -19.422 1 94.44 260 GLY B O 1
ATOM 4919 N N . LEU B 1 261 ? 8.68 -12.75 -19.672 1 95.81 261 LEU B N 1
ATOM 4920 C CA . LEU B 1 261 ? 10.07 -12.328 -19.734 1 95.81 261 LEU B CA 1
ATOM 4921 C C . LEU B 1 261 ? 10.531 -12.188 -21.172 1 95.81 261 LEU B C 1
ATOM 4923 O O . LEU B 1 261 ? 11.711 -11.922 -21.438 1 95.81 261 LEU B O 1
ATOM 4927 N N . THR B 1 262 ? 9.586 -12.328 -22.094 1 93 262 THR B N 1
ATOM 4928 C CA . THR B 1 262 ? 9.898 -12.195 -23.516 1 93 262 THR B CA 1
ATOM 4929 C C . THR B 1 262 ? 9.602 -10.781 -24 1 93 262 THR B C 1
ATOM 4931 O O . THR B 1 262 ? 8.648 -10.148 -23.547 1 93 262 THR B O 1
ATOM 4934 N N . PRO B 1 263 ? 10.383 -10.281 -24.844 1 89.12 263 PRO B N 1
ATOM 4935 C CA . PRO B 1 263 ? 10.125 -8.945 -25.391 1 89.12 263 PRO B CA 1
ATOM 4936 C C . PRO B 1 263 ? 8.781 -8.836 -26.094 1 89.12 263 PRO B C 1
ATOM 4938 O O . PRO B 1 263 ? 8.32 -9.805 -26.703 1 89.12 263 PRO B O 1
ATOM 4941 N N . SER B 1 264 ? 8.125 -7.656 -25.953 1 87.12 264 SER B N 1
ATOM 4942 C CA . SER B 1 264 ? 6.91 -7.383 -26.719 1 87.12 264 SER B CA 1
ATOM 4943 C C . SER B 1 264 ? 7.223 -7.039 -28.172 1 87.12 264 SER B C 1
ATOM 4945 O O . SER B 1 264 ? 8.328 -6.582 -28.469 1 87.12 264 SER B O 1
ATOM 4947 N N . GLU B 1 265 ? 6.383 -7.508 -29.094 1 80.62 265 GLU B N 1
ATOM 4948 C CA . GLU B 1 265 ? 6.582 -7.242 -30.516 1 80.62 265 GLU B CA 1
ATOM 4949 C C . GLU B 1 265 ? 5.363 -6.559 -31.125 1 80.62 265 GLU B C 1
ATOM 4951 O O . GLU B 1 265 ? 4.227 -6.961 -30.859 1 80.62 265 GLU B O 1
ATOM 4956 N N . HIS B 1 266 ? 5.543 -5.316 -31.547 1 77.25 266 HIS B N 1
ATOM 4957 C CA . HIS B 1 266 ? 4.516 -4.648 -32.344 1 77.25 266 HIS B CA 1
ATOM 4958 C C . HIS B 1 266 ? 4.922 -4.547 -33.812 1 77.25 266 HIS B C 1
ATOM 4960 O O . HIS B 1 266 ? 5.949 -3.953 -34.125 1 77.25 266 HIS B O 1
ATOM 4966 N N . SER B 1 267 ? 4.516 -5.559 -34.562 1 68.12 267 SER B N 1
ATOM 4967 C CA . SER B 1 267 ? 4.898 -5.562 -35.969 1 68.12 267 SER B CA 1
ATOM 4968 C C . SER B 1 267 ? 3.803 -4.957 -36.844 1 68.12 267 SER B C 1
ATOM 4970 O O . SER B 1 267 ? 2.617 -5.199 -36.594 1 68.12 267 SER B O 1
ATOM 4972 N N . SER B 1 268 ? 4.09 -3.84 -37.281 1 65.75 268 SER B N 1
ATOM 4973 C CA . SER B 1 268 ? 3.25 -3.33 -38.344 1 65.75 268 SER B CA 1
ATOM 4974 C C . SER B 1 268 ? 3.916 -3.521 -39.719 1 65.75 268 SER B C 1
ATOM 4976 O O . SER B 1 268 ? 5.145 -3.484 -39.812 1 65.75 268 SER B O 1
ATOM 4978 N N . GLY B 1 269 ? 3.201 -4.086 -40.688 1 59.25 269 GLY B N 1
ATOM 4979 C CA . GLY B 1 269 ? 3.695 -4.312 -42.031 1 59.25 269 GLY B CA 1
ATOM 4980 C C . GLY B 1 269 ? 5.188 -4.578 -42.094 1 59.25 269 GLY B C 1
ATOM 4981 O O . GLY B 1 269 ? 5.676 -5.535 -41.469 1 59.25 269 GLY B O 1
ATOM 4982 N N . ALA B 1 270 ? 6.035 -3.689 -42.594 1 64.38 270 ALA B N 1
ATOM 4983 C CA . ALA B 1 270 ? 7.438 -3.844 -42.969 1 64.38 270 ALA B CA 1
ATOM 4984 C C . ALA B 1 270 ? 8.352 -3.621 -41.75 1 64.38 270 ALA B C 1
ATOM 4986 O O . ALA B 1 270 ? 9.562 -3.838 -41.844 1 64.38 270 ALA B O 1
ATOM 4987 N N . SER B 1 271 ? 7.742 -3.227 -40.5 1 72 271 SER B N 1
ATOM 4988 C CA . SER B 1 271 ? 8.656 -2.861 -39.438 1 72 271 SER B CA 1
ATOM 4989 C C . SER B 1 271 ? 8.336 -3.627 -38.156 1 72 271 SER B C 1
ATOM 4991 O O . SER B 1 271 ? 7.168 -3.811 -37.812 1 72 271 SER B O 1
ATOM 4993 N N . VAL B 1 272 ? 9.352 -4.34 -37.688 1 73.38 272 VAL B N 1
ATOM 4994 C CA . VAL B 1 272 ? 9.227 -5.02 -36.406 1 73.38 272 VAL B CA 1
ATOM 4995 C C . VAL B 1 272 ? 9.805 -4.141 -35.312 1 73.38 272 VAL B C 1
ATOM 4997 O O . VAL B 1 272 ? 10.961 -3.729 -35.375 1 73.38 272 VAL B O 1
ATOM 5000 N N . ARG B 1 273 ? 9 -3.562 -34.438 1 70.31 273 ARG B N 1
ATOM 5001 C CA . ARG B 1 273 ? 9.461 -2.783 -33.281 1 70.31 273 ARG B CA 1
ATOM 5002 C C . ARG B 1 273 ? 9.367 -3.592 -32 1 70.31 273 ARG B C 1
ATOM 5004 O O . ARG B 1 273 ? 8.281 -4.043 -31.625 1 70.31 273 ARG B O 1
ATOM 5011 N N . ARG B 1 274 ? 10.602 -3.883 -31.469 1 71.75 274 ARG B N 1
ATOM 5012 C CA . ARG B 1 274 ? 10.664 -4.613 -30.203 1 71.75 274 ARG B CA 1
ATOM 5013 C C . ARG B 1 274 ? 10.586 -3.658 -29.016 1 71.75 274 ARG B C 1
ATOM 5015 O O . ARG B 1 274 ? 11.203 -2.592 -29.031 1 71.75 274 ARG B O 1
ATOM 5022 N N . GLY B 1 275 ? 9.68 -4.023 -28.1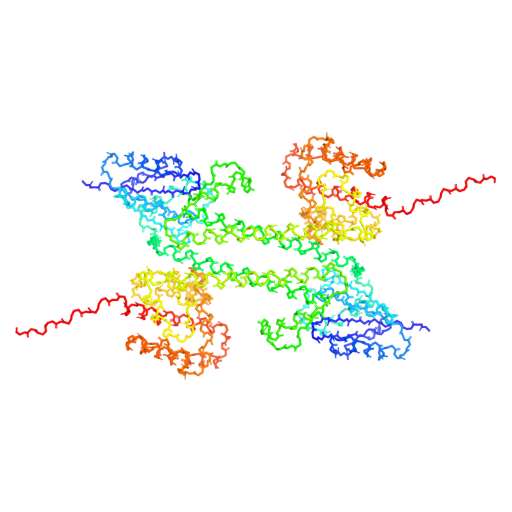41 1 78.06 275 GLY B N 1
ATOM 5023 C CA . GLY B 1 275 ? 9.539 -3.201 -26.953 1 78.06 275 GLY B CA 1
ATOM 5024 C C . GLY B 1 275 ? 10 -3.904 -25.688 1 78.06 275 GLY B C 1
ATOM 5025 O O . GLY B 1 275 ? 10.898 -4.75 -25.734 1 78.06 275 GLY B O 1
ATOM 5026 N N . GLY B 1 276 ? 9.641 -3.439 -24.562 1 85.38 276 GLY B N 1
ATOM 5027 C CA . GLY B 1 276 ? 9.953 -4.055 -23.281 1 85.38 276 GLY B CA 1
ATOM 5028 C C . GLY B 1 276 ? 9.32 -5.422 -23.109 1 85.38 276 GLY B C 1
ATOM 5029 O O . GLY B 1 276 ? 8.688 -5.941 -24.031 1 85.38 276 GLY B O 1
ATOM 5030 N N . ILE B 1 277 ? 9.672 -6.098 -22.125 1 86.25 277 ILE B N 1
ATOM 5031 C CA . ILE B 1 277 ? 9.133 -7.426 -21.859 1 86.25 277 ILE B CA 1
ATOM 5032 C C . ILE B 1 277 ? 7.609 -7.355 -21.75 1 86.25 277 ILE B C 1
ATOM 5034 O O . ILE B 1 277 ? 7.055 -6.316 -21.391 1 86.25 277 ILE B O 1
ATOM 5038 N N . THR B 1 278 ? 6.867 -8.367 -21.938 1 84.44 278 THR B N 1
ATOM 5039 C CA . THR B 1 278 ? 5.41 -8.406 -22 1 84.44 278 THR B CA 1
ATOM 5040 C C . THR B 1 278 ? 4.805 -8.258 -20.609 1 84.44 278 THR B C 1
ATOM 5042 O O . THR B 1 278 ? 3.662 -7.82 -20.453 1 84.44 278 THR B O 1
ATOM 5045 N N . LYS B 1 279 ? 5.512 -8.742 -19.594 1 86.75 279 LYS B N 1
ATOM 5046 C CA . LYS B 1 279 ? 5.09 -8.711 -18.188 1 86.75 279 LYS B CA 1
ATOM 5047 C C . LYS B 1 279 ? 3.822 -9.531 -17.984 1 86.75 279 LYS B C 1
ATOM 5049 O O . LYS B 1 279 ? 3.008 -9.219 -17.109 1 86.75 279 LYS B O 1
ATOM 5054 N N . ALA B 1 280 ? 3.643 -10.523 -18.828 1 86.06 280 ALA B N 1
ATOM 5055 C CA . ALA B 1 280 ? 2.543 -11.469 -18.656 1 86.06 280 ALA B CA 1
ATOM 5056 C C . ALA B 1 280 ? 2.775 -12.367 -17.453 1 86.06 280 ALA B C 1
ATOM 5058 O O . ALA B 1 280 ? 3.902 -12.484 -16.953 1 86.06 280 ALA B O 1
ATOM 5059 N N . GLY B 1 281 ? 1.706 -12.867 -16.984 1 89.12 281 GLY B N 1
ATOM 5060 C CA . GLY B 1 281 ? 1.817 -13.898 -15.961 1 89.12 281 GLY B CA 1
ATOM 5061 C C . GLY B 1 281 ? 2.143 -13.344 -14.586 1 89.12 281 GLY B C 1
ATOM 5062 O O . GLY B 1 281 ? 1.783 -12.211 -14.266 1 89.12 281 GLY B O 1
ATOM 5063 N N . SER B 1 282 ? 2.83 -14.195 -13.82 1 93.19 282 SER B N 1
ATOM 5064 C CA . SER B 1 282 ? 3.049 -13.906 -12.406 1 93.19 282 SER B CA 1
ATOM 5065 C C . SER B 1 282 ? 4.156 -12.875 -12.211 1 93.19 282 SER B C 1
ATOM 5067 O O . SER B 1 282 ? 5.332 -13.172 -12.438 1 93.19 282 SER B O 1
ATOM 5069 N N . GLY B 1 283 ? 3.754 -11.766 -11.758 1 95.69 283 GLY B N 1
ATOM 5070 C CA . GLY B 1 283 ? 4.754 -10.766 -11.414 1 95.69 283 GLY B CA 1
ATOM 5071 C C . GLY B 1 283 ? 5.652 -11.195 -10.266 1 95.69 283 GLY B C 1
ATOM 5072 O O . GLY B 1 283 ? 6.82 -10.805 -10.211 1 95.69 283 GLY B O 1
ATOM 5073 N N . LEU B 1 284 ? 5.098 -12.016 -9.414 1 96.88 284 LEU B N 1
ATOM 5074 C CA . LEU B 1 284 ? 5.852 -12.523 -8.273 1 96.88 284 LEU B CA 1
ATOM 5075 C C . LEU B 1 284 ? 7.016 -13.391 -8.734 1 96.88 284 LEU B C 1
ATOM 5077 O O . LEU B 1 284 ? 8.148 -13.203 -8.297 1 96.88 284 LEU B O 1
ATOM 5081 N N . ALA B 1 285 ? 6.758 -14.273 -9.602 1 97.88 285 ALA B N 1
ATOM 5082 C CA . ALA B 1 285 ? 7.801 -15.148 -10.141 1 97.88 285 ALA B CA 1
ATOM 5083 C C . ALA B 1 285 ? 8.828 -14.344 -10.93 1 97.88 285 ALA B C 1
ATOM 5085 O O . ALA B 1 285 ? 10.039 -14.562 -10.789 1 97.88 285 ALA B O 1
ATOM 5086 N N . ARG B 1 286 ? 8.391 -13.477 -11.742 1 97.25 286 ARG B N 1
ATOM 5087 C CA . ARG B 1 286 ? 9.273 -12.648 -12.555 1 97.25 286 ARG B CA 1
ATOM 5088 C C . ARG B 1 286 ? 10.242 -11.859 -11.672 1 97.25 286 ARG B C 1
ATOM 5090 O O . ARG B 1 286 ? 11.445 -11.828 -11.93 1 97.25 286 ARG B O 1
ATOM 5097 N N . ARG B 1 287 ? 9.703 -11.289 -10.656 1 97 287 ARG B N 1
ATOM 5098 C CA . ARG B 1 287 ? 10.531 -10.5 -9.75 1 97 287 ARG B CA 1
ATOM 5099 C C . ARG B 1 287 ? 11.562 -11.383 -9.047 1 97 287 ARG B C 1
ATOM 5101 O O . ARG B 1 287 ? 12.719 -10.977 -8.883 1 97 287 ARG B O 1
ATOM 5108 N N . ALA B 1 288 ? 11.109 -12.492 -8.602 1 97.75 288 ALA B N 1
ATOM 5109 C CA . ALA B 1 288 ? 12.023 -13.422 -7.934 1 97.75 288 ALA B CA 1
ATOM 5110 C C . ALA B 1 288 ? 13.18 -13.812 -8.852 1 97.75 288 ALA B C 1
ATOM 5112 O O . ALA B 1 288 ? 14.336 -13.836 -8.43 1 97.75 288 ALA B O 1
ATOM 5113 N N . LEU B 1 289 ? 12.867 -14.055 -10.078 1 98.06 289 LEU B N 1
ATOM 5114 C CA . LEU B 1 289 ? 13.875 -14.453 -11.055 1 98.06 289 LEU B CA 1
ATOM 5115 C C . LEU B 1 289 ? 14.844 -13.312 -11.336 1 98.06 289 LEU B C 1
ATOM 5117 O O . LEU B 1 289 ? 16.062 -13.523 -11.398 1 98.06 289 LEU B O 1
ATOM 5121 N N . ILE B 1 290 ? 14.352 -12.156 -11.492 1 97.81 290 ILE B N 1
ATOM 5122 C CA . ILE B 1 290 ? 15.188 -10.992 -11.789 1 97.81 290 ILE B CA 1
ATOM 5123 C C . ILE B 1 290 ? 16.125 -10.719 -10.617 1 97.81 290 ILE B C 1
ATOM 5125 O O . ILE B 1 290 ? 17.312 -10.43 -10.82 1 97.81 290 ILE B O 1
ATOM 5129 N N . GLU B 1 291 ? 15.602 -10.883 -9.453 1 96.56 291 GLU B N 1
ATOM 5130 C CA . GLU B 1 291 ? 16.438 -10.688 -8.273 1 96.56 291 GLU B CA 1
ATOM 5131 C C . GLU B 1 291 ? 17.578 -11.695 -8.242 1 96.56 291 GLU B C 1
ATOM 5133 O O . GLU B 1 291 ? 18.719 -11.344 -7.945 1 96.56 291 GLU B O 1
ATOM 5138 N N . GLY B 1 292 ? 17.25 -12.875 -8.516 1 96.94 292 GLY B N 1
ATOM 5139 C CA . GLY B 1 292 ? 18.266 -13.898 -8.555 1 96.94 292 GLY B CA 1
ATOM 5140 C C . GLY B 1 292 ? 19.297 -13.68 -9.656 1 96.94 292 GLY B C 1
ATOM 5141 O O . GLY B 1 292 ? 20.469 -13.992 -9.484 1 96.94 292 GLY B O 1
ATOM 5142 N N . ALA B 1 293 ? 18.859 -13.102 -10.711 1 98 293 ALA B N 1
ATOM 5143 C CA . ALA B 1 293 ? 19.688 -12.945 -11.898 1 98 293 ALA B CA 1
ATOM 5144 C C . ALA B 1 293 ? 20.812 -11.953 -11.656 1 98 293 ALA B C 1
ATOM 5146 O O . ALA B 1 293 ? 21.812 -11.953 -12.367 1 98 293 ALA B O 1
ATOM 5147 N N . TRP B 1 294 ? 20.719 -11.125 -10.664 1 96.88 294 TRP B N 1
ATOM 5148 C CA . TRP B 1 294 ? 21.75 -10.148 -10.344 1 96.88 294 TRP B CA 1
ATOM 5149 C C . TRP B 1 294 ? 23.062 -10.844 -9.969 1 96.88 294 TRP B C 1
ATOM 5151 O O . TRP B 1 294 ? 24.141 -10.273 -10.148 1 96.88 294 TRP B O 1
ATOM 5161 N N . SER B 1 295 ? 22.969 -12.016 -9.453 1 96.5 295 SER B N 1
ATOM 5162 C CA . SER B 1 295 ? 24.141 -12.742 -8.977 1 96.5 295 SER B CA 1
ATOM 5163 C C . SER B 1 295 ? 25.094 -13.07 -10.133 1 96.5 295 SER B C 1
ATOM 5165 O O . SER B 1 295 ? 26.266 -13.359 -9.914 1 96.5 295 SER B O 1
ATOM 5167 N N . TYR B 1 296 ? 24.656 -13 -11.297 1 97.19 296 TYR B N 1
ATOM 5168 C CA . TYR B 1 296 ? 25.438 -13.43 -12.445 1 97.19 296 TYR B CA 1
ATOM 5169 C C . TYR B 1 296 ? 26.359 -12.305 -12.93 1 97.19 296 TYR B C 1
ATOM 5171 O O . TYR B 1 296 ? 27.141 -12.492 -13.867 1 97.19 296 TYR B O 1
ATOM 5179 N N . ARG B 1 297 ? 26.188 -11.18 -12.344 1 96.69 297 ARG B N 1
ATOM 5180 C CA . ARG B 1 297 ? 27.125 -10.086 -12.609 1 96.69 297 ARG B CA 1
ATOM 5181 C C . ARG B 1 297 ? 28.531 -10.438 -12.148 1 96.69 297 ARG B C 1
ATOM 5183 O O . ARG B 1 297 ? 29.516 -9.844 -12.609 1 96.69 297 ARG B O 1
ATOM 5190 N N . MET B 1 298 ? 28.578 -11.406 -11.258 1 95.69 298 MET B N 1
ATOM 5191 C CA . MET B 1 298 ? 29.844 -11.82 -10.68 1 95.69 298 MET B CA 1
ATOM 5192 C C . MET B 1 298 ? 30.5 -12.906 -11.531 1 95.69 298 MET B C 1
ATOM 5194 O O . MET B 1 298 ? 29.859 -13.508 -12.383 1 95.69 298 MET B O 1
ATOM 5198 N N . GLN B 1 299 ? 31.75 -13.172 -11.227 1 95.25 299 GLN B N 1
ATOM 5199 C CA . GLN B 1 299 ? 32.469 -14.242 -11.914 1 95.25 299 GLN B CA 1
ATOM 5200 C C . GLN B 1 299 ? 31.922 -15.609 -11.516 1 95.25 299 GLN B C 1
ATOM 5202 O O . GLN B 1 299 ? 31.547 -15.828 -10.359 1 95.25 299 GLN B O 1
ATOM 5207 N N . ALA B 1 300 ? 31.969 -16.547 -12.516 1 96 300 ALA B N 1
ATOM 5208 C CA . ALA B 1 300 ? 31.469 -17.891 -12.258 1 96 300 ALA B CA 1
ATOM 5209 C C . ALA B 1 300 ? 32.312 -18.594 -11.18 1 96 300 ALA B C 1
ATOM 5211 O O . ALA B 1 300 ? 33.531 -18.516 -11.195 1 96 300 ALA B O 1
ATOM 5212 N N . ARG B 1 301 ? 31.641 -19.078 -10.219 1 94.75 301 ARG B N 1
ATOM 5213 C CA . ARG B 1 301 ? 32.281 -19.797 -9.109 1 94.75 301 ARG B CA 1
ATOM 5214 C C . ARG B 1 301 ? 31.25 -20.562 -8.289 1 94.75 301 ARG B C 1
ATOM 5216 O O . ARG B 1 301 ? 30.062 -20.219 -8.281 1 94.75 301 ARG B O 1
ATOM 5223 N N . ILE B 1 302 ? 31.766 -21.609 -7.672 1 94.06 302 ILE B N 1
ATOM 5224 C CA . ILE B 1 302 ? 30.906 -22.344 -6.738 1 94.06 302 ILE B CA 1
ATOM 5225 C C . ILE B 1 302 ? 31.25 -21.953 -5.305 1 94.06 302 ILE B C 1
ATOM 5227 O O . ILE B 1 302 ? 32.281 -22.391 -4.762 1 94.06 302 ILE B O 1
ATOM 5231 N N . SER B 1 303 ? 30.438 -21.188 -4.766 1 91.94 303 SER B N 1
ATOM 5232 C CA . SER B 1 303 ? 30.656 -20.766 -3.381 1 91.94 303 SER B CA 1
ATOM 5233 C C . SER B 1 303 ? 30.375 -21.922 -2.418 1 91.94 303 SER B C 1
ATOM 5235 O O . SER B 1 303 ? 29.812 -22.953 -2.807 1 91.94 303 SER B O 1
ATOM 5237 N N . VAL B 1 304 ? 30.781 -21.781 -1.172 1 91.62 304 VAL B N 1
ATOM 5238 C CA . VAL B 1 304 ? 30.562 -22.781 -0.138 1 91.62 304 VAL B CA 1
ATOM 5239 C C . VAL B 1 304 ? 29.062 -23 0.055 1 91.62 304 VAL B C 1
ATOM 5241 O O . VAL B 1 304 ? 28.609 -24.141 0.171 1 91.62 304 VAL B O 1
ATOM 5244 N N . LYS B 1 305 ? 28.344 -21.938 0.018 1 89.75 305 LYS B N 1
ATOM 5245 C CA . LYS B 1 305 ? 26.891 -22.031 0.184 1 89.75 305 LYS B CA 1
ATOM 5246 C C . LYS B 1 305 ? 26.25 -22.797 -0.97 1 89.75 305 LYS B C 1
ATOM 5248 O O . LYS B 1 305 ? 25.375 -23.641 -0.754 1 89.75 305 LYS B O 1
ATOM 5253 N N . LEU B 1 306 ? 26.672 -22.484 -2.137 1 92.38 306 LEU B N 1
ATOM 5254 C CA . LEU B 1 306 ? 26.125 -23.172 -3.303 1 92.38 306 LEU B CA 1
ATOM 5255 C C . LEU B 1 306 ? 26.531 -24.641 -3.307 1 92.38 306 LEU B C 1
ATOM 5257 O O . LEU B 1 306 ? 25.734 -25.5 -3.695 1 92.38 306 LEU B O 1
ATOM 5261 N N . LEU B 1 307 ? 27.75 -24.938 -2.898 1 92.81 307 LEU B N 1
ATOM 5262 C CA . LEU B 1 307 ? 28.25 -26.312 -2.852 1 92.81 307 LEU B CA 1
ATOM 5263 C C . LEU B 1 307 ? 27.375 -27.172 -1.944 1 92.81 307 LEU B C 1
ATOM 5265 O O . LEU B 1 307 ? 27.078 -28.328 -2.27 1 92.81 307 LEU B O 1
ATOM 5269 N N . ALA B 1 308 ? 26.953 -26.625 -0.865 1 92.38 308 ALA B N 1
ATOM 5270 C CA . ALA B 1 308 ? 26.109 -27.328 0.085 1 92.38 308 ALA B CA 1
ATOM 5271 C C . ALA B 1 308 ? 24.781 -27.734 -0.559 1 92.38 308 ALA B C 1
ATOM 5273 O O . ALA B 1 308 ? 24.234 -28.797 -0.258 1 92.38 308 ALA B O 1
ATOM 5274 N N . ARG B 1 309 ? 24.266 -26.953 -1.446 1 90.25 309 ARG B N 1
ATOM 5275 C CA . ARG B 1 309 ? 23.016 -27.219 -2.146 1 90.25 309 ARG B CA 1
ATOM 5276 C C . ARG B 1 309 ? 23.203 -28.266 -3.238 1 90.25 309 ARG B C 1
ATOM 5278 O O . ARG B 1 309 ? 22.281 -29 -3.566 1 90.25 309 ARG B O 1
ATOM 5285 N N . LEU B 1 310 ? 24.422 -28.312 -3.768 1 92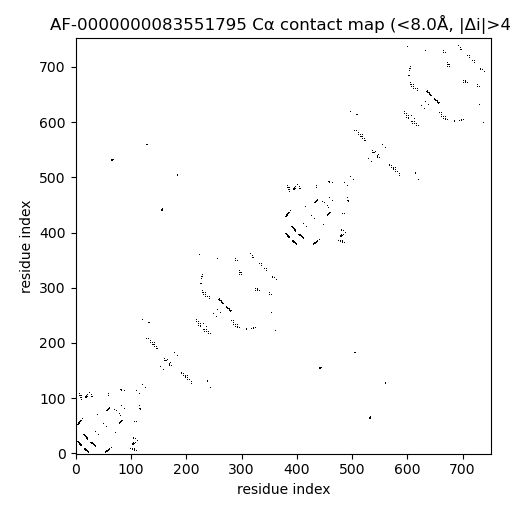.56 310 LEU B N 1
ATOM 5286 C CA . LEU B 1 310 ? 24.703 -29.141 -4.93 1 92.56 310 LEU B CA 1
ATOM 5287 C C . LEU B 1 310 ? 24.969 -30.594 -4.516 1 92.56 310 LEU B C 1
ATOM 5289 O O . LEU B 1 310 ? 24.688 -31.516 -5.281 1 92.56 310 LEU B O 1
ATOM 5293 N N . GLU B 1 311 ? 25.438 -30.766 -3.354 1 91 311 GLU B N 1
ATOM 5294 C CA . GLU B 1 311 ? 25.969 -32.062 -2.91 1 91 311 GLU B CA 1
ATOM 5295 C C . GLU B 1 311 ? 24.906 -33.156 -2.994 1 91 311 GLU B C 1
ATOM 5297 O O . GLU B 1 311 ? 25.203 -34.281 -3.408 1 91 311 GLU B O 1
ATOM 5302 N N . ALA B 1 312 ? 23.672 -32.844 -2.695 1 89.81 312 ALA B N 1
ATOM 5303 C CA . ALA B 1 312 ? 22.625 -33.875 -2.617 1 89.81 312 ALA B CA 1
ATOM 5304 C C . ALA B 1 312 ? 21.906 -34 -3.953 1 89.81 312 ALA B C 1
ATOM 5306 O O . ALA B 1 312 ? 21.031 -34.875 -4.105 1 89.81 312 ALA B O 1
ATOM 5307 N N . LEU B 1 313 ? 22.344 -33.344 -5.043 1 95.88 313 LEU B N 1
ATOM 5308 C CA . LEU B 1 313 ? 21.609 -33.312 -6.297 1 95.88 313 LEU B CA 1
ATOM 5309 C C . LEU B 1 313 ? 22.25 -34.219 -7.336 1 95.88 313 LEU B C 1
ATOM 5311 O O . LEU B 1 313 ? 23.453 -34.469 -7.297 1 95.88 313 LEU B O 1
ATOM 5315 N N . PRO B 1 314 ? 21.469 -34.781 -8.25 1 95.19 314 PRO B N 1
ATOM 5316 C CA . PRO B 1 314 ? 22.016 -35.594 -9.328 1 95.19 314 PRO B CA 1
ATOM 5317 C C . PRO B 1 314 ? 23.031 -34.875 -10.195 1 95.19 314 PRO B C 1
ATOM 5319 O O . PRO B 1 314 ? 22.906 -33.656 -10.383 1 95.19 314 PRO B O 1
ATOM 5322 N N . LYS B 1 315 ? 23.953 -35.594 -10.727 1 95.56 315 LYS B N 1
ATOM 5323 C CA . LYS B 1 315 ? 25.016 -35.031 -11.547 1 95.56 315 LYS B CA 1
ATOM 5324 C C . LYS B 1 315 ? 24.453 -34.25 -12.727 1 95.56 315 LYS B C 1
ATOM 5326 O O . LYS B 1 315 ? 24.953 -33.188 -13.086 1 95.56 315 LYS B O 1
ATOM 5331 N N . LEU B 1 316 ? 23.438 -34.781 -13.289 1 96.12 316 LEU B N 1
ATOM 5332 C CA . LEU B 1 316 ? 22.828 -34.125 -14.453 1 96.12 316 LEU B CA 1
ATOM 5333 C C . LEU B 1 316 ? 22.375 -32.719 -14.109 1 96.12 316 LEU B C 1
ATOM 5335 O O . LEU B 1 316 ? 22.609 -31.766 -14.875 1 96.12 316 LEU B O 1
ATOM 5339 N N . VAL B 1 317 ? 21.797 -32.562 -12.961 1 97.75 317 VAL B N 1
ATOM 5340 C CA . VAL B 1 317 ? 21.281 -31.266 -12.5 1 97.75 317 VAL B CA 1
ATOM 5341 C C . VAL B 1 317 ? 22.438 -30.312 -12.242 1 97.75 317 VAL B C 1
ATOM 5343 O O . VAL B 1 317 ? 22.391 -29.156 -12.664 1 97.75 317 VAL B O 1
ATOM 5346 N N . ARG B 1 318 ? 23.469 -30.766 -11.617 1 97.62 318 ARG B N 1
ATOM 5347 C CA . ARG B 1 318 ? 24.641 -29.969 -11.32 1 97.62 318 ARG B CA 1
ATOM 5348 C C . ARG B 1 318 ? 25.328 -29.484 -12.602 1 97.62 318 ARG B C 1
ATOM 5350 O O . ARG B 1 318 ? 25.766 -28.344 -12.688 1 97.62 318 ARG B O 1
ATOM 5357 N N . ASP B 1 319 ? 25.328 -30.391 -13.539 1 97.38 319 ASP B N 1
ATOM 5358 C CA . ASP B 1 319 ? 25.969 -30.062 -14.812 1 97.38 319 ASP B CA 1
ATOM 5359 C C . ASP B 1 319 ? 25.203 -28.969 -15.547 1 97.38 319 ASP B C 1
ATOM 5361 O O . ASP B 1 319 ? 25.797 -28.047 -16.094 1 97.38 319 ASP B O 1
ATOM 5365 N N . ILE B 1 320 ? 23.922 -29.094 -15.531 1 97.81 320 ILE B N 1
ATOM 5366 C CA . ILE B 1 320 ? 23.078 -28.094 -16.188 1 97.81 320 ILE B CA 1
ATOM 5367 C C . ILE B 1 320 ? 23.281 -26.75 -15.5 1 97.81 320 ILE B C 1
ATOM 5369 O O . ILE B 1 320 ? 23.438 -25.719 -16.172 1 97.81 320 ILE B O 1
ATOM 5373 N N . ALA B 1 321 ? 23.297 -26.75 -14.203 1 97.88 321 ALA B N 1
ATOM 5374 C CA . ALA B 1 321 ? 23.438 -25.516 -13.422 1 97.88 321 ALA B CA 1
ATOM 5375 C C . ALA B 1 321 ? 24.781 -24.844 -13.695 1 97.88 321 ALA B C 1
ATOM 5377 O O . ALA B 1 321 ? 24.844 -23.625 -13.852 1 97.88 321 ALA B O 1
ATOM 5378 N N . TRP B 1 322 ? 25.797 -25.625 -13.742 1 97.38 322 TRP B N 1
ATOM 5379 C CA . TRP B 1 322 ? 27.125 -25.078 -13.984 1 97.38 322 TRP B CA 1
ATOM 5380 C C . TRP B 1 322 ? 27.234 -24.5 -15.391 1 97.38 322 TRP B C 1
ATOM 5382 O O . TRP B 1 322 ? 27.766 -23.406 -15.586 1 97.38 322 TRP B O 1
ATOM 5392 N N . LYS B 1 323 ? 26.734 -25.297 -16.328 1 97.69 323 LYS B N 1
ATOM 5393 C CA . LYS B 1 323 ? 26.703 -24.797 -17.703 1 97.69 323 LYS B CA 1
ATOM 5394 C C . LYS B 1 323 ? 25.969 -23.453 -17.781 1 97.69 323 LYS B C 1
ATOM 5396 O O . LYS B 1 323 ? 26.422 -22.531 -18.469 1 97.69 323 LYS B O 1
ATOM 5401 N N . GLY B 1 324 ? 24.875 -23.406 -17.125 1 97.88 324 GLY B N 1
ATOM 5402 C CA . GLY B 1 324 ? 24.109 -22.172 -17.078 1 97.88 324 GLY B CA 1
ATOM 5403 C C . GLY B 1 324 ? 24.875 -21.016 -16.453 1 97.88 324 GLY B C 1
ATOM 5404 O O . GLY B 1 324 ? 24.844 -19.906 -16.969 1 97.88 324 GLY B O 1
ATOM 5405 N N . GLN B 1 325 ? 25.547 -21.297 -15.352 1 97.94 325 GLN B N 1
ATOM 5406 C CA . GLN B 1 325 ? 26.297 -20.25 -14.672 1 97.94 325 GLN B CA 1
ATOM 5407 C C . GLN B 1 325 ? 27.391 -19.672 -15.57 1 97.94 325 GLN B C 1
ATOM 5409 O O . GLN B 1 325 ? 27.547 -18.453 -15.664 1 97.94 325 GLN B O 1
ATOM 5414 N N . LEU B 1 326 ? 28.109 -20.562 -16.266 1 98.06 326 LEU B N 1
ATOM 5415 C CA . LEU B 1 326 ? 29.172 -20.125 -17.172 1 98.06 326 LEU B CA 1
ATOM 5416 C C . LEU B 1 326 ? 28.625 -19.25 -18.281 1 98.06 326 LEU B C 1
ATOM 5418 O O . LEU B 1 326 ? 29.141 -18.172 -18.547 1 98.06 326 LEU B O 1
ATOM 5422 N N . ARG B 1 327 ? 27.594 -19.719 -18.828 1 98 327 ARG B N 1
ATOM 5423 C CA . ARG B 1 327 ? 26.984 -19.031 -19.969 1 98 327 ARG B CA 1
ATOM 5424 C C . ARG B 1 327 ? 26.422 -17.672 -19.547 1 98 327 ARG B C 1
ATOM 5426 O O . ARG B 1 327 ? 26.672 -16.656 -20.203 1 98 327 ARG B O 1
ATOM 5433 N N . MET B 1 328 ? 25.734 -17.609 -18.469 1 98.44 328 MET B N 1
ATOM 5434 C CA . MET B 1 328 ? 25.016 -16.391 -18.078 1 98.44 328 MET B CA 1
ATOM 5435 C C . MET B 1 328 ? 25.984 -15.359 -17.516 1 98.44 328 MET B C 1
ATOM 5437 O O . MET B 1 328 ? 25.781 -14.156 -17.703 1 98.44 328 MET B O 1
ATOM 5441 N N . CYS B 1 329 ? 27.031 -15.766 -16.828 1 98.31 329 CYS B N 1
ATOM 5442 C CA . CYS B 1 329 ? 28.047 -14.812 -16.391 1 98.31 329 CYS B CA 1
ATOM 5443 C C . CYS B 1 329 ? 28.719 -14.156 -17.594 1 98.31 329 CYS B C 1
ATOM 5445 O O . CYS B 1 329 ? 28.938 -12.945 -17.609 1 98.31 329 CYS B O 1
ATOM 5447 N N . GLN B 1 330 ? 29.031 -14.969 -18.578 1 98 330 GLN B N 1
ATOM 5448 C CA . GLN B 1 330 ? 29.641 -14.453 -19.797 1 98 330 GLN B CA 1
ATOM 5449 C C . GLN B 1 330 ? 28.703 -13.508 -20.531 1 98 330 GLN B C 1
ATOM 5451 O O . GLN B 1 330 ? 29.109 -12.438 -20.984 1 98 330 GLN B O 1
ATOM 5456 N N . ARG B 1 331 ? 27.516 -13.938 -20.594 1 97.69 331 ARG B N 1
ATOM 5457 C CA . ARG B 1 331 ? 26.516 -13.125 -21.297 1 97.69 331 ARG B CA 1
ATOM 5458 C C . ARG B 1 331 ? 26.328 -11.781 -20.594 1 97.69 331 ARG B C 1
ATOM 5460 O O . ARG B 1 331 ? 26.203 -10.742 -21.25 1 97.69 331 ARG B O 1
ATOM 5467 N N . TYR B 1 332 ? 26.266 -11.789 -19.312 1 97.94 332 TYR B N 1
ATOM 5468 C CA . TYR B 1 332 ? 26.125 -10.555 -18.547 1 97.94 332 TYR B CA 1
ATOM 5469 C C . TYR B 1 332 ? 27.25 -9.578 -18.891 1 97.94 332 TYR B C 1
ATOM 5471 O O . TYR B 1 332 ? 27 -8.422 -19.219 1 97.94 332 TYR B O 1
ATOM 5479 N N . ARG B 1 333 ? 28.406 -10.016 -18.875 1 97.31 333 ARG B N 1
ATOM 5480 C CA . ARG B 1 333 ? 29.578 -9.188 -19.172 1 97.31 333 ARG B CA 1
ATOM 5481 C C . ARG B 1 333 ? 29.5 -8.633 -20.578 1 97.31 333 ARG B C 1
ATOM 5483 O O . ARG B 1 333 ? 29.781 -7.453 -20.812 1 97.31 333 ARG B O 1
ATOM 5490 N N . HIS B 1 334 ? 29.141 -9.492 -21.469 1 97.62 334 HIS B N 1
ATOM 5491 C CA . HIS B 1 334 ? 29.062 -9.094 -22.859 1 97.62 334 HIS B CA 1
ATOM 5492 C C . HIS B 1 334 ? 28.031 -7.984 -23.062 1 97.62 334 HIS B C 1
ATOM 5494 O O . HIS B 1 334 ? 28.312 -7 -23.766 1 97.62 334 HIS B O 1
ATOM 5500 N N . LEU B 1 335 ? 26.875 -8.125 -22.422 1 97.06 335 LEU B N 1
ATOM 5501 C CA . LEU B 1 335 ? 25.797 -7.164 -22.609 1 97.06 335 LEU B CA 1
ATOM 5502 C C . LEU B 1 335 ? 26.141 -5.836 -21.953 1 97.06 335 LEU B C 1
ATOM 5504 O O . LEU B 1 335 ? 25.828 -4.77 -22.484 1 97.06 335 LEU B O 1
ATOM 5508 N N . VAL B 1 336 ? 26.734 -5.91 -20.797 1 96.88 336 VAL B N 1
ATOM 5509 C CA . VAL B 1 336 ? 27.141 -4.691 -20.109 1 96.88 336 VAL B CA 1
ATOM 5510 C C . VAL B 1 336 ? 28.203 -3.971 -20.922 1 96.88 336 VAL B C 1
ATOM 5512 O O . VAL B 1 336 ? 28.172 -2.746 -21.062 1 96.88 336 VAL B O 1
ATOM 5515 N N . ALA B 1 337 ? 29.156 -4.668 -21.453 1 96.94 337 ALA B N 1
ATOM 5516 C CA . ALA B 1 337 ? 30.219 -4.102 -22.297 1 96.94 337 ALA B CA 1
ATOM 5517 C C . ALA B 1 337 ? 29.641 -3.441 -23.547 1 96.94 337 ALA B C 1
ATOM 5519 O O . ALA B 1 337 ? 30.203 -2.477 -24.062 1 96.94 337 ALA B O 1
ATOM 5520 N N . ALA B 1 338 ? 28.547 -3.955 -23.984 1 97.06 338 ALA B N 1
ATOM 5521 C CA . ALA B 1 338 ? 27.891 -3.41 -25.172 1 97.06 338 ALA B CA 1
ATOM 5522 C C . ALA B 1 338 ? 27.141 -2.127 -24.828 1 97.06 338 ALA B C 1
ATOM 5524 O O . ALA B 1 338 ? 26.516 -1.515 -25.703 1 97.06 338 ALA B O 1
ATOM 5525 N N . GLY B 1 339 ? 27.078 -1.782 -23.547 1 95.06 339 GLY B N 1
ATOM 5526 C CA . GLY B 1 339 ? 26.531 -0.497 -23.141 1 95.06 339 GLY B CA 1
ATOM 5527 C C . GLY B 1 339 ? 25.094 -0.58 -22.688 1 95.06 339 GLY B C 1
ATOM 5528 O O . GLY B 1 339 ? 24.438 0.447 -22.484 1 95.06 339 GLY B O 1
ATOM 5529 N N . LYS B 1 340 ? 24.531 -1.737 -22.594 1 93.06 340 LYS B N 1
ATOM 5530 C CA . LYS B 1 340 ? 23.141 -1.896 -22.156 1 93.06 340 LYS B CA 1
ATOM 5531 C C . LYS B 1 340 ? 22.984 -1.56 -20.672 1 93.06 340 LYS B C 1
ATOM 5533 O O . LYS B 1 340 ? 23.891 -1.822 -19.875 1 93.06 340 LYS B O 1
ATOM 5538 N N . ALA B 1 341 ? 21.828 -1 -20.406 1 95.38 341 ALA B N 1
ATOM 5539 C CA . ALA B 1 341 ? 21.547 -0.695 -19.016 1 95.38 341 ALA B CA 1
ATOM 5540 C C . ALA B 1 341 ? 21.516 -1.966 -18.172 1 95.38 341 ALA B C 1
ATOM 5542 O O . ALA B 1 341 ? 21 -2.998 -18.609 1 95.38 341 ALA B O 1
ATOM 5543 N N . LYS B 1 342 ? 22 -1.948 -16.984 1 96.19 342 LYS B N 1
ATOM 5544 C CA . LYS B 1 342 ? 22.141 -3.109 -16.109 1 96.19 342 LYS B CA 1
ATOM 5545 C C . LYS B 1 342 ? 20.797 -3.777 -15.852 1 96.19 342 LYS B C 1
ATOM 5547 O O . LYS B 1 342 ? 20.703 -5.008 -15.805 1 96.19 342 LYS B O 1
ATOM 5552 N N . VAL B 1 343 ? 19.734 -2.994 -15.695 1 94.56 343 VAL B N 1
ATOM 5553 C CA . VAL B 1 343 ? 18.422 -3.541 -15.398 1 94.56 343 VAL B CA 1
ATOM 5554 C C . VAL B 1 343 ? 17.906 -4.344 -16.594 1 94.56 343 VAL B C 1
ATOM 5556 O O . VAL B 1 343 ? 17.219 -5.355 -16.422 1 94.56 343 VAL B O 1
ATOM 5559 N N . VAL B 1 344 ? 18.219 -3.9 -17.75 1 95.44 344 VAL B N 1
ATOM 5560 C CA . VAL B 1 344 ? 17.828 -4.613 -18.969 1 95.44 344 VAL B CA 1
ATOM 5561 C C . VAL B 1 344 ? 18.625 -5.91 -19.078 1 95.44 344 VAL B C 1
ATOM 5563 O O . VAL B 1 344 ? 18.078 -6.961 -19.406 1 95.44 344 VAL B O 1
ATOM 5566 N N . VAL B 1 345 ? 19.891 -5.824 -18.781 1 97.25 345 VAL B N 1
ATOM 5567 C CA . VAL B 1 345 ? 20.781 -6.98 -18.859 1 97.25 345 VAL B CA 1
ATOM 5568 C C . VAL B 1 345 ? 20.312 -8.055 -17.875 1 97.25 345 VAL B C 1
ATOM 5570 O O . VAL B 1 345 ? 20.172 -9.219 -18.25 1 97.25 345 VAL B O 1
ATOM 5573 N N . VAL B 1 346 ? 20 -7.664 -16.688 1 98.06 346 VAL B N 1
ATOM 5574 C CA . VAL B 1 346 ? 19.594 -8.609 -15.656 1 98.06 346 VAL B CA 1
ATOM 5575 C C . VAL B 1 346 ? 18.281 -9.266 -16.047 1 98.06 346 VAL B C 1
ATOM 5577 O O . VAL B 1 346 ? 18.062 -10.445 -15.758 1 98.06 346 VAL B O 1
ATOM 5580 N N . THR B 1 347 ? 17.391 -8.539 -16.625 1 97.62 347 THR B N 1
ATOM 5581 C CA . THR B 1 347 ? 16.125 -9.102 -17.094 1 97.62 347 THR B CA 1
ATOM 5582 C C . THR B 1 347 ? 16.359 -10.156 -18.156 1 97.62 347 THR B C 1
ATOM 5584 O O . THR B 1 347 ? 15.727 -11.219 -18.156 1 97.62 347 THR B O 1
ATOM 5587 N N . ALA B 1 348 ? 17.281 -9.883 -19.062 1 97.44 348 ALA B N 1
ATOM 5588 C CA . ALA B 1 348 ? 17.656 -10.852 -20.094 1 97.44 348 ALA B CA 1
ATOM 5589 C C . ALA B 1 348 ? 18.25 -12.109 -19.469 1 97.44 348 ALA B C 1
ATOM 5591 O O . ALA B 1 348 ? 17.969 -13.227 -19.922 1 97.44 348 ALA B O 1
ATOM 5592 N N . ILE B 1 349 ? 19.047 -11.898 -18.469 1 98.31 349 ILE B N 1
ATOM 5593 C CA . ILE B 1 349 ? 19.672 -13.016 -17.766 1 98.31 349 ILE B CA 1
ATOM 5594 C C . ILE B 1 349 ? 18.594 -13.836 -17.062 1 98.31 349 ILE B C 1
ATOM 5596 O O . ILE B 1 349 ? 18.641 -15.062 -17.047 1 98.31 349 ILE B O 1
ATOM 5600 N N . ALA B 1 350 ? 17.609 -13.133 -16.469 1 98.62 350 ALA B N 1
ATOM 5601 C CA . ALA B 1 350 ? 16.5 -13.812 -15.797 1 98.62 350 ALA B CA 1
ATOM 5602 C C . ALA B 1 350 ? 15.742 -14.719 -16.766 1 98.62 350 ALA B C 1
ATOM 5604 O O . ALA B 1 350 ? 15.352 -15.836 -16.406 1 98.62 350 ALA B O 1
ATOM 5605 N N . ARG B 1 351 ? 15.555 -14.227 -17.922 1 98 351 ARG B N 1
ATOM 5606 C CA . ARG B 1 351 ? 14.898 -15.023 -18.953 1 98 351 ARG B CA 1
ATOM 5607 C C . ARG B 1 351 ? 15.695 -16.281 -19.266 1 98 351 ARG B C 1
ATOM 5609 O O . ARG B 1 351 ? 15.133 -17.375 -19.312 1 98 351 ARG B O 1
ATOM 5616 N N . GLU B 1 352 ? 16.953 -16.141 -19.5 1 97.94 352 GLU B N 1
ATOM 5617 C CA . GLU B 1 352 ? 17.797 -17.297 -19.781 1 97.94 352 GLU B CA 1
ATOM 5618 C C . GLU B 1 352 ? 17.844 -18.25 -18.594 1 97.94 352 GLU B C 1
ATOM 5620 O O . GLU B 1 352 ? 17.844 -19.469 -18.766 1 97.94 352 GLU B O 1
ATOM 5625 N N . MET B 1 353 ? 17.953 -17.656 -17.422 1 98.44 353 MET B N 1
ATOM 5626 C CA . MET B 1 353 ? 17.938 -18.453 -16.203 1 98.44 353 MET B CA 1
ATOM 5627 C C . MET B 1 353 ? 16.703 -19.344 -16.125 1 98.44 353 MET B C 1
ATOM 5629 O O . MET B 1 353 ? 16.781 -20.5 -15.75 1 98.44 353 MET B O 1
ATOM 5633 N N . LEU B 1 354 ? 15.578 -18.812 -16.531 1 98.5 354 LEU B N 1
ATOM 5634 C CA . LEU B 1 354 ? 14.328 -19.547 -16.547 1 98.5 354 LEU B CA 1
ATOM 5635 C C . LEU B 1 354 ? 14.414 -20.75 -17.484 1 98.5 354 LEU B C 1
ATOM 5637 O O . LEU B 1 354 ? 13.836 -21.812 -17.203 1 98.5 354 LEU B O 1
ATOM 5641 N N . GLY B 1 355 ? 15.117 -20.594 -18.578 1 98.5 355 GLY B N 1
ATOM 5642 C CA . GLY B 1 355 ? 15.344 -21.719 -19.469 1 98.5 355 GLY B CA 1
ATOM 5643 C C . GLY B 1 355 ? 16.062 -22.875 -18.797 1 98.5 355 GLY B C 1
ATOM 5644 O O . GLY B 1 355 ? 15.703 -24.031 -18.969 1 98.5 355 GLY B O 1
ATOM 5645 N N . PHE B 1 356 ? 17.047 -22.562 -18.062 1 98.56 356 PHE B N 1
ATOM 5646 C CA . PHE B 1 356 ? 17.797 -23.578 -17.344 1 98.56 356 PHE B CA 1
ATOM 5647 C C . PHE B 1 356 ? 16.969 -24.172 -16.219 1 98.56 356 PHE B C 1
ATOM 5649 O O . PHE B 1 356 ? 17.062 -25.375 -15.938 1 98.56 356 PHE B O 1
ATOM 5656 N N . VAL B 1 357 ? 16.172 -23.344 -15.555 1 98.5 357 VAL B N 1
ATOM 5657 C CA . VAL B 1 357 ? 15.242 -23.828 -14.539 1 98.5 357 VAL B CA 1
ATOM 5658 C C . VAL B 1 357 ? 14.305 -24.859 -15.156 1 98.5 357 VAL B C 1
ATOM 5660 O O . VAL B 1 357 ? 14.062 -25.922 -14.57 1 98.5 357 VAL B O 1
ATOM 5663 N N . TRP B 1 358 ? 13.812 -24.547 -16.297 1 98.44 358 TRP B N 1
ATOM 5664 C CA . TRP B 1 358 ? 12.938 -25.453 -17.047 1 98.44 358 TRP B CA 1
ATOM 5665 C C . TRP B 1 358 ? 13.633 -26.781 -17.297 1 98.44 358 TRP B C 1
ATOM 5667 O O . TRP B 1 358 ? 13.062 -27.844 -17.062 1 98.44 358 TRP B O 1
ATOM 5677 N N . ALA B 1 359 ? 14.836 -26.734 -17.75 1 98.19 359 ALA B N 1
ATOM 5678 C CA . ALA B 1 359 ? 15.602 -27.938 -18.078 1 98.19 359 ALA B CA 1
ATOM 5679 C C . ALA B 1 359 ? 15.828 -28.797 -16.828 1 98.19 359 ALA B C 1
ATOM 5681 O O . ALA B 1 359 ? 15.672 -30.016 -16.875 1 98.19 359 ALA B O 1
ATOM 5682 N N . ILE B 1 360 ? 16.156 -28.156 -15.781 1 98.19 360 ILE B N 1
ATOM 5683 C CA . ILE B 1 360 ? 16.406 -28.875 -14.531 1 98.19 360 ILE B CA 1
ATOM 5684 C C . ILE B 1 360 ? 15.117 -29.5 -14.023 1 98.19 360 ILE B C 1
ATOM 5686 O O . ILE B 1 360 ? 15.102 -30.672 -13.625 1 98.19 360 ILE B O 1
ATOM 5690 N N . ALA B 1 361 ? 14.023 -28.75 -14.031 1 97.94 361 ALA B N 1
ATOM 5691 C CA . ALA B 1 361 ? 12.727 -29.25 -13.562 1 97.94 361 ALA B CA 1
ATOM 5692 C C . ALA B 1 361 ? 12.289 -30.469 -14.367 1 97.94 361 ALA B C 1
ATOM 5694 O O . ALA B 1 361 ? 11.797 -31.438 -13.805 1 97.94 361 ALA B O 1
ATOM 5695 N N . ARG B 1 362 ? 12.508 -30.406 -15.648 1 95.69 362 ARG B N 1
ATOM 5696 C CA . ARG B 1 362 ? 12.125 -31.516 -16.516 1 95.69 362 ARG B CA 1
ATOM 5697 C C . ARG B 1 362 ? 12.992 -32.75 -16.234 1 95.69 362 ARG B C 1
ATOM 5699 O O . ARG B 1 362 ? 12.508 -33.875 -16.297 1 95.69 362 ARG B O 1
ATOM 5706 N N . ALA B 1 363 ? 14.211 -32.5 -15.945 1 94.88 363 ALA B N 1
ATOM 5707 C CA . ALA B 1 363 ? 15.148 -33.594 -15.695 1 94.88 363 ALA B CA 1
ATOM 5708 C C . ALA B 1 363 ? 14.758 -34.375 -14.438 1 94.88 363 ALA B C 1
ATOM 5710 O O . ALA B 1 363 ? 14.977 -35.594 -14.367 1 94.88 363 ALA B O 1
ATOM 5711 N N . VAL B 1 364 ? 14.227 -33.75 -13.484 1 94.31 364 VAL B N 1
ATOM 5712 C CA . VAL B 1 364 ? 13.961 -34.406 -12.211 1 94.31 364 VAL B CA 1
ATOM 5713 C C . VAL B 1 364 ? 12.539 -34.938 -12.195 1 94.31 364 VAL B C 1
ATOM 5715 O O . VAL B 1 364 ? 12.195 -35.781 -11.367 1 94.31 364 VAL B O 1
ATOM 5718 N N . THR B 1 365 ? 11.625 -34.5 -13 1 86.88 365 THR B N 1
ATOM 5719 C CA . THR B 1 365 ? 10.242 -34.969 -13.016 1 86.88 365 THR B CA 1
ATOM 5720 C C . THR B 1 365 ? 10.07 -36.094 -14.023 1 86.88 365 THR B C 1
ATOM 5722 O O . THR B 1 365 ? 9.109 -36.875 -13.945 1 86.88 365 THR B O 1
ATOM 5725 N N . THR B 1 366 ? 10.906 -36.312 -15.062 1 73.31 366 THR B N 1
ATOM 5726 C CA . THR B 1 366 ? 10.812 -37.375 -16.078 1 73.31 366 THR B CA 1
ATOM 5727 C C . THR B 1 366 ? 11.352 -38.688 -15.531 1 73.31 366 THR B C 1
ATOM 5729 O O . THR B 1 366 ? 12.484 -38.75 -15.047 1 73.31 366 THR B O 1
ATOM 5732 N N . PRO B 1 367 ? 10.375 -39.719 -15.297 1 61.53 367 PRO B N 1
ATOM 5733 C CA . PRO B 1 367 ? 10.852 -41.031 -14.883 1 61.53 367 PRO B CA 1
ATOM 5734 C C . PRO B 1 367 ? 11.984 -41.562 -15.766 1 61.53 367 PRO B C 1
ATOM 5736 O O . PRO B 1 367 ? 12.039 -41.219 -16.953 1 61.53 367 PRO B O 1
ATOM 5739 N N . PRO B 1 368 ? 13.109 -42 -15.133 1 52.09 368 PRO B N 1
ATOM 5740 C CA . PRO B 1 368 ? 14.227 -42.531 -15.906 1 52.09 368 PRO B CA 1
ATOM 5741 C C . PRO B 1 368 ? 13.773 -43.5 -17 1 52.09 368 PRO B C 1
ATOM 5743 O O . PRO B 1 368 ? 12.773 -44.188 -16.828 1 52.09 368 PRO B O 1
ATOM 5746 N N . ALA B 1 369 ? 13.93 -43.219 -18.297 1 48.44 369 ALA B N 1
ATOM 5747 C CA . ALA B 1 369 ? 13.672 -44.125 -19.406 1 48.44 369 ALA B CA 1
ATOM 5748 C C . ALA B 1 369 ? 14.078 -45.562 -19.031 1 48.44 369 ALA B C 1
ATOM 5750 O O . ALA B 1 369 ? 15.117 -45.75 -18.391 1 48.44 369 ALA B O 1
ATOM 5751 N N . ALA B 1 370 ? 13.109 -46.469 -18.828 1 48.91 370 ALA B N 1
ATOM 5752 C CA . ALA B 1 370 ? 13.438 -47.875 -18.656 1 48.91 370 ALA B CA 1
ATOM 5753 C C . ALA B 1 370 ? 14.617 -48.281 -19.531 1 48.91 370 ALA B C 1
ATOM 5755 O O . ALA B 1 370 ? 14.711 -47.875 -20.688 1 48.91 370 ALA B O 1
ATOM 5756 N N . PRO B 1 371 ? 15.695 -48.656 -18.969 1 47.12 371 PRO B N 1
ATOM 5757 C CA . PRO B 1 371 ? 16.797 -49.156 -19.812 1 47.12 371 PRO B CA 1
ATOM 5758 C C . PRO B 1 371 ? 16.312 -50 -21 1 47.12 371 PRO B C 1
ATOM 5760 O O . PRO B 1 371 ? 15.336 -50.75 -20.859 1 47.12 371 PRO B O 1
ATOM 5763 N N . SER B 1 372 ? 16.25 -49.375 -22.188 1 42.53 372 SER B N 1
ATOM 5764 C CA . SER B 1 372 ? 15.969 -50.219 -23.359 1 42.53 372 SER B CA 1
ATOM 5765 C C . SER B 1 372 ? 16.625 -51.594 -23.219 1 42.53 372 SER B C 1
ATOM 5767 O O . SER B 1 372 ? 17.812 -51.688 -22.906 1 42.53 372 SER B O 1
ATOM 5769 N N . ALA B 1 373 ? 15.914 -52.688 -22.922 1 45.94 373 ALA B N 1
ATOM 5770 C CA . ALA B 1 373 ? 16.359 -54.062 -23 1 45.94 373 ALA B CA 1
ATOM 5771 C C . ALA B 1 373 ? 17.219 -54.312 -24.219 1 45.94 373 ALA B C 1
ATOM 5773 O O . ALA B 1 373 ? 16.781 -54.094 -25.359 1 45.94 373 ALA B O 1
ATOM 5774 N N . THR B 1 374 ? 18.5 -54.156 -24.266 1 42.16 374 THR B N 1
ATOM 5775 C CA . THR B 1 374 ? 19.375 -54.688 -25.312 1 42.16 374 THR B CA 1
ATOM 5776 C C . THR B 1 374 ? 18.875 -56.031 -25.797 1 42.16 374 THR B C 1
ATOM 5778 O O . THR B 1 374 ? 18.641 -56.938 -25 1 42.16 374 THR B O 1
ATOM 5781 N N . ALA B 1 375 ? 18.172 -56.062 -27.016 1 43.44 375 ALA B N 1
ATOM 5782 C CA . ALA B 1 375 ? 17.844 -57.25 -27.781 1 43.44 375 ALA B CA 1
ATOM 5783 C C . ALA B 1 375 ? 18.953 -58.312 -27.641 1 43.44 375 ALA B C 1
ATOM 5785 O O . ALA B 1 375 ? 20.094 -58.094 -28.031 1 43.44 375 ALA B O 1
ATOM 5786 N N . ALA B 1 376 ? 18.891 -59.375 -26.812 1 32.66 376 ALA B N 1
ATOM 5787 C CA . ALA B 1 376 ? 19.531 -60.625 -27.172 1 32.66 376 ALA B CA 1
ATOM 5788 C C . ALA B 1 376 ? 18.922 -61.219 -28.453 1 32.66 376 ALA B C 1
ATOM 5790 O O . ALA B 1 376 ? 17.719 -61.094 -28.688 1 32.66 376 ALA B O 1
#

Nearest PDB structures (foldseek):
  8wt6-assembly1_D  TM=8.512E-01  e=8.906E-16  Escherichia coli
  8wt7-assembly1_C  TM=8.670E-01  e=1.807E-14  Escherichia coli
  6qpq-assembly1_A  TM=2.532E-01  e=2.647E+00  Thermochaetoides thermophila DSM 1495
  5ew5-assembly4_D  TM=1.920E-01  e=2.172E+00  Escherichia coli
  2b5u-assembly2_C  TM=1.455E-01  e=3.387E+00  Escherichia coli